Protein 4FNV (pdb70)

Nearest PDB structures (foldseek):
  4fnv-assembly1_A  TM=1.002E+00  e=0.000E+00  Bacteroides thetaiotaomicron VPI-5482
  5jmf-assembly1_A  TM=8.043E-01  e=1.258E-56  Bacteroides thetaiotaomicron VPI-5482
  5jmd-assembly1_A  TM=7.884E-01  e=2.061E-56  Bacteroides thetaiotaomicron VPI-5482
  4mmi-assembly1_A  TM=7.423E-01  e=4.469E-51  Pedobacter heparinus
  4mmh-assembly1_A  TM=6.995E-01  e=6.968E-51  Pedobacter heparinus

Radius of gyration: 27.76 Å; Cα contacts (8 Å, |Δi|>4): 1424; chains: 1; bounding box: 58×72×74 Å

B-factor: mean 28.87, std 11.54, range [12.51, 80.65]

InterPro domains:
  IPR008929 Chondroitin AC/alginate lyase [G3DSA:1.50.10.100] (44-420)
  IPR008929 Chondroitin AC/alginate lyase [SSF48230] (125-405)
  IPR012480 Heparinase II/III-like, C-terminal [PF07940] (419-672)
  IPR031680 Heparin-sulfate lyase, N-terminal [PF16889] (49-404)
  IPR054646 Heparin-sulfate lyase HepC [NF045572] (1-702)

Solvent-accessible surface area: 25927 Å² total; per-residue (Å²): 165,8,44,77,88,0,6,92,15,0,47,22,104,50,99,45,0,111,149,1,74,124,75,61,124,76,56,80,65,98,114,0,1,50,16,1,4,75,25,1,60,96,35,134,68,33,74,28,66,87,29,72,58,144,122,29,96,38,56,164,45,36,55,22,46,0,52,44,4,65,83,65,46,42,1,4,0,59,50,31,47,90,54,115,157,71,62,69,1,58,29,1,98,100,150,54,28,24,27,3,127,51,52,12,205,146,13,9,38,35,2,24,34,11,0,3,29,3,33,0,4,28,8,0,0,47,1,24,79,77,68,50,55,54,92,8,0,96,8,0,15,99,2,1,106,49,0,38,135,81,9,104,70,28,124,113,3,56,52,92,38,8,1,48,3,36,0,0,8,43,2,0,28,34,3,7,28,0,0,32,7,0,19,90,3,126,40,1,50,10,57,7,0,0,38,1,0,22,18,1,9,63,0,0,44,1,1,32,92,56,61,40,173,80,19,6,17,23,19,0,22,0,0,23,3,0,0,16,0,2,5,5,2,33,0,5,118,69,1,114,124,1,22,56,27,0,2,98,21,0,18,78,17,2,106,80,6,17,24,82,18,1,0,0,38,14,0,0,7,53,32,0,7,32,1,0,21,28,0,18,46,0,37,43,7,0,97,44,22,181,36,65,118,73,13,61,130,82,6,35,96,27,0,100,111,0,0,49,0,1,6,17,2,5,4,2,8,0,18,83,146,47,123,80,33,0,3,1,1,5,0,0,1,46,28,32,78,13,98,59,0,34,64,55,6,0,105,14,3,27,83,22,7,104,144,25,68,48,3,67,50,1,30,13,5,0,50,45,31,123,52,99,44,154,35,27,97,56,76,32,63,48,2,72,58,0,3,1,3,0,0,1,58,8,12,76,46,67,8,2,1,0,0,0,0,1,0,66,40,33,111,24,10,122,22,32,52,5,139,10,42,0,1,2,0,6,1,1,0,1,0,2,31,68,36,50,34,0,0,11,5,0,0,2,0,22,25,76,23,75,94,36,108,18,107,59,5,123,54,0,4,10,1,8,33,2,3,0,3,0,17,41,90,104,57,12,176,119,5,42,7,119,52,44,50,42,79,142,42,78,40,7,8,0,0,3,19,5,70,2,21,140,62,1,46,18,5,0,0,0,8,0,2,80,43,108,2,0,0,0,2,0,0,0,21,33,103,3,130,20,54,0,5,0,0,0,2,0,7,50,40,86,99,86,49,6,53,34,21,61,121,119,35,0,0,30,1,50,17,113,93,71,9,4,0,5,0,31,2,52,34,64,44,98,36,85,13,34,66,41,92,0,50,1,1,72,70,18,48,34,57,88,75,67,8,54,0,0,0,0,23,4,119,3,51,50,138,64,23,0,4,0,1,0,0,0,4,20,22,147,12,74,8,123,126,23,69,26,60,18,115,36,78,44,130,28,64,47,127,90,32,2,21,1,47,0,26,4,87,84,99,76,21,94,10,61,7,86,76

Structure (mmCIF, N/CA/C/O backbone):
data_4FNV
#
_entry.id   4FNV
#
_cell.length_a   168.709
_cell.length_b   209.982
_cell.length_c   84.929
_cell.angle_alpha   90.00
_cell.angle_beta   90.00
_cell.angle_gamma   90.00
#
_symmetry.space_group_name_H-M   'C 2 2 21'
#
loop_
_entity.id
_entity.type
_entity.pdbx_description
1 polymer 'Heparinase III protein, heparitin sulfate lyase'
2 water water
#
loop_
_atom_site.group_PDB
_atom_site.id
_atom_site.type_symbol
_atom_site.label_atom_id
_atom_site.label_alt_id
_atom_site.label_comp_id
_atom_site.label_asym_id
_atom_site.label_entity_id
_atom_site.label_seq_id
_atom_site.pdbx_PDB_ins_code
_atom_site.Cartn_x
_atom_site.Cartn_y
_atom_site.Cartn_z
_atom_site.occupancy
_atom_site.B_iso_or_equiv
_atom_site.auth_seq_id
_atom_site.auth_comp_id
_atom_site.auth_asym_id
_atom_site.auth_atom_id
_atom_site.pdbx_PDB_model_num
ATOM 1 N N . VAL A 1 44 ? 47.517 43.171 -19.057 1.00 37.40 44 VAL A N 1
ATOM 2 C CA . VAL A 1 44 ? 46.074 42.934 -19.353 1.00 35.89 44 VAL A CA 1
ATOM 3 C C . VAL A 1 44 ? 45.274 44.134 -18.847 1.00 33.40 44 VAL A C 1
ATOM 4 O O . VAL A 1 44 ? 45.762 44.898 -18.016 1.00 33.52 44 VAL A O 1
ATOM 8 N N . VAL A 1 45 ? 44.069 44.313 -19.376 1.00 28.91 45 VAL A N 1
ATOM 9 C CA . VAL A 1 45 ? 43.158 45.338 -18.890 1.00 27.78 45 VAL A CA 1
ATOM 10 C C . VAL A 1 45 ? 42.618 44.894 -17.536 1.00 28.42 45 VAL A C 1
ATOM 11 O O . VAL A 1 45 ? 42.063 43.793 -17.411 1.00 28.23 45 VAL A O 1
ATOM 15 N N . ASP A 1 46 ? 42.793 45.744 -16.527 1.00 26.07 46 ASP A N 1
ATOM 16 C CA . ASP A 1 46 ? 42.268 45.483 -15.198 1.00 26.79 46 ASP A CA 1
ATOM 17 C C . ASP A 1 46 ? 40.761 45.691 -15.240 1.00 26.11 46 ASP A C 1
ATOM 18 O O . ASP A 1 46 ? 40.304 46.813 -15.429 1.00 25.20 46 ASP A O 1
ATOM 23 N N . PRO A 1 47 ? 39.973 44.607 -15.060 1.00 27.06 47 PRO A N 1
ATOM 24 C CA . PRO A 1 47 ? 38.523 44.732 -15.163 1.00 26.91 47 PRO A CA 1
ATOM 25 C C . PRO A 1 47 ? 37.904 45.688 -14.153 1.00 25.93 47 PRO A C 1
ATOM 26 O O . PRO A 1 47 ? 36.771 46.138 -14.354 1.00 25.40 47 PRO A O 1
ATOM 30 N N . GLN A 1 48 ? 38.626 46.009 -13.082 1.00 26.24 48 GLN A N 1
ATOM 31 C CA . GLN A 1 48 ? 38.109 46.940 -12.083 1.00 26.16 48 GLN A CA 1
ATOM 32 C C . GLN A 1 48 ? 37.873 48.333 -12.683 1.00 25.11 48 GLN A C 1
ATOM 33 O O . GLN A 1 48 ? 37.082 49.107 -12.157 1.00 24.67 48 GLN A O 1
ATOM 39 N N . VAL A 1 49 ? 38.516 48.643 -13.808 1.00 24.23 49 VAL A N 1
ATOM 40 C CA . VAL A 1 49 ? 38.297 49.958 -14.435 1.00 23.18 49 VAL A CA 1
ATOM 41 C C . VAL A 1 49 ? 36.827 50.131 -14.816 1.00 24.18 49 VAL A C 1
ATOM 42 O O . VAL A 1 49 ? 36.257 51.222 -14.715 1.00 23.27 49 VAL A O 1
ATOM 46 N N . PHE A 1 50 ? 36.206 49.027 -15.234 1.00 23.75 50 PHE A N 1
ATOM 47 C CA . PHE A 1 50 ? 34.808 49.076 -15.650 1.00 24.82 50 PHE A CA 1
ATOM 48 C C . PHE A 1 50 ? 33.831 49.177 -14.487 1.00 25.62 50 PHE A C 1
ATOM 49 O O . PHE A 1 50 ? 32.690 49.608 -14.678 1.00 26.96 50 PHE A O 1
ATOM 57 N N . GLU A 1 51 ? 34.287 48.802 -13.297 1.00 26.32 51 GLU A N 1
ATOM 58 C CA . GLU A 1 51 ? 33.516 48.994 -12.070 1.00 27.19 51 GLU A CA 1
ATOM 59 C C . GLU A 1 51 ? 33.684 50.419 -11.541 1.00 26.40 51 GLU A C 1
ATOM 60 O O . GLU A 1 51 ? 32.741 51.001 -11.025 1.00 27.76 51 GLU A O 1
ATOM 66 N N . ALA A 1 52 ? 34.893 50.965 -11.669 1.00 24.14 52 ALA A N 1
ATOM 67 C CA . ALA A 1 52 ? 35.194 52.302 -11.147 1.00 23.52 52 ALA A CA 1
ATOM 68 C C . ALA A 1 52 ? 34.580 53.426 -11.969 1.00 22.75 52 ALA A C 1
ATOM 69 O O . ALA A 1 52 ? 34.171 54.456 -11.426 1.00 24.22 52 ALA A O 1
ATOM 71 N N . ILE A 1 53 ? 34.548 53.237 -13.280 1.00 22.93 53 ILE A N 1
ATOM 72 C CA . ILE A 1 53 ? 34.051 54.242 -14.207 1.00 23.11 53 ILE A CA 1
ATOM 73 C C . ILE A 1 53 ? 32.557 54.069 -14.448 1.00 24.76 53 ILE A C 1
ATOM 74 O O . ILE A 1 53 ? 32.070 52.942 -14.586 1.00 25.57 53 ILE A O 1
ATOM 79 N N . ASN A 1 54 ? 31.850 55.196 -14.496 1.00 23.20 54 ASN A N 1
ATOM 80 C CA . ASN A 1 54 ? 30.448 55.230 -14.898 1.00 24.39 54 ASN A CA 1
ATOM 81 C C . ASN A 1 54 ? 30.365 55.105 -16.412 1.00 23.79 54 ASN A C 1
ATOM 82 O O . ASN A 1 54 ? 30.573 56.074 -17.138 1.00 23.30 54 ASN A O 1
ATOM 87 N N . LEU A 1 55 ? 30.072 53.898 -16.896 1.00 24.56 55 LEU A N 1
ATOM 88 C CA . LEU A 1 55 ? 30.061 53.656 -18.346 1.00 25.48 55 LEU A CA 1
ATOM 89 C C . LEU A 1 55 ? 28.900 54.353 -19.064 1.00 25.78 55 LEU A C 1
ATOM 90 O O . LEU A 1 55 ? 28.865 54.387 -20.296 1.00 25.93 55 LEU A O 1
ATOM 95 N N . ASN A 1 56 ? 27.964 54.905 -18.290 1.00 27.14 56 ASN A N 1
ATOM 96 C CA . ASN A 1 56 ? 26.861 55.698 -18.842 1.00 27.60 56 ASN A CA 1
ATOM 97 C C . ASN A 1 56 ? 27.187 57.179 -19.021 1.00 27.88 56 ASN A C 1
ATOM 98 O O . ASN A 1 56 ? 26.365 57.944 -19.533 1.00 28.14 56 ASN A O 1
ATOM 103 N N . TYR A 1 57 ? 28.382 57.588 -18.599 1.00 27.12 57 TYR A N 1
ATOM 104 C CA . TYR A 1 57 ? 28.788 58.985 -18.708 1.00 27.53 57 TYR A CA 1
ATOM 105 C C . TYR A 1 57 ? 28.763 59.428 -20.166 1.00 27.49 57 TYR A C 1
ATOM 106 O O . TYR A 1 57 ? 29.214 58.676 -21.043 1.00 27.05 57 TYR A O 1
ATOM 115 N N . PRO A 1 58 ? 28.223 60.633 -20.450 1.00 27.65 58 PRO A N 1
ATOM 116 C CA . PRO A 1 58 ? 28.186 61.073 -21.846 1.00 27.97 58 PRO A CA 1
ATOM 117 C C . PRO A 1 58 ? 29.579 61.069 -22.478 1.00 27.85 58 PRO A C 1
ATOM 118 O O . PRO A 1 58 ? 30.539 61.577 -21.883 1.00 28.01 58 PRO A O 1
ATOM 122 N N . GLY A 1 59 ? 29.691 60.473 -23.665 1.00 26.78 59 GLY A N 1
ATOM 123 C CA . GLY A 1 59 ? 30.980 60.354 -24.340 1.00 25.80 59 GLY A CA 1
ATOM 124 C C . GLY A 1 59 ? 31.589 58.965 -24.232 1.00 24.74 59 GLY A C 1
ATOM 125 O O . GLY A 1 59 ? 32.543 58.648 -24.948 1.00 24.02 59 GLY A O 1
ATOM 126 N N . LEU A 1 60 ? 31.063 58.140 -23.320 1.00 24.53 60 LEU A N 1
ATOM 127 C CA . LEU A 1 60 ? 31.637 56.801 -23.110 1.00 23.51 60 LEU A CA 1
ATOM 128 C C . LEU A 1 60 ? 30.790 55.722 -23.795 1.00 23.57 60 LEU A C 1
ATOM 129 O O . LEU A 1 60 ? 30.862 54.550 -23.430 1.00 23.35 60 LEU A O 1
ATOM 134 N N . GLU A 1 61 ? 30.005 56.126 -24.787 1.00 24.42 61 GLU A N 1
ATOM 135 C CA . GLU A 1 61 ? 29.081 55.196 -25.458 1.00 25.69 61 GLU A CA 1
ATOM 136 C C . GLU A 1 61 ? 29.793 54.021 -26.123 1.00 25.29 61 GLU A C 1
ATOM 137 O O . GLU A 1 61 ? 29.309 52.882 -26.055 1.00 26.48 61 GLU A O 1
ATOM 143 N N . LYS A 1 62 ? 30.947 54.280 -26.738 1.00 24.74 62 LYS A N 1
ATOM 144 C CA . LYS A 1 62 ? 31.723 53.200 -27.372 1.00 24.65 62 LYS A CA 1
ATOM 145 C C . LYS A 1 62 ? 32.381 52.289 -26.338 1.00 24.05 62 LYS A C 1
ATOM 146 O O . LYS A 1 62 ? 32.482 51.071 -26.542 1.00 22.57 62 LYS A O 1
ATOM 152 N N . VAL A 1 63 ? 32.824 52.871 -25.220 1.00 23.27 63 VAL A N 1
ATOM 153 C CA . VAL A 1 63 ? 33.355 52.080 -24.120 1.00 22.98 63 VAL A CA 1
ATOM 154 C C . VAL A 1 63 ? 32.283 51.095 -23.629 1.00 23.59 63 VAL A C 1
ATOM 155 O O . VAL A 1 63 ? 32.549 49.900 -23.489 1.00 22.87 63 VAL A O 1
ATOM 159 N N . LYS A 1 64 ? 31.086 51.615 -23.390 1.00 23.36 64 LYS A N 1
ATOM 160 C CA . LYS A 1 64 ? 29.975 50.818 -22.848 1.00 24.30 64 LYS A CA 1
ATOM 161 C C . LYS A 1 64 ? 29.602 49.693 -23.819 1.00 24.82 64 LYS A C 1
ATOM 162 O O . LYS A 1 64 ? 29.448 48.539 -23.403 1.00 24.68 64 LYS A O 1
ATOM 168 N N . GLU A 1 65 ? 29.474 50.043 -25.099 1.00 24.08 65 GLU A N 1
ATOM 169 C CA . GLU A 1 65 ? 29.134 49.066 -26.146 1.00 23.53 65 GLU A CA 1
ATOM 170 C C . GLU A 1 65 ? 30.154 47.928 -26.223 1.00 24.43 65 GLU A C 1
ATOM 171 O O . GLU A 1 65 ? 29.775 46.742 -26.239 1.00 24.79 65 GLU A O 1
ATOM 177 N N . PHE A 1 66 ? 31.443 48.269 -26.272 1.00 23.15 66 PHE A N 1
ATOM 178 C CA . PHE A 1 66 ? 32.477 47.231 -26.302 1.00 23.33 66 PHE A CA 1
ATOM 179 C C . PHE A 1 66 ? 32.481 46.386 -25.026 1.00 23.87 66 PHE A C 1
ATOM 180 O O . PHE A 1 66 ? 32.625 45.157 -25.077 1.00 24.67 66 PHE A O 1
ATOM 188 N N . TYR A 1 67 ? 32.363 47.045 -23.876 1.00 22.61 67 TYR A N 1
ATOM 189 C CA . TYR A 1 67 ? 32.419 46.350 -22.602 1.00 23.80 67 TYR A CA 1
ATOM 190 C C . TYR A 1 67 ? 31.306 45.298 -22.488 1.00 24.77 67 TYR A C 1
ATOM 191 O O . TYR A 1 67 ? 31.564 44.148 -22.092 1.00 25.77 67 TYR A O 1
ATOM 200 N N . GLU A 1 68 ? 30.096 45.703 -22.840 1.00 24.74 68 GLU A N 1
ATOM 201 C CA . GLU A 1 68 ? 28.919 44.839 -22.697 1.00 26.41 68 GLU A CA 1
ATOM 202 C C . GLU A 1 68 ? 28.945 43.667 -23.677 1.00 28.06 68 GLU A C 1
ATOM 203 O O . GLU A 1 68 ? 28.282 42.653 -23.452 1.00 28.20 68 GLU A O 1
ATOM 209 N N . ALA A 1 69 ? 29.744 43.800 -24.729 1.00 28.44 69 ALA A N 1
ATOM 210 C CA . ALA A 1 69 ? 29.987 42.717 -25.688 1.00 29.06 69 ALA A CA 1
ATOM 211 C C . ALA A 1 69 ? 31.213 41.874 -25.301 1.00 29.78 69 ALA A C 1
ATOM 212 O O . ALA A 1 69 ? 31.641 40.998 -26.054 1.00 32.65 69 ALA A O 1
ATOM 214 N N . GLY A 1 70 ? 31.766 42.133 -24.119 1.00 29.63 70 GLY A N 1
ATOM 215 C CA . GLY A 1 70 ? 32.901 41.381 -23.595 1.00 30.00 70 GLY A CA 1
ATOM 216 C C . GLY A 1 70 ? 34.248 41.733 -24.203 1.00 30.36 70 GLY A C 1
ATOM 217 O O . GLY A 1 70 ? 35.235 41.010 -23.999 1.00 32.31 70 GLY A O 1
ATOM 218 N N . GLU A 1 71 ? 34.289 42.839 -24.946 1.00 27.84 71 GLU A N 1
ATOM 219 C CA . GLU A 1 71 ? 35.523 43.303 -25.590 1.00 25.97 71 GLU A CA 1
ATOM 220 C C . GLU A 1 71 ? 36.268 44.282 -24.672 1.00 25.98 71 GLU A C 1
ATOM 221 O O . GLU A 1 71 ? 36.233 45.502 -24.889 1.00 24.58 71 GLU A O 1
ATOM 227 N N . HIS A 1 72 ? 36.937 43.745 -23.656 1.00 26.16 72 HIS A N 1
ATOM 228 C CA . HIS A 1 72 ? 37.567 44.581 -22.630 1.00 27.09 72 HIS A CA 1
ATOM 229 C C . HIS A 1 72 ? 38.668 45.437 -23.201 1.00 25.40 72 HIS A C 1
ATOM 230 O O . HIS A 1 72 ? 38.780 46.615 -22.847 1.00 24.15 72 HIS A O 1
ATOM 237 N N . TYR A 1 73 ? 39.487 44.864 -24.084 1.00 24.93 73 TYR A N 1
ATOM 238 C CA . TYR A 1 73 ? 40.569 45.642 -24.681 1.00 24.49 73 TYR A CA 1
ATOM 239 C C . TYR A 1 73 ? 40.036 46.806 -25.505 1.00 23.72 73 TYR A C 1
ATOM 240 O O . TYR A 1 73 ? 40.492 47.952 -25.338 1.00 23.23 73 TYR A O 1
ATOM 249 N N . TYR A 1 74 ? 39.090 46.530 -26.405 1.00 22.58 74 TYR A N 1
ATOM 250 C CA . TYR A 1 74 ? 38.553 47.614 -27.224 1.00 21.86 74 TYR A CA 1
ATOM 251 C C . TYR A 1 74 ? 37.785 48.633 -26.394 1.00 22.04 74 TYR A C 1
ATOM 252 O O . TYR A 1 74 ? 37.798 49.819 -26.735 1.00 22.08 74 TYR A O 1
ATOM 261 N N . ALA A 1 75 ? 37.153 48.193 -25.300 1.00 21.07 75 ALA A N 1
ATOM 262 C CA . ALA A 1 75 ? 36.494 49.140 -24.384 1.00 21.79 75 ALA A CA 1
ATOM 263 C C . ALA A 1 75 ? 37.533 50.074 -23.748 1.00 22.20 75 ALA A C 1
ATOM 264 O O . ALA A 1 75 ? 37.332 51.295 -23.706 1.00 22.41 75 ALA A O 1
ATOM 266 N N . ALA A 1 76 ? 38.627 49.488 -23.262 1.00 22.03 76 ALA A N 1
ATOM 267 C CA . ALA A 1 76 ? 39.696 50.276 -22.625 1.00 22.28 76 ALA A CA 1
ATOM 268 C C . ALA A 1 76 ? 40.341 51.196 -23.656 1.00 23.17 76 ALA A C 1
ATOM 269 O O . ALA A 1 76 ? 40.692 52.348 -23.347 1.00 23.14 76 ALA A O 1
ATOM 271 N N . ASN A 1 77 ? 40.473 50.705 -24.883 1.00 21.54 77 ASN A N 1
ATOM 272 C CA . ASN A 1 77 ? 40.999 51.541 -25.959 1.00 23.06 77 ASN A CA 1
ATOM 273 C C . ASN A 1 77 ? 40.097 52.724 -26.296 1.00 22.64 77 ASN A C 1
ATOM 274 O O . ASN A 1 77 ? 40.592 53.835 -26.537 1.00 23.09 77 ASN A O 1
ATOM 279 N N . ALA A 1 78 ? 38.784 52.486 -26.322 1.00 21.63 78 ALA A N 1
ATOM 280 C CA . ALA A 1 78 ? 37.806 53.561 -26.480 1.00 21.86 78 ALA A CA 1
ATOM 281 C C . ALA A 1 78 ? 37.875 54.554 -25.312 1.00 21.66 78 ALA A C 1
ATOM 282 O O . ALA A 1 78 ? 37.701 55.757 -25.512 1.00 22.79 78 ALA A O 1
ATOM 284 N N . LEU A 1 79 ? 38.128 54.048 -24.107 1.00 21.29 79 LEU A N 1
ATOM 285 C CA . LEU A 1 79 ? 38.247 54.924 -22.935 1.00 20.71 79 LEU A CA 1
ATOM 286 C C . LEU A 1 79 ? 39.498 55.803 -23.048 1.00 21.35 79 LEU A C 1
ATOM 287 O O . LEU A 1 79 ? 39.472 56.981 -22.670 1.00 22.06 79 LEU A O 1
ATOM 292 N N . LEU A 1 80 ? 40.571 55.227 -23.578 1.00 22.31 80 LEU A N 1
ATOM 293 C CA . LEU A 1 80 ? 41.813 55.980 -23.829 1.00 22.95 80 LEU A CA 1
ATOM 294 C C . LEU A 1 80 ? 41.569 57.085 -24.849 1.00 23.96 80 LEU A C 1
ATOM 295 O O . LEU A 1 80 ? 41.969 58.234 -24.644 1.00 23.63 80 LEU A O 1
ATOM 300 N N . GLU A 1 81 ? 40.897 56.739 -25.947 1.00 23.93 81 GLU A N 1
ATOM 301 C CA . GLU A 1 81 ? 40.542 57.735 -26.946 1.00 24.20 81 GLU A CA 1
ATOM 302 C C . GLU A 1 81 ? 39.645 58.820 -26.378 1.00 24.02 81 GLU A C 1
ATOM 303 O O . GLU A 1 81 ? 39.790 59.991 -26.735 1.00 23.93 81 GLU A O 1
ATOM 309 N N . TYR A 1 82 ? 38.728 58.433 -25.493 1.00 22.64 82 TYR A N 1
ATOM 310 C CA . TYR A 1 82 ? 37.905 59.411 -24.804 1.00 23.43 82 TYR A CA 1
ATOM 311 C C . TYR A 1 82 ? 38.788 60.412 -24.027 1.00 23.79 82 TYR A C 1
ATOM 312 O O . TYR A 1 82 ? 38.627 61.626 -24.175 1.00 24.42 82 TYR A O 1
ATOM 321 N N . TYR A 1 83 ? 39.705 59.906 -23.208 1.00 22.54 83 TYR A N 1
ATOM 322 C CA . TYR A 1 83 ? 40.575 60.809 -22.426 1.00 23.49 83 TYR A CA 1
ATOM 323 C C . TYR A 1 83 ? 41.488 61.634 -23.324 1.00 24.74 83 TYR A C 1
ATOM 324 O O . TYR A 1 83 ? 41.762 62.802 -23.022 1.00 26.13 83 TYR A O 1
ATOM 333 N N . ARG A 1 84 ? 41.910 61.057 -24.449 1.00 23.93 84 ARG A N 1
ATOM 334 C CA . ARG A 1 84 ? 42.738 61.795 -25.411 1.00 24.98 84 ARG A CA 1
ATOM 335 C C . ARG A 1 84 ? 42.022 62.973 -26.059 1.00 25.37 84 ARG A C 1
ATOM 336 O O . ARG A 1 84 ? 42.668 63.948 -26.433 1.00 27.79 84 ARG A O 1
ATOM 344 N N . THR A 1 85 ? 40.698 62.897 -26.180 1.00 24.11 85 THR A N 1
ATOM 345 C CA . THR A 1 85 ? 39.945 63.889 -26.943 1.00 24.47 85 THR A CA 1
ATOM 346 C C . THR A 1 85 ? 38.918 64.696 -26.146 1.00 23.89 85 THR A C 1
ATOM 347 O O . THR A 1 85 ? 38.300 65.616 -26.689 1.00 24.75 85 THR A O 1
ATOM 351 N N . ARG A 1 86 ? 38.724 64.372 -24.868 1.00 23.45 86 ARG A N 1
ATOM 352 C CA . ARG A 1 86 ? 37.669 65.036 -24.091 1.00 24.33 86 ARG A CA 1
ATOM 353 C C . ARG A 1 86 ? 37.966 66.532 -23.917 1.00 24.72 86 ARG A C 1
ATOM 354 O O . ARG A 1 86 ? 39.128 66.942 -23.907 1.00 25.34 86 ARG A O 1
ATOM 362 N N . THR A 1 87 ? 36.902 67.321 -23.795 1.00 26.51 87 THR A N 1
ATOM 363 C CA . THR A 1 87 ? 37.000 68.770 -23.618 1.00 27.22 87 THR A CA 1
ATOM 364 C C . THR A 1 87 ? 36.058 69.240 -22.505 1.00 27.94 87 THR A C 1
ATOM 365 O O . THR A 1 87 ? 35.681 70.420 -22.442 1.00 29.27 87 THR A O 1
ATOM 369 N N . ASN A 1 88 ? 35.672 68.318 -21.626 1.00 27.46 88 ASN A N 1
ATOM 370 C CA . ASN A 1 88 ? 34.658 68.602 -20.614 1.00 26.43 88 ASN A CA 1
ATOM 371 C C . ASN A 1 88 ? 35.188 69.271 -19.338 1.00 26.94 88 ASN A C 1
ATOM 372 O O . ASN A 1 88 ? 34.405 69.805 -18.565 1.00 29.42 88 ASN A O 1
ATOM 377 N N . VAL A 1 89 ? 36.493 69.210 -19.107 1.00 26.49 89 VAL A N 1
ATOM 378 C CA . VAL A 1 89 ? 37.070 69.773 -17.872 1.00 26.05 89 VAL A CA 1
ATOM 379 C C . VAL A 1 89 ? 38.246 70.711 -18.134 1.00 25.44 89 VAL A C 1
ATOM 380 O O . VAL A 1 89 ? 38.925 70.602 -19.147 1.00 25.96 89 VAL A O 1
ATOM 384 N N . THR A 1 90 ? 38.471 71.623 -17.191 1.00 24.95 90 THR A N 1
ATOM 385 C CA . THR A 1 90 ? 39.582 72.571 -17.258 1.00 25.56 90 THR A CA 1
ATOM 386 C C . THR A 1 90 ? 40.307 72.571 -15.921 1.00 24.20 90 THR A C 1
ATOM 387 O O . THR A 1 90 ? 39.679 72.732 -14.874 1.00 23.82 90 THR A O 1
ATOM 391 N N . ASN A 1 91 ? 41.627 72.391 -15.967 1.00 23.70 91 ASN A N 1
ATOM 392 C CA . ASN A 1 91 ? 42.473 72.491 -14.775 1.00 24.14 91 ASN A CA 1
ATOM 393 C C . ASN A 1 91 ? 43.282 73.801 -14.831 1.00 24.51 91 ASN A C 1
ATOM 394 O O . ASN A 1 91 ? 44.270 73.874 -15.564 1.00 24.32 91 ASN A O 1
ATOM 399 N N . PRO A 1 92 ? 42.877 74.822 -14.047 1.00 25.27 92 PRO A N 1
ATOM 400 C CA . PRO A 1 92 ? 43.596 76.112 -14.069 1.00 26.40 92 PRO A CA 1
ATOM 401 C C . PRO A 1 92 ? 45.066 75.991 -13.712 1.00 28.00 92 PRO A C 1
ATOM 402 O O . PRO A 1 92 ? 45.853 76.872 -14.063 1.00 30.06 92 PRO A O 1
ATOM 406 N N . ASN A 1 93 ? 45.436 74.931 -13.007 1.00 29.07 93 ASN A N 1
ATOM 407 C CA . ASN A 1 93 ? 46.841 74.722 -12.653 1.00 30.93 93 ASN A CA 1
ATOM 408 C C . ASN A 1 93 ? 47.721 74.118 -13.734 1.00 32.92 93 ASN A C 1
ATOM 409 O O . ASN A 1 93 ? 48.935 74.013 -13.562 1.00 34.20 93 ASN A O 1
ATOM 414 N N . LEU A 1 94 ? 47.128 73.725 -14.850 1.00 30.71 94 LEU A N 1
ATOM 415 C CA . LEU A 1 94 ? 47.911 73.117 -15.910 1.00 32.48 94 LEU A CA 1
ATOM 416 C C . LEU A 1 94 ? 47.661 73.759 -17.259 1.00 34.72 94 LEU A C 1
ATOM 417 O O . LEU A 1 94 ? 46.526 73.819 -17.721 1.00 35.80 94 LEU A O 1
ATOM 422 N N . SER A 1 95 ? 48.738 74.206 -17.894 1.00 38.09 95 SER A N 1
ATOM 423 C CA . SER A 1 95 ? 48.696 74.615 -19.291 1.00 40.83 95 SER A CA 1
ATOM 424 C C . SER A 1 95 ? 49.635 73.727 -20.103 1.00 39.26 95 SER A C 1
ATOM 425 O O . SER A 1 95 ? 50.776 73.501 -19.705 1.00 40.83 95 SER A O 1
ATOM 428 N N . LEU A 1 96 ? 49.133 73.205 -21.216 1.00 42.31 96 LEU A N 1
ATOM 429 C CA . LEU A 1 96 ? 49.915 72.344 -22.098 1.00 43.33 96 LEU A CA 1
ATOM 430 C C . LEU A 1 96 ? 50.318 73.072 -23.383 1.00 46.15 96 LEU A C 1
ATOM 431 O O . LEU A 1 96 ? 50.830 72.462 -24.324 1.00 46.27 96 LEU A O 1
ATOM 436 N N . ILE A 1 97 ? 50.067 74.374 -23.415 1.00 48.62 97 ILE A N 1
ATOM 437 C CA . ILE A 1 97 ? 50.540 75.216 -24.507 1.00 51.94 97 ILE A CA 1
ATOM 438 C C . ILE A 1 97 ? 51.915 75.774 -24.116 1.00 51.38 97 ILE A C 1
ATOM 439 O O . ILE A 1 97 ? 52.074 76.384 -23.057 1.00 53.39 97 ILE A O 1
ATOM 444 N N . ASN A 1 98 ? 52.905 75.516 -24.969 1.00 51.87 98 ASN A N 1
ATOM 445 C CA . ASN A 1 98 ? 54.304 75.918 -24.747 1.00 50.26 98 ASN A CA 1
ATOM 446 C C . ASN A 1 98 ? 54.923 75.487 -23.405 1.00 48.69 98 ASN A C 1
ATOM 447 O O . ASN A 1 98 ? 55.425 76.316 -22.636 1.00 47.07 98 ASN A O 1
ATOM 452 N N . VAL A 1 99 ? 54.893 74.184 -23.141 1.00 46.82 99 VAL A N 1
ATOM 453 C CA . VAL A 1 99 ? 55.510 73.629 -21.938 1.00 44.46 99 VAL A CA 1
ATOM 454 C C . VAL A 1 99 ? 57.027 73.792 -21.991 1.00 42.53 99 VAL A C 1
ATOM 455 O O . VAL A 1 99 ? 57.658 73.501 -23.007 1.00 41.00 99 VAL A O 1
ATOM 459 N N . THR A 1 100 ? 57.593 74.279 -20.894 1.00 41.80 100 THR A N 1
ATOM 460 C CA . THR A 1 100 ? 59.038 74.404 -20.742 1.00 41.10 100 THR A CA 1
ATOM 461 C C . THR A 1 100 ? 59.496 73.645 -19.504 1.00 39.97 100 THR A C 1
ATOM 462 O O . THR A 1 100 ? 58.691 73.332 -18.620 1.00 40.59 100 THR A O 1
ATOM 466 N N . ILE A 1 101 ? 60.786 73.339 -19.454 1.00 36.97 101 ILE A N 1
ATOM 467 C CA . ILE A 1 101 ? 61.369 72.639 -18.320 1.00 35.85 101 ILE A CA 1
ATOM 468 C C . ILE A 1 101 ? 62.611 73.387 -17.842 1.00 37.65 101 ILE A C 1
ATOM 469 O O . ILE A 1 101 ? 63.424 73.839 -18.657 1.00 37.15 101 ILE A O 1
ATOM 474 N N . SER A 1 102 ? 62.733 73.540 -16.525 1.00 36.20 102 SER A N 1
ATOM 475 C CA . SER A 1 102 ? 63.894 74.187 -15.920 1.00 36.64 102 SER A CA 1
ATOM 476 C C . SER A 1 102 ? 65.058 73.211 -15.835 1.00 37.10 102 SER A C 1
ATOM 477 O O . SER A 1 102 ? 64.879 72.005 -15.999 1.00 36.51 102 SER A O 1
ATOM 480 N N . GLU A 1 103 ? 66.252 73.735 -15.574 1.00 37.80 103 GLU A N 1
ATOM 481 C CA . GLU A 1 103 ? 67.428 72.898 -15.359 1.00 38.17 103 GLU A CA 1
ATOM 482 C C . GLU A 1 103 ? 67.257 71.965 -14.161 1.00 36.47 103 GLU A C 1
ATOM 483 O O . GLU A 1 103 ? 67.649 70.797 -14.221 1.00 35.31 103 GLU A O 1
ATOM 489 N N . ALA A 1 104 ? 66.670 72.481 -13.084 1.00 34.18 104 ALA A N 1
ATOM 490 C CA . ALA A 1 104 ? 66.444 71.682 -11.882 1.00 33.63 104 ALA A CA 1
ATOM 491 C C . ALA A 1 104 ? 65.450 70.544 -12.163 1.00 31.12 104 ALA A C 1
ATOM 492 O O . ALA A 1 104 ? 65.661 69.414 -11.727 1.00 30.87 104 ALA A O 1
ATOM 494 N N . GLU A 1 105 ? 64.384 70.850 -12.898 1.00 30.96 105 GLU A N 1
ATOM 495 C CA . GLU A 1 105 ? 63.389 69.834 -13.264 1.00 30.91 105 GLU A CA 1
ATOM 496 C C . GLU A 1 105 ? 63.980 68.788 -14.200 1.00 30.78 105 GLU A C 1
ATOM 497 O O . GLU A 1 105 ? 63.679 67.605 -14.074 1.00 28.81 105 GLU A O 1
ATOM 503 N N . GLN A 1 106 ? 64.819 69.229 -15.142 1.00 30.24 106 GLN A N 1
ATOM 504 C CA . GLN A 1 106 ? 65.495 68.305 -16.060 1.00 30.04 106 GLN A CA 1
ATOM 505 C C . GLN A 1 106 ? 66.393 67.335 -15.298 1.00 29.63 106 GLN A C 1
ATOM 506 O O . GLN A 1 106 ? 66.427 66.144 -15.610 1.00 29.37 106 GLN A O 1
ATOM 512 N N . ALA A 1 107 ? 67.104 67.839 -14.285 1.00 29.20 107 ALA A N 1
ATOM 513 C CA . ALA A 1 107 ? 67.928 66.996 -13.428 1.00 29.69 107 ALA A CA 1
ATOM 514 C C . ALA A 1 107 ? 67.083 65.930 -12.731 1.00 29.63 107 ALA A C 1
ATOM 515 O O . ALA A 1 107 ? 67.469 64.768 -12.673 1.00 30.43 107 ALA A O 1
ATOM 517 N N . LYS A 1 108 ? 65.933 66.331 -12.199 1.00 29.14 108 LYS A N 1
ATOM 518 C CA . LYS A 1 108 ? 65.046 65.373 -11.529 1.00 28.64 108 LYS A CA 1
ATOM 519 C C . LYS A 1 108 ? 64.598 64.284 -12.508 1.00 27.92 108 LYS A C 1
ATOM 520 O O . LYS A 1 108 ? 64.608 63.103 -12.174 1.00 29.69 108 LYS A O 1
ATOM 526 N N . ALA A 1 109 ? 64.221 64.692 -13.714 1.00 28.06 109 ALA A N 1
ATOM 527 C CA . ALA A 1 109 ? 63.756 63.749 -14.732 1.00 27.64 109 ALA A CA 1
ATOM 528 C C . ALA A 1 109 ? 64.830 62.733 -15.122 1.00 28.71 109 ALA A C 1
ATOM 529 O O . ALA A 1 109 ? 64.554 61.537 -15.255 1.00 28.38 109 ALA A O 1
ATOM 531 N N . ASP A 1 110 ? 66.065 63.215 -15.252 1.00 29.18 110 ASP A N 1
ATOM 532 C CA . ASP A 1 110 ? 67.189 62.387 -15.690 1.00 30.10 110 ASP A CA 1
ATOM 533 C C . ASP A 1 110 ? 67.825 61.543 -14.585 1.00 29.29 110 ASP A C 1
ATOM 534 O O . ASP A 1 110 ? 68.186 60.389 -14.819 1.00 29.34 110 ASP A O 1
ATOM 539 N N . TYR A 1 111 ? 67.955 62.096 -13.377 1.00 28.46 111 TYR A N 1
ATOM 540 C CA . TYR A 1 111 ? 68.505 61.326 -12.263 1.00 29.11 111 TYR A CA 1
ATOM 541 C C . TYR A 1 111 ? 67.668 60.082 -11.977 1.00 29.02 111 TYR A C 1
ATOM 542 O O . TYR A 1 111 ? 68.202 59.043 -11.623 1.00 29.13 111 TYR A O 1
ATOM 551 N N . ALA A 1 112 ? 66.352 60.190 -12.147 1.00 28.97 112 ALA A N 1
ATOM 552 C CA . ALA A 1 112 ? 65.458 59.054 -11.883 1.00 29.44 112 ALA A CA 1
ATOM 553 C C . ALA A 1 112 ? 65.708 57.856 -12.809 1.00 30.28 112 ALA A C 1
ATOM 554 O O . ALA A 1 112 ? 65.315 56.726 -12.495 1.00 29.87 112 ALA A O 1
ATOM 556 N N . LEU A 1 113 ? 66.373 58.109 -13.933 1.00 31.36 113 LEU A N 1
ATOM 557 C CA . LEU A 1 113 ? 66.657 57.073 -14.933 1.00 33.88 113 LEU A CA 1
ATOM 558 C C . LEU A 1 113 ? 67.877 56.211 -14.619 1.00 38.52 113 LEU A C 1
ATOM 559 O O . LEU A 1 113 ? 68.077 55.165 -15.242 1.00 40.73 113 LEU A O 1
ATOM 564 N N . VAL A 1 114 ? 68.702 56.635 -13.669 1.00 38.35 114 VAL A N 1
ATOM 565 C CA . VAL A 1 114 ? 69.883 55.835 -13.330 1.00 40.33 114 VAL A CA 1
ATOM 566 C C . VAL A 1 114 ? 70.017 55.567 -11.829 1.00 38.89 114 VAL A C 1
ATOM 567 O O . VAL A 1 114 ? 70.025 56.492 -11.016 1.00 38.21 114 VAL A O 1
ATOM 571 N N . ASP A 1 115 ? 70.087 54.279 -11.490 1.00 37.70 115 ASP A N 1
ATOM 572 C CA . ASP A 1 115 ? 70.208 53.797 -10.112 1.00 37.46 115 ASP A CA 1
ATOM 573 C C . ASP A 1 115 ? 69.088 54.290 -9.180 1.00 36.10 115 ASP A C 1
ATOM 574 O O . ASP A 1 115 ? 69.316 54.505 -7.989 1.00 35.19 115 ASP A O 1
ATOM 579 N N . TYR A 1 116 ? 67.882 54.441 -9.732 1.00 35.00 116 TYR A N 1
ATOM 580 C CA . TYR A 1 116 ? 66.711 54.918 -8.983 1.00 33.15 116 TYR A CA 1
ATOM 581 C C . TYR A 1 116 ? 67.040 56.101 -8.066 1.00 30.90 116 TYR A C 1
ATOM 582 O O . TYR A 1 116 ? 66.719 56.080 -6.870 1.00 29.91 116 TYR A O 1
ATOM 591 N N . ARG A 1 117 ? 67.702 57.114 -8.623 1.00 30.91 117 ARG A N 1
ATOM 592 C CA . ARG A 1 117 ? 67.999 58.325 -7.867 1.00 30.37 117 ARG A CA 1
ATOM 593 C C . ARG A 1 117 ? 66.796 59.254 -7.974 1.00 28.06 117 ARG A C 1
ATOM 594 O O . ARG A 1 117 ? 66.739 60.141 -8.826 1.00 28.75 117 ARG A O 1
ATOM 602 N N . PHE A 1 118 ? 65.828 59.001 -7.095 1.00 28.02 118 PHE A N 1
ATOM 603 C CA . PHE A 1 118 ? 64.525 59.652 -7.126 1.00 26.86 118 PHE A CA 1
ATOM 604 C C . PHE A 1 118 ? 64.540 60.925 -6.287 1.00 25.17 118 PHE A C 1
ATOM 605 O O . PHE A 1 118 ? 64.793 60.866 -5.086 1.00 26.31 118 PHE A O 1
ATOM 613 N N . HIS A 1 119 ? 64.242 62.058 -6.914 1.00 24.87 119 HIS A N 1
ATOM 614 C CA . HIS A 1 119 ? 64.326 63.343 -6.219 1.00 25.17 119 HIS A CA 1
ATOM 615 C C . HIS A 1 119 ? 63.399 63.437 -5.036 1.00 25.12 119 HIS A C 1
ATOM 616 O O . HIS A 1 119 ? 62.210 63.125 -5.142 1.00 25.31 119 HIS A O 1
ATOM 623 N N . VAL A 1 120 ? 63.952 63.901 -3.915 1.00 23.48 120 VAL A N 1
ATOM 624 C CA . VAL A 1 120 ? 63.206 64.175 -2.688 1.00 24.10 120 VAL A CA 1
ATOM 625 C C . VAL A 1 120 ? 63.624 65.569 -2.200 1.00 24.72 120 VAL A C 1
ATOM 626 O O . VAL A 1 120 ? 64.811 65.795 -1.924 1.00 25.69 120 VAL A O 1
ATOM 630 N N . ASN A 1 121 ? 62.672 66.500 -2.122 1.00 23.60 121 ASN A N 1
ATOM 631 C CA . ASN A 1 121 ? 62.978 67.873 -1.698 1.00 24.39 121 ASN A CA 1
ATOM 632 C C . ASN A 1 121 ? 63.815 67.889 -0.413 1.00 24.53 121 ASN A C 1
ATOM 633 O O . ASN A 1 121 ? 63.512 67.191 0.557 1.00 23.28 121 ASN A O 1
ATOM 638 N N . ASN A 1 122 ? 64.892 68.672 -0.437 1.00 25.46 122 ASN A N 1
ATOM 639 C CA . ASN A 1 122 ? 65.758 68.876 0.737 1.00 26.40 122 ASN A CA 1
ATOM 640 C C . ASN A 1 122 ? 66.722 67.752 1.089 1.00 26.78 122 ASN A C 1
ATOM 641 O O . ASN A 1 122 ? 67.442 67.858 2.090 1.00 27.21 122 ASN A O 1
ATOM 646 N N . PHE A 1 123 ? 66.746 66.684 0.291 1.00 25.50 123 PHE A N 1
ATOM 647 C CA . PHE A 1 123 ? 67.626 65.550 0.558 1.00 26.65 123 PHE A CA 1
ATOM 648 C C . PHE A 1 123 ? 68.433 65.224 -0.681 1.00 28.07 123 PHE A C 1
ATOM 649 O O . PHE A 1 123 ? 67.870 64.906 -1.723 1.00 28.46 123 PHE A O 1
ATOM 657 N N . TYR A 1 124 ? 69.757 65.338 -0.571 1.00 28.75 124 TYR A N 1
ATOM 658 C CA . TYR A 1 124 ? 70.641 65.057 -1.703 1.00 30.17 124 TYR A CA 1
ATOM 659 C C . TYR A 1 124 ? 71.852 64.258 -1.270 1.00 31.92 124 TYR A C 1
ATOM 660 O O . TYR A 1 124 ? 72.385 64.461 -0.176 1.00 32.13 124 TYR A O 1
ATOM 669 N N . GLU A 1 125 ? 72.260 63.337 -2.139 1.00 34.17 125 GLU A N 1
ATOM 670 C CA . GLU A 1 125 ? 73.545 62.660 -2.049 1.00 38.32 125 GLU A CA 1
ATOM 671 C C . GLU A 1 125 ? 74.651 63.701 -2.231 1.00 38.47 125 GLU A C 1
ATOM 672 O O . GLU A 1 125 ? 75.637 63.715 -1.493 1.00 41.13 125 GLU A O 1
ATOM 678 N N . ASP A 1 126 ? 74.470 64.559 -3.229 1.00 39.34 126 ASP A N 1
ATOM 679 C CA . ASP A 1 126 ? 75.384 65.659 -3.501 1.00 40.90 126 ASP A CA 1
ATOM 680 C C . ASP A 1 126 ? 74.586 66.891 -3.905 1.00 40.14 126 ASP A C 1
ATOM 681 O O . ASP A 1 126 ? 74.123 67.001 -5.048 1.00 39.53 126 ASP A O 1
ATOM 686 N N . LYS A 1 127 ? 74.420 67.811 -2.955 1.00 39.84 127 LYS A N 1
ATOM 687 C CA . LYS A 1 127 ? 73.628 69.022 -3.163 1.00 41.60 127 LYS A CA 1
ATOM 688 C C . LYS A 1 127 ? 74.151 69.850 -4.338 1.00 41.99 127 LYS A C 1
ATOM 689 O O . LYS A 1 127 ? 73.369 70.393 -5.124 1.00 40.39 127 LYS A O 1
ATOM 695 N N . GLU A 1 128 ? 75.477 69.927 -4.453 1.00 42.58 128 GLU A N 1
ATOM 696 C CA . GLU A 1 128 ? 76.140 70.708 -5.500 1.00 44.39 128 GLU A CA 1
ATOM 697 C C . GLU A 1 128 ? 75.619 70.372 -6.899 1.00 42.05 128 GLU A C 1
ATOM 698 O O . GLU A 1 128 ? 75.402 71.268 -7.714 1.00 43.13 128 GLU A O 1
ATOM 704 N N . THR A 1 129 ? 75.405 69.084 -7.158 1.00 39.75 129 THR A N 1
ATOM 705 C CA . THR A 1 129 ? 74.963 68.620 -8.473 1.00 37.82 129 THR A CA 1
ATOM 706 C C . THR A 1 129 ? 73.501 68.163 -8.450 1.00 37.35 129 THR A C 1
ATOM 707 O O . THR A 1 129 ? 73.025 67.545 -9.405 1.00 37.31 129 THR A O 1
ATOM 711 N N . LEU A 1 130 ? 72.808 68.484 -7.354 1.00 36.20 130 LEU A N 1
ATOM 712 C CA . LEU A 1 130 ? 71.382 68.150 -7.152 1.00 35.55 130 LEU A CA 1
ATOM 713 C C . LEU A 1 130 ? 71.108 66.655 -7.270 1.00 34.16 130 LEU A C 1
ATOM 714 O O . LEU A 1 130 ? 70.017 66.244 -7.681 1.00 32.38 130 LEU A O 1
ATOM 719 N N . LYS A 1 131 ? 72.098 65.848 -6.904 1.00 32.93 131 LYS A N 1
ATOM 720 C CA . LYS A 1 131 ? 72.021 64.405 -7.055 1.00 33.67 131 LYS A CA 1
ATOM 721 C C . LYS A 1 131 ? 71.245 63.785 -5.902 1.00 31.64 131 LYS A C 1
ATOM 722 O O . LYS A 1 131 ? 71.681 63.863 -4.754 1.00 31.13 131 LYS A O 1
ATOM 728 N N . PRO A 1 132 ? 70.088 63.164 -6.199 1.00 30.10 132 PRO A N 1
ATOM 729 C CA . PRO A 1 132 ? 69.350 62.476 -5.143 1.00 29.51 132 PRO A CA 1
ATOM 730 C C . PRO A 1 132 ? 70.044 61.207 -4.679 1.00 30.05 132 PRO A C 1
ATOM 731 O O . PRO A 1 132 ? 70.839 60.618 -5.433 1.00 30.87 132 PRO A O 1
ATOM 735 N N . TYR A 1 133 ? 69.740 60.791 -3.449 1.00 29.61 133 TYR A N 1
ATOM 736 C CA . TYR A 1 133 ? 70.117 59.465 -2.972 1.00 31.37 133 TYR A CA 1
ATOM 737 C C . TYR A 1 133 ? 69.496 58.390 -3.859 1.00 31.70 133 TYR A C 1
ATOM 738 O O . TYR A 1 133 ? 68.372 58.551 -4.357 1.00 30.69 133 TYR A O 1
ATOM 747 N N . SER A 1 134 ? 70.243 57.307 -4.065 1.00 31.78 134 SER A N 1
ATOM 748 C CA . SER A 1 134 ? 69.725 56.128 -4.752 1.00 32.18 134 SER A CA 1
ATOM 749 C C . SER A 1 134 ? 68.907 55.275 -3.783 1.00 31.91 134 SER A C 1
ATOM 750 O O . SER A 1 134 ? 69.363 54.978 -2.679 1.00 32.34 134 SER A O 1
ATOM 753 N N . VAL A 1 135 ? 67.702 54.885 -4.197 1.00 32.27 135 VAL A N 1
ATOM 754 C CA . VAL A 1 135 ? 66.869 53.985 -3.392 1.00 33.55 135 VAL A CA 1
ATOM 755 C C . VAL A 1 135 ? 67.032 52.524 -3.836 1.00 35.43 135 VAL A C 1
ATOM 756 O O . VAL A 1 135 ? 66.291 51.638 -3.400 1.00 34.88 135 VAL A O 1
ATOM 760 N N . LYS A 1 136 ? 68.008 52.291 -4.707 1.00 37.28 136 LYS A N 1
ATOM 761 C CA . LYS A 1 136 ? 68.284 50.956 -5.240 1.00 41.36 136 LYS A CA 1
ATOM 762 C C . LYS A 1 136 ? 68.884 50.042 -4.176 1.00 42.46 136 LYS A C 1
ATOM 763 O O . LYS A 1 136 ? 69.832 50.419 -3.488 1.00 40.36 136 LYS A O 1
ATOM 769 N N . GLN A 1 137 ? 68.316 48.847 -4.033 1.00 45.23 137 GLN A N 1
ATOM 770 C CA . GLN A 1 137 ? 68.931 47.796 -3.222 1.00 48.27 137 GLN A CA 1
ATOM 771 C C . GLN A 1 137 ? 68.669 46.425 -3.837 1.00 49.37 137 GLN A C 1
ATOM 772 O O . GLN A 1 137 ? 67.525 46.087 -4.163 1.00 46.25 137 GLN A O 1
ATOM 778 N N . ASP A 1 138 ? 69.743 45.654 -4.003 1.00 51.17 138 ASP A N 1
ATOM 779 C CA . ASP A 1 138 ? 69.685 44.333 -4.641 1.00 52.01 138 ASP A CA 1
ATOM 780 C C . ASP A 1 138 ? 69.006 44.410 -6.014 1.00 49.90 138 ASP A C 1
ATOM 781 O O . ASP A 1 138 ? 68.115 43.616 -6.330 1.00 51.79 138 ASP A O 1
ATOM 786 N N . GLY A 1 139 ? 69.421 45.392 -6.813 1.00 47.90 139 GLY A N 1
ATOM 787 C CA . GLY A 1 139 ? 68.895 45.577 -8.164 1.00 46.57 139 GLY A CA 1
ATOM 788 C C . GLY A 1 139 ? 67.491 46.154 -8.283 1.00 45.29 139 GLY A C 1
ATOM 789 O O . GLY A 1 139 ? 67.053 46.488 -9.388 1.00 46.31 139 GLY A O 1
ATOM 790 N N . GLY A 1 140 ? 66.787 46.284 -7.157 1.00 42.89 140 GLY A N 1
ATOM 791 C CA . GLY A 1 140 ? 65.395 46.753 -7.167 1.00 39.84 140 GLY A CA 1
ATOM 792 C C . GLY A 1 140 ? 65.177 48.048 -6.401 1.00 38.47 140 GLY A C 1
ATOM 793 O O . GLY A 1 140 ? 66.130 48.653 -5.903 1.00 37.22 140 GLY A O 1
ATOM 794 N N . ILE A 1 141 ? 63.918 48.465 -6.301 1.00 36.31 141 ILE A N 1
ATOM 795 C CA . ILE A 1 141 ? 63.569 49.699 -5.586 1.00 34.93 141 ILE A CA 1
ATOM 796 C C . ILE A 1 141 ? 63.210 49.413 -4.131 1.00 34.14 141 ILE A C 1
ATOM 797 O O . ILE A 1 141 ? 62.300 48.630 -3.845 1.00 34.84 141 ILE A O 1
ATOM 802 N N . ASN A 1 142 ? 63.917 50.064 -3.209 1.00 32.85 142 ASN A N 1
ATOM 803 C CA . ASN A 1 142 ? 63.571 49.987 -1.796 1.00 32.80 142 ASN A CA 1
ATOM 804 C C . ASN A 1 142 ? 62.710 51.191 -1.411 1.00 32.20 142 ASN A C 1
ATOM 805 O O . ASN A 1 142 ? 63.229 52.285 -1.169 1.00 31.05 142 ASN A O 1
ATOM 810 N N . TRP A 1 143 ? 61.395 50.981 -1.366 1.00 30.69 143 TRP A N 1
ATOM 811 C CA . TRP A 1 143 ? 60.465 52.049 -1.005 1.00 30.01 143 TRP A CA 1
ATOM 812 C C . TRP A 1 143 ? 60.521 52.423 0.450 1.00 30.12 143 TRP A C 1
ATOM 813 O O . TRP A 1 143 ? 59.874 53.384 0.860 1.00 29.45 143 TRP A O 1
ATOM 824 N N . GLU A 1 144 ? 61.280 51.664 1.241 1.00 30.65 144 GLU A N 1
ATOM 825 C CA . GLU A 1 144 ? 61.458 51.965 2.662 1.00 31.73 144 GLU A CA 1
ATOM 826 C C . GLU A 1 144 ? 62.803 52.644 2.948 1.00 31.14 144 GLU A C 1
ATOM 827 O O . GLU A 1 144 ? 63.132 52.909 4.105 1.00 30.74 144 GLU A O 1
ATOM 833 N N . TYR A 1 145 ? 63.561 52.932 1.893 1.00 30.55 145 TYR A N 1
ATOM 834 C CA . TYR A 1 145 ? 64.873 53.566 2.040 1.00 32.06 145 TYR A CA 1
ATOM 835 C C . TYR A 1 145 ? 64.793 54.932 2.736 1.00 32.62 145 TYR A C 1
ATOM 836 O O . TYR A 1 145 ? 63.884 55.722 2.478 1.00 31.41 145 TYR A O 1
ATOM 845 N N . SER A 1 146 ? 65.768 55.198 3.601 1.00 33.56 146 SER A N 1
ATOM 846 C CA . SER A 1 146 ? 65.933 56.506 4.218 1.00 33.30 146 SER A CA 1
ATOM 847 C C . SER A 1 146 ? 67.422 56.691 4.500 1.00 34.96 146 SER A C 1
ATOM 848 O O . SER A 1 146 ? 68.055 55.783 5.045 1.00 34.97 146 SER A O 1
ATOM 851 N N . PRO A 1 147 ? 67.992 57.855 4.121 1.00 34.75 147 PRO A N 1
ATOM 852 C CA . PRO A 1 147 ? 69.413 58.095 4.408 1.00 37.15 147 PRO A CA 1
ATOM 853 C C . PRO A 1 147 ? 69.676 58.171 5.914 1.00 39.30 147 PRO A C 1
ATOM 854 O O . PRO A 1 147 ? 68.761 58.468 6.687 1.00 39.52 147 PRO A O 1
ATOM 858 N N . LYS A 1 148 ? 70.916 57.900 6.321 1.00 44.07 148 LYS A N 1
ATOM 859 C CA . LYS A 1 148 ? 71.300 57.839 7.744 1.00 47.39 148 LYS A CA 1
ATOM 860 C C . LYS A 1 148 ? 70.717 58.945 8.651 1.00 47.64 148 LYS A C 1
ATOM 861 O O . LYS A 1 148 ? 69.998 58.649 9.614 1.00 48.82 148 LYS A O 1
ATOM 867 N N . ASP A 1 149 ? 71.026 60.204 8.341 1.00 46.24 149 ASP A N 1
ATOM 868 C CA . ASP A 1 149 ? 70.664 61.337 9.213 1.00 47.20 149 ASP A CA 1
ATOM 869 C C . ASP A 1 149 ? 69.276 61.932 8.921 1.00 43.83 149 ASP A C 1
ATOM 870 O O . ASP A 1 149 ? 68.987 63.053 9.354 1.00 43.45 149 ASP A O 1
ATOM 875 N N . ALA A 1 150 ? 68.420 61.202 8.203 1.00 39.24 150 ALA A N 1
ATOM 876 C CA . ALA A 1 150 ? 67.172 61.795 7.693 1.00 33.86 150 ALA A CA 1
ATOM 877 C C . ALA A 1 150 ? 65.986 61.835 8.669 1.00 31.18 150 ALA A C 1
ATOM 878 O O . ALA A 1 150 ? 65.703 60.865 9.375 1.00 32.62 150 ALA A O 1
ATOM 880 N N . SER A 1 151 ? 65.279 62.966 8.669 1.00 28.03 151 SER A N 1
ATOM 881 C CA . SER A 1 151 ? 64.027 63.115 9.397 1.00 25.88 151 SER A CA 1
ATOM 882 C C . SER A 1 151 ? 62.937 62.316 8.691 1.00 25.67 151 SER A C 1
ATOM 883 O O . SER A 1 151 ? 63.182 61.741 7.627 1.00 26.05 151 SER A O 1
ATOM 886 N N . ASP A 1 152 ? 61.736 62.313 9.268 1.00 25.57 152 ASP A N 1
ATOM 887 C CA . ASP A 1 152 ? 60.593 61.614 8.658 1.00 26.61 152 ASP A CA 1
ATOM 888 C C . ASP A 1 152 ? 60.226 62.199 7.289 1.00 26.46 152 ASP A C 1
ATOM 889 O O . ASP A 1 152 ? 59.506 61.574 6.502 1.00 25.16 152 ASP A O 1
ATOM 894 N N . GLU A 1 153 ? 60.717 63.405 6.998 1.00 24.97 153 GLU A N 1
ATOM 895 C CA . GLU A 1 153 ? 60.384 64.068 5.737 1.00 23.65 153 GLU A CA 1
ATOM 896 C C . GLU A 1 153 ? 60.966 63.382 4.502 1.00 23.05 153 GLU A C 1
ATOM 897 O O . GLU A 1 153 ? 60.434 63.569 3.408 1.00 22.41 153 GLU A O 1
ATOM 903 N N . TYR A 1 154 ? 62.059 62.621 4.645 1.00 22.07 154 TYR A N 1
ATOM 904 C CA . TYR A 1 154 ? 62.584 61.916 3.480 1.00 22.79 154 TYR A CA 1
ATOM 905 C C . TYR A 1 154 ? 61.550 60.891 2.995 1.00 23.14 154 TYR A C 1
ATOM 906 O O . TYR A 1 154 ? 61.116 60.936 1.840 1.00 22.37 154 TYR A O 1
ATOM 915 N N . GLN A 1 155 ? 61.168 59.981 3.886 1.00 23.90 155 GLN A N 1
ATOM 916 C CA . GLN A 1 155 ? 60.161 58.966 3.557 1.00 24.08 155 GLN A CA 1
ATOM 917 C C . GLN A 1 155 ? 58.841 59.582 3.103 1.00 23.59 155 GLN A C 1
ATOM 918 O O . GLN A 1 155 ? 58.288 59.169 2.074 1.00 25.13 155 GLN A O 1
ATOM 924 N N . LYS A 1 156 ? 58.347 60.587 3.824 1.00 22.07 156 LYS A N 1
ATOM 925 C CA . LYS A 1 156 ? 57.069 61.196 3.435 1.00 22.55 156 LYS A CA 1
ATOM 926 C C . LYS A 1 156 ? 57.119 61.704 1.995 1.00 22.30 156 LYS A C 1
ATOM 927 O O . LYS A 1 156 ? 56.220 61.454 1.201 1.00 23.21 156 LYS A O 1
ATOM 933 N N . GLN A 1 157 ? 58.188 62.413 1.652 1.00 22.22 157 GLN A N 1
ATOM 934 C CA . GLN A 1 157 ? 58.250 63.039 0.345 1.00 22.06 157 GLN A CA 1
ATOM 935 C C . GLN A 1 157 ? 58.619 62.089 -0.797 1.00 20.99 157 GLN A C 1
ATOM 936 O O . GLN A 1 157 ? 58.228 62.320 -1.944 1.00 20.77 157 GLN A O 1
ATOM 942 N N . LEU A 1 158 ? 59.382 61.037 -0.497 1.00 21.39 158 LEU A N 1
ATOM 943 C CA . LEU A 1 158 ? 59.648 60.004 -1.496 1.00 21.96 158 LEU A CA 1
ATOM 944 C C . LEU A 1 158 ? 58.323 59.453 -2.048 1.00 21.87 158 LEU A C 1
ATOM 945 O O . LEU A 1 158 ? 58.178 59.256 -3.261 1.00 22.48 158 LEU A O 1
ATOM 950 N N . HIS A 1 159 ? 57.362 59.251 -1.150 1.00 21.82 159 HIS A N 1
ATOM 951 C CA . HIS A 1 159 ? 56.030 58.766 -1.543 1.00 22.16 159 HIS A CA 1
ATOM 952 C C . HIS A 1 159 ? 55.133 59.793 -2.176 1.00 23.50 159 HIS A C 1
ATOM 953 O O . HIS A 1 159 ? 53.989 59.486 -2.513 1.00 22.96 159 HIS A O 1
ATOM 960 N N . ARG A 1 160 ? 55.647 61.011 -2.383 1.00 21.63 160 ARG A N 1
ATOM 961 C CA . ARG A 1 160 ? 54.947 62.004 -3.207 1.00 21.68 160 ARG A CA 1
ATOM 962 C C . ARG A 1 160 ? 55.391 61.955 -4.675 1.00 20.89 160 ARG A C 1
ATOM 963 O O . ARG A 1 160 ? 54.813 62.640 -5.521 1.00 21.87 160 ARG A O 1
ATOM 971 N N . HIS A 1 161 ? 56.424 61.162 -4.965 1.00 20.97 161 HIS A N 1
ATOM 972 C CA . HIS A 1 161 ? 56.888 60.958 -6.347 1.00 21.06 161 HIS A CA 1
ATOM 973 C C . HIS A 1 161 ? 57.219 62.273 -7.011 1.00 21.44 161 HIS A C 1
ATOM 974 O O . HIS A 1 161 ? 56.690 62.594 -8.074 1.00 21.54 161 HIS A O 1
ATOM 981 N N . GLN A 1 162 ? 58.114 63.045 -6.392 1.00 22.40 162 GLN A N 1
ATOM 982 C CA . GLN A 1 162 ? 58.342 64.433 -6.808 1.00 22.26 162 GLN A CA 1
ATOM 983 C C . GLN A 1 162 ? 59.068 64.608 -8.150 1.00 22.55 162 GLN A C 1
ATOM 984 O O . GLN A 1 162 ? 59.155 65.724 -8.678 1.00 23.34 162 GLN A O 1
ATOM 990 N N . TRP A 1 163 ? 59.561 63.507 -8.704 1.00 23.05 163 TRP A N 1
ATOM 991 C CA . TRP A 1 163 ? 60.210 63.519 -10.007 1.00 23.10 163 TRP A CA 1
ATOM 992 C C . TRP A 1 163 ? 59.285 63.165 -11.152 1.00 23.11 163 TRP A C 1
ATOM 993 O O . TRP A 1 163 ? 59.675 63.299 -12.307 1.00 23.09 163 TRP A O 1
ATOM 1004 N N . PHE A 1 164 ? 58.050 62.730 -10.866 1.00 23.62 164 PHE A N 1
ATOM 1005 C CA . PHE A 1 164 ? 57.116 62.373 -11.950 1.00 23.36 164 PHE A CA 1
ATOM 1006 C C . PHE A 1 164 ? 56.702 63.558 -12.838 1.00 22.92 164 PHE A C 1
ATOM 1007 O O . PHE A 1 164 ? 56.710 63.454 -14.068 1.00 22.77 164 PHE A O 1
ATOM 1015 N N . ILE A 1 165 ? 56.306 64.673 -12.225 1.00 22.99 165 ILE A N 1
ATOM 1016 C CA . ILE A 1 165 ? 55.928 65.849 -13.002 1.00 23.96 165 ILE A CA 1
ATOM 1017 C C . ILE A 1 165 ? 57.117 66.362 -13.837 1.00 24.09 165 ILE A C 1
ATOM 1018 O O . ILE A 1 165 ? 56.935 66.679 -15.014 1.00 23.86 165 ILE A O 1
ATOM 1023 N N . PRO A 1 166 ? 58.331 66.400 -13.248 1.00 24.67 166 PRO A N 1
ATOM 1024 C CA . PRO A 1 166 ? 59.498 66.724 -14.079 1.00 25.41 166 PRO A CA 1
ATOM 1025 C C . PRO A 1 166 ? 59.671 65.792 -15.280 1.00 26.29 166 PRO A C 1
ATOM 1026 O O . PRO A 1 166 ? 59.966 66.276 -16.370 1.00 26.77 166 PRO A O 1
ATOM 1030 N N . GLN A 1 167 ? 59.464 64.483 -15.098 1.00 25.97 167 GLN A N 1
ATOM 1031 C CA . GLN A 1 167 ? 59.559 63.535 -16.224 1.00 26.09 167 GLN A CA 1
ATOM 1032 C C . GLN A 1 167 ? 58.485 63.809 -17.275 1.00 26.70 167 GLN A C 1
ATOM 1033 O O . GLN A 1 167 ? 58.741 63.686 -18.475 1.00 27.70 167 GLN A O 1
ATOM 1039 N N . ALA A 1 168 ? 57.295 64.204 -16.826 1.00 25.33 168 ALA A N 1
ATOM 1040 C CA . ALA A 1 168 ? 56.209 64.573 -17.728 1.00 25.88 168 ALA A CA 1
ATOM 1041 C C . ALA A 1 168 ? 56.570 65.792 -18.581 1.00 26.66 168 ALA A C 1
ATOM 1042 O O . ALA A 1 168 ? 56.371 65.794 -19.799 1.00 26.62 168 ALA A O 1
ATOM 1044 N N . LYS A 1 169 ? 57.111 66.823 -17.941 1.00 26.21 169 LYS A N 1
ATOM 1045 C CA . LYS A 1 169 ? 57.577 68.006 -18.665 1.00 26.88 169 LYS A CA 1
ATOM 1046 C C . LYS A 1 169 ? 58.715 67.644 -19.625 1.00 27.32 169 LYS A C 1
ATOM 1047 O O . LYS A 1 169 ? 58.716 68.088 -20.782 1.00 29.84 169 LYS A O 1
ATOM 1053 N N . ALA A 1 170 ? 59.655 66.827 -19.151 1.00 28.06 170 ALA A N 1
ATOM 1054 C CA . ALA A 1 170 ? 60.787 66.370 -19.972 1.00 28.55 170 ALA A CA 1
ATOM 1055 C C . ALA A 1 170 ? 60.308 65.608 -21.198 1.00 30.26 170 ALA A C 1
ATOM 1056 O O . ALA A 1 170 ? 60.857 65.770 -22.289 1.00 29.88 170 ALA A O 1
ATOM 1058 N N . TYR A 1 171 ? 59.272 64.788 -21.013 1.00 28.69 171 TYR A N 1
ATOM 1059 C CA . TYR A 1 171 ? 58.634 64.099 -22.125 1.00 29.33 171 TYR A CA 1
ATOM 1060 C C . TYR A 1 171 ? 58.034 65.071 -23.149 1.00 29.70 171 TYR A C 1
ATOM 1061 O O . TYR A 1 171 ? 58.235 64.903 -24.357 1.00 30.79 171 TYR A O 1
ATOM 1070 N N . ARG A 1 172 ? 57.304 66.082 -22.673 1.00 29.99 172 ARG A N 1
ATOM 1071 C CA . ARG A 1 172 ? 56.628 67.030 -23.555 1.00 32.97 172 ARG A CA 1
ATOM 1072 C C . ARG A 1 172 ? 57.648 67.843 -24.360 1.00 34.12 172 ARG A C 1
ATOM 1073 O O . ARG A 1 172 ? 57.446 68.100 -25.549 1.00 33.80 172 ARG A O 1
ATOM 1081 N N . VAL A 1 173 ? 58.743 68.216 -23.701 1.00 32.92 173 VAL A N 1
ATOM 1082 C CA . VAL A 1 173 ? 59.793 69.035 -24.321 1.00 35.07 173 VAL A CA 1
ATOM 1083 C C . VAL A 1 173 ? 60.639 68.231 -25.317 1.00 35.07 173 VAL A C 1
ATOM 1084 O O . VAL A 1 173 ? 60.882 68.689 -26.440 1.00 37.60 173 VAL A O 1
ATOM 1088 N N . SER A 1 174 ? 61.077 67.042 -24.915 1.00 35.20 174 SER A N 1
ATOM 1089 C CA . SER A 1 174 ? 62.009 66.240 -25.722 1.00 35.99 174 SER A CA 1
ATOM 1090 C C . SER A 1 174 ? 61.327 65.297 -26.716 1.00 36.68 174 SER A C 1
ATOM 1091 O O . SER A 1 174 ? 61.891 64.988 -27.768 1.00 36.79 174 SER A O 1
ATOM 1094 N N . GLY A 1 175 ? 60.134 64.820 -26.366 1.00 34.67 175 GLY A N 1
ATOM 1095 C CA . GLY A 1 175 ? 59.471 63.771 -27.129 1.00 33.88 175 GLY A CA 1
ATOM 1096 C C . GLY A 1 175 ? 60.113 62.415 -26.912 1.00 33.86 175 GLY A C 1
ATOM 1097 O O . GLY A 1 175 ? 59.799 61.459 -27.617 1.00 34.77 175 GLY A O 1
ATOM 1098 N N . ASP A 1 176 ? 61.019 62.327 -25.939 1.00 32.20 176 ASP A N 1
ATOM 1099 C CA . ASP A 1 176 ? 61.758 61.099 -25.686 1.00 33.21 176 ASP A CA 1
ATOM 1100 C C . ASP A 1 176 ? 60.928 60.163 -24.816 1.00 33.11 176 ASP A C 1
ATOM 1101 O O . ASP A 1 176 ? 60.631 60.487 -23.667 1.00 31.76 176 ASP A O 1
ATOM 1106 N N . GLU A 1 177 ? 60.591 58.994 -25.365 1.00 31.11 177 GLU A N 1
ATOM 1107 C CA . GLU A 1 177 ? 59.716 58.028 -24.692 1.00 30.49 177 GLU A CA 1
ATOM 1108 C C . GLU A 1 177 ? 60.305 57.449 -23.402 1.00 29.88 177 GLU A C 1
ATOM 1109 O O . GLU A 1 177 ? 59.580 56.875 -22.593 1.00 29.77 177 GLU A O 1
ATOM 1115 N N . LYS A 1 178 ? 61.615 57.593 -23.197 1.00 29.37 178 LYS A N 1
ATOM 1116 C CA . LYS A 1 178 ? 62.240 57.045 -21.985 1.00 28.90 178 LYS A CA 1
ATOM 1117 C C . LYS A 1 178 ? 61.608 57.621 -20.709 1.00 26.83 178 LYS A C 1
ATOM 1118 O O . LYS A 1 178 ? 61.566 56.948 -19.686 1.00 28.00 178 LYS A O 1
ATOM 1124 N N . TYR A 1 179 ? 61.109 58.852 -20.796 1.00 27.58 179 TYR A N 1
ATOM 1125 C CA . TYR A 1 179 ? 60.505 59.528 -19.639 1.00 27.30 179 TYR A CA 1
ATOM 1126 C C . TYR A 1 179 ? 59.164 58.910 -19.232 1.00 27.44 179 TYR A C 1
ATOM 1127 O O . TYR A 1 179 ? 58.929 58.673 -18.045 1.00 25.66 179 TYR A O 1
ATOM 1136 N N . ILE A 1 180 ? 58.299 58.637 -20.205 1.00 27.74 180 ILE A N 1
ATOM 1137 C CA . ILE A 1 180 ? 57.039 57.944 -19.877 1.00 26.88 180 ILE A CA 1
ATOM 1138 C C . ILE A 1 180 ? 57.291 56.495 -19.473 1.00 27.84 180 ILE A C 1
ATOM 1139 O O . ILE A 1 180 ? 56.652 55.979 -18.551 1.00 25.79 180 ILE A O 1
ATOM 1144 N N . GLN A 1 181 ? 58.228 55.833 -20.152 1.00 27.27 181 GLN A N 1
ATOM 1145 C CA . GLN A 1 181 ? 58.565 54.459 -19.803 1.00 27.96 181 GLN A CA 1
ATOM 1146 C C . GLN A 1 181 ? 59.045 54.343 -18.355 1.00 27.78 181 GLN A C 1
ATOM 1147 O O . GLN A 1 181 ? 58.677 53.403 -17.652 1.00 26.61 181 GLN A O 1
ATOM 1153 N N . SER A 1 182 ? 59.854 55.314 -17.917 1.00 26.14 182 SER A N 1
ATOM 1154 C CA . SER A 1 182 ? 60.310 55.372 -16.535 1.00 26.19 182 SER A CA 1
ATOM 1155 C C . SER A 1 182 ? 59.145 55.577 -15.566 1.00 25.10 182 SER A C 1
ATOM 1156 O O . SER A 1 182 ? 59.045 54.869 -14.570 1.00 26.31 182 SER A O 1
ATOM 1159 N N . TRP A 1 183 ? 58.269 56.530 -15.867 1.00 23.80 183 TRP A N 1
ATOM 1160 C CA . TRP A 1 183 ? 57.116 56.792 -15.004 1.00 24.23 183 TRP A CA 1
ATOM 1161 C C . TRP A 1 183 ? 56.277 55.550 -14.847 1.00 24.28 183 TRP A C 1
ATOM 1162 O O . TRP A 1 183 ? 55.952 55.142 -13.723 1.00 23.21 183 TRP A O 1
ATOM 1173 N N . ILE A 1 184 ? 55.961 54.907 -15.969 1.00 24.00 184 ILE A N 1
ATOM 1174 C CA . ILE A 1 184 ? 55.122 53.703 -15.919 1.00 25.02 184 ILE A CA 1
ATOM 1175 C C . ILE A 1 184 ? 55.782 52.590 -15.106 1.00 24.98 184 ILE A C 1
ATOM 1176 O O . ILE A 1 184 ? 55.146 52.002 -14.233 1.00 25.21 184 ILE A O 1
ATOM 1181 N N . GLU A 1 185 ? 57.061 52.325 -15.370 1.00 26.49 185 GLU A N 1
ATOM 1182 C CA . GLU A 1 185 ? 57.792 51.274 -14.675 1.00 28.07 185 GLU A CA 1
ATOM 1183 C C . GLU A 1 185 ? 57.847 51.530 -13.168 1.00 26.37 185 GLU A C 1
ATOM 1184 O O . GLU A 1 185 ? 57.553 50.648 -12.359 1.00 25.83 185 GLU A O 1
ATOM 1190 N N . VAL A 1 186 ? 58.216 52.752 -12.796 1.00 26.21 186 VAL A N 1
ATOM 1191 C CA . VAL A 1 186 ? 58.398 53.092 -11.387 1.00 24.99 186 VAL A CA 1
ATOM 1192 C C . VAL A 1 186 ? 57.061 53.178 -10.632 1.00 24.12 186 VAL A C 1
ATOM 1193 O O . VAL A 1 186 ? 56.941 52.668 -9.513 1.00 24.78 186 VAL A O 1
ATOM 1197 N N . TYR A 1 187 ? 56.060 53.802 -11.242 1.00 24.98 187 TYR A N 1
ATOM 1198 C CA . TYR A 1 187 ? 54.749 53.894 -10.606 1.00 24.90 187 TYR A CA 1
ATOM 1199 C C . TYR A 1 187 ? 54.095 52.506 -10.456 1.00 25.78 187 TYR A C 1
ATOM 1200 O O . TYR A 1 187 ? 53.531 52.206 -9.405 1.00 25.05 187 TYR A O 1
ATOM 1209 N N . LYS A 1 188 ? 54.208 51.658 -11.481 1.00 26.63 188 LYS A N 1
ATOM 1210 C CA . LYS A 1 188 ? 53.763 50.251 -11.349 1.00 28.09 188 LYS A CA 1
ATOM 1211 C C . LYS A 1 188 ? 54.441 49.579 -10.152 1.00 27.21 188 LYS A C 1
ATOM 1212 O O . LYS A 1 188 ? 53.801 48.923 -9.345 1.00 27.82 188 LYS A O 1
ATOM 1218 N N . ASN A 1 189 ? 55.756 49.742 -10.050 1.00 26.86 189 ASN A N 1
ATOM 1219 C CA . ASN A 1 189 ? 56.512 49.165 -8.947 1.00 27.06 189 ASN A CA 1
ATOM 1220 C C . ASN A 1 189 ? 56.010 49.697 -7.602 1.00 26.98 189 ASN A C 1
ATOM 1221 O O . ASN A 1 189 ? 55.820 48.932 -6.659 1.00 26.84 189 ASN A O 1
ATOM 1226 N N . TRP A 1 190 ? 55.765 51.005 -7.536 1.00 26.18 190 TRP A N 1
ATOM 1227 C CA . TRP A 1 190 ? 55.218 51.603 -6.324 1.00 25.10 190 TRP A CA 1
ATOM 1228 C C . TRP A 1 190 ? 53.872 50.989 -5.976 1.00 24.73 190 TRP A C 1
ATOM 1229 O O . TRP A 1 190 ? 53.637 50.595 -4.830 1.00 25.33 190 TRP A O 1
ATOM 1240 N N . ILE A 1 191 ? 52.973 50.907 -6.956 1.00 25.36 191 ILE A N 1
ATOM 1241 C CA . ILE A 1 191 ? 51.629 50.364 -6.722 1.00 25.77 191 ILE A CA 1
ATOM 1242 C C . ILE A 1 191 ? 51.714 48.949 -6.139 1.00 26.90 191 ILE A C 1
ATOM 1243 O O . ILE A 1 191 ? 51.057 48.629 -5.138 1.00 27.15 191 ILE A O 1
ATOM 1248 N N . GLU A 1 192 ? 52.538 48.118 -6.770 1.00 28.08 192 GLU A N 1
ATOM 1249 C CA . GLU A 1 192 ? 52.693 46.714 -6.394 1.00 32.07 192 GLU A CA 1
ATOM 1250 C C . GLU A 1 192 ? 53.251 46.528 -4.983 1.00 31.64 192 GLU A C 1
ATOM 1251 O O . GLU A 1 192 ? 52.899 45.569 -4.291 1.00 32.54 192 GLU A O 1
ATOM 1257 N N . ASN A 1 193 ? 54.105 47.454 -4.554 1.00 29.77 193 ASN A N 1
ATOM 1258 C CA . ASN A 1 193 ? 54.828 47.306 -3.298 1.00 29.50 193 ASN A CA 1
ATOM 1259 C C . ASN A 1 193 ? 54.376 48.202 -2.140 1.00 28.23 193 ASN A C 1
ATOM 1260 O O . ASN A 1 193 ? 54.950 48.160 -1.049 1.00 28.36 193 ASN A O 1
ATOM 1265 N N . ASN A 1 194 ? 53.332 48.993 -2.368 1.00 27.76 194 ASN A N 1
ATOM 1266 C CA . ASN A 1 194 ? 52.803 49.885 -1.333 1.00 27.86 194 ASN A CA 1
ATOM 1267 C C . ASN A 1 194 ? 51.288 49.814 -1.220 1.00 28.48 194 ASN A C 1
ATOM 1268 O O . ASN A 1 194 ? 50.586 50.782 -1.518 1.00 27.03 194 ASN A O 1
ATOM 1273 N N . PRO A 1 195 ? 50.765 48.655 -0.771 1.00 29.52 195 PRO A N 1
ATOM 1274 C CA . PRO A 1 195 ? 49.316 48.488 -0.650 1.00 30.02 195 PRO A CA 1
ATOM 1275 C C . PRO A 1 195 ? 48.714 49.467 0.361 1.00 30.55 195 PRO A C 1
ATOM 1276 O O . PRO A 1 195 ? 49.344 49.785 1.373 1.00 30.93 195 PRO A O 1
ATOM 1280 N N . LYS A 1 196 ? 47.519 49.953 0.054 1.00 30.79 196 LYS A N 1
ATOM 1281 C CA . LYS A 1 196 ? 46.731 50.791 0.952 1.00 33.09 196 LYS A CA 1
ATOM 1282 C C . LYS A 1 196 ? 46.427 50.013 2.245 1.00 33.35 196 LYS A C 1
ATOM 1283 O O . LYS A 1 196 ? 45.993 48.856 2.173 1.00 33.52 196 LYS A O 1
ATOM 1289 N N . PRO A 1 197 ? 46.661 50.628 3.427 1.00 32.78 197 PRO A N 1
ATOM 1290 C CA . PRO A 1 197 ? 46.193 49.991 4.672 1.00 33.68 197 PRO A CA 1
ATOM 1291 C C . PRO A 1 197 ? 44.667 49.923 4.709 1.00 33.89 197 PRO A C 1
ATOM 1292 O O . PRO A 1 197 ? 44.003 50.782 4.129 1.00 35.93 197 PRO A O 1
ATOM 1296 N N . THR A 1 198 ? 44.111 48.919 5.385 1.00 35.59 198 THR A N 1
ATOM 1297 C CA . THR A 1 198 ? 42.648 48.758 5.425 1.00 36.39 198 THR A CA 1
ATOM 1298 C C . THR A 1 198 ? 42.008 49.504 6.594 1.00 37.51 198 THR A C 1
ATOM 1299 O O . THR A 1 198 ? 40.783 49.507 6.747 1.00 38.59 198 THR A O 1
ATOM 1303 N N . THR A 1 199 ? 42.842 50.158 7.396 1.00 35.19 199 THR A N 1
ATOM 1304 C CA . THR A 1 199 ? 42.416 50.717 8.675 1.00 37.80 199 THR A CA 1
ATOM 1305 C C . THR A 1 199 ? 42.500 52.254 8.768 1.00 35.20 199 THR A C 1
ATOM 1306 O O . THR A 1 199 ? 42.000 52.855 9.718 1.00 35.87 199 THR A O 1
ATOM 1310 N N . GLY A 1 200 ? 43.116 52.881 7.777 1.00 32.70 200 GLY A N 1
ATOM 1311 C CA . GLY A 1 200 ? 43.359 54.318 7.837 1.00 29.96 200 GLY A CA 1
ATOM 1312 C C . GLY A 1 200 ? 44.753 54.614 7.356 1.00 28.02 200 GLY A C 1
ATOM 1313 O O . GLY A 1 200 ? 45.367 53.770 6.717 1.00 26.06 200 GLY A O 1
ATOM 1314 N N . PRO A 1 201 ? 45.268 55.816 7.667 1.00 26.34 201 PRO A N 1
ATOM 1315 C CA . PRO A 1 201 ? 46.580 56.165 7.140 1.00 25.47 201 PRO A CA 1
ATOM 1316 C C . PRO A 1 201 ? 47.714 55.407 7.802 1.00 25.46 201 PRO A C 1
ATOM 1317 O O . PRO A 1 201 ? 47.555 54.875 8.908 1.00 25.58 201 PRO A O 1
ATOM 1321 N N . ASN A 1 202 ? 48.841 55.329 7.101 1.00 22.82 202 ASN A N 1
ATOM 1322 C CA . ASN A 1 202 ? 50.122 55.072 7.730 1.00 23.41 202 ASN A CA 1
ATOM 1323 C C . ASN A 1 202 ? 50.893 56.390 7.695 1.00 23.34 202 ASN A C 1
ATOM 1324 O O . ASN A 1 202 ? 50.318 57.421 7.338 1.00 23.00 202 ASN A O 1
ATOM 1329 N N . THR A 1 203 ? 52.172 56.368 8.041 1.00 22.79 203 THR A N 1
ATOM 1330 C CA . THR A 1 203 ? 52.909 57.630 8.183 1.00 24.48 203 THR A CA 1
ATOM 1331 C C . THR A 1 203 ? 53.741 57.973 6.956 1.00 25.08 203 THR A C 1
ATOM 1332 O O . THR A 1 203 ? 54.447 58.992 6.953 1.00 26.03 203 THR A O 1
ATOM 1336 N N . THR A 1 204 ? 53.662 57.133 5.926 1.00 24.24 204 THR A N 1
ATOM 1337 C CA . THR A 1 204 ? 54.495 57.312 4.733 1.00 25.42 204 THR A CA 1
ATOM 1338 C C . THR A 1 204 ? 53.680 57.232 3.445 1.00 24.10 204 THR A C 1
ATOM 1339 O O . THR A 1 204 ? 53.135 58.242 2.988 1.00 24.09 204 THR A O 1
ATOM 1343 N N . SER A 1 205 ? 53.567 56.027 2.884 1.00 23.95 205 SER A N 1
ATOM 1344 C CA . SER A 1 205 ? 52.962 55.804 1.573 1.00 23.87 205 SER A CA 1
ATOM 1345 C C . SER A 1 205 ? 51.494 56.226 1.520 1.00 23.29 205 SER A C 1
ATOM 1346 O O . SER A 1 205 ? 51.010 56.656 0.473 1.00 23.52 205 SER A O 1
ATOM 1349 N N . TRP A 1 206 ? 50.810 56.106 2.657 1.00 22.72 206 TRP A N 1
ATOM 1350 C CA . TRP A 1 206 ? 49.378 56.359 2.741 1.00 22.20 206 TRP A CA 1
ATOM 1351 C C . TRP A 1 206 ? 49.015 57.331 3.840 1.00 22.31 206 TRP A C 1
ATOM 1352 O O . TRP A 1 206 ? 47.947 57.255 4.424 1.00 23.24 206 TRP A O 1
ATOM 1363 N N . TRP A 1 207 ? 49.917 58.264 4.129 1.00 21.30 207 TRP A N 1
ATOM 1364 C CA . TRP A 1 207 ? 49.601 59.440 4.935 1.00 20.67 207 TRP A CA 1
ATOM 1365 C C . TRP A 1 207 ? 48.809 60.388 4.072 1.00 20.40 207 TRP A C 1
ATOM 1366 O O . TRP A 1 207 ? 49.119 60.519 2.882 1.00 20.35 207 TRP A O 1
ATOM 1377 N N . GLN A 1 208 ? 47.782 61.055 4.615 1.00 20.44 208 GLN A N 1
ATOM 1378 C CA . GLN A 1 208 ? 46.856 61.833 3.758 1.00 20.18 208 GLN A CA 1
ATOM 1379 C C . GLN A 1 208 ? 47.557 62.849 2.860 1.00 20.35 208 GLN A C 1
ATOM 1380 O O . GLN A 1 208 ? 47.161 63.027 1.714 1.00 20.37 208 GLN A O 1
ATOM 1386 N N . LEU A 1 209 ? 48.585 63.514 3.381 1.00 20.02 209 LEU A N 1
ATOM 1387 C CA . LEU A 1 209 ? 49.299 64.520 2.571 1.00 19.83 209 LEU A CA 1
ATOM 1388 C C . LEU A 1 209 ? 50.036 63.891 1.376 1.00 19.62 209 LEU A C 1
ATOM 1389 O O . LEU A 1 209 ? 50.125 64.504 0.316 1.00 19.62 209 LEU A O 1
ATOM 1394 N N . GLN A 1 210 ? 50.532 62.663 1.531 1.00 20.28 210 GLN A N 1
ATOM 1395 C CA . GLN A 1 210 ? 51.129 61.966 0.392 1.00 19.84 210 GLN A CA 1
ATOM 1396 C C . GLN A 1 210 ? 50.078 61.660 -0.656 1.00 20.04 210 GLN A C 1
ATOM 1397 O O . GLN A 1 210 ? 50.287 61.896 -1.838 1.00 19.83 210 GLN A O 1
ATOM 1403 N N . VAL A 1 211 ? 48.942 61.127 -0.209 1.00 19.54 211 VAL A N 1
ATOM 1404 C CA . VAL A 1 211 ? 47.845 60.784 -1.120 1.00 19.59 211 VAL A CA 1
ATOM 1405 C C . VAL A 1 211 ? 47.306 62.025 -1.841 1.00 19.85 211 VAL A C 1
ATOM 1406 O O . VAL A 1 211 ? 47.110 62.014 -3.067 1.00 19.65 211 VAL A O 1
ATOM 1410 N N . SER A 1 212 ? 47.097 63.106 -1.093 1.00 19.85 212 SER A N 1
ATOM 1411 C CA . SER A 1 212 ? 46.562 64.320 -1.689 1.00 20.87 212 SER A CA 1
ATOM 1412 C C . SER A 1 212 ? 47.543 64.920 -2.720 1.00 20.62 212 SER A C 1
ATOM 1413 O O . SER A 1 212 ? 47.122 65.363 -3.791 1.00 20.18 212 SER A O 1
ATOM 1416 N N . THR A 1 213 ? 48.840 64.865 -2.416 1.00 20.50 213 THR A N 1
ATOM 1417 C CA . THR A 1 213 ? 49.870 65.336 -3.354 1.00 21.01 213 THR A CA 1
ATOM 1418 C C . THR A 1 213 ? 49.859 64.515 -4.658 1.00 20.33 213 THR A C 1
ATOM 1419 O O . THR A 1 213 ? 49.875 65.077 -5.760 1.00 20.61 213 THR A O 1
ATOM 1423 N N . ARG A 1 214 ? 49.805 63.192 -4.523 1.00 19.74 214 ARG A N 1
ATOM 1424 C CA . ARG A 1 214 ? 49.752 62.321 -5.695 1.00 19.30 214 ARG A CA 1
ATOM 1425 C C . ARG A 1 214 ? 48.526 62.605 -6.563 1.00 19.85 214 ARG A C 1
ATOM 1426 O O . ARG A 1 214 ? 48.632 62.613 -7.784 1.00 20.04 214 ARG A O 1
ATOM 1434 N N . ILE A 1 215 ? 47.377 62.862 -5.943 1.00 20.38 215 ILE A N 1
ATOM 1435 C CA . ILE A 1 215 ? 46.167 63.153 -6.719 1.00 20.07 215 ILE A CA 1
ATOM 1436 C C . ILE A 1 215 ? 46.298 64.418 -7.566 1.00 20.53 215 ILE A C 1
ATOM 1437 O O . ILE A 1 215 ? 45.971 64.418 -8.757 1.00 20.22 215 ILE A O 1
ATOM 1442 N N . GLY A 1 216 ? 46.793 65.489 -6.950 1.00 20.05 216 GLY A N 1
ATOM 1443 C CA . GLY A 1 216 ? 47.072 66.722 -7.676 1.00 21.87 216 GLY A CA 1
ATOM 1444 C C . GLY A 1 216 ? 48.053 66.559 -8.828 1.00 21.04 216 GLY A C 1
ATOM 1445 O O . GLY A 1 216 ? 47.884 67.187 -9.867 1.00 22.10 216 GLY A O 1
ATOM 1446 N N . ASP A 1 217 ? 49.075 65.722 -8.652 1.00 20.51 217 ASP A N 1
ATOM 1447 C CA . ASP A 1 217 ? 49.991 65.423 -9.742 1.00 20.78 217 ASP A CA 1
ATOM 1448 C C . ASP A 1 217 ? 49.349 64.550 -10.822 1.00 20.83 217 ASP A C 1
ATOM 1449 O O . ASP A 1 217 ? 49.527 64.786 -12.019 1.00 20.72 217 ASP A O 1
ATOM 1454 N N . GLN A 1 218 ? 48.605 63.532 -10.396 1.00 20.44 218 GLN A N 1
ATOM 1455 C CA . GLN A 1 218 ? 48.117 62.525 -11.340 1.00 20.50 218 GLN A CA 1
ATOM 1456 C C . GLN A 1 218 ? 47.098 63.046 -12.341 1.00 20.02 218 GLN A C 1
ATOM 1457 O O . GLN A 1 218 ? 47.108 62.611 -13.500 1.00 21.28 218 GLN A O 1
ATOM 1463 N N . VAL A 1 219 ? 46.232 63.971 -11.924 1.00 19.73 219 VAL A N 1
ATOM 1464 C CA . VAL A 1 219 ? 45.344 64.623 -12.880 1.00 20.42 219 VAL A CA 1
ATOM 1465 C C . VAL A 1 219 ? 46.124 65.327 -13.999 1.00 21.13 219 VAL A C 1
ATOM 1466 O O . VAL A 1 219 ? 45.643 65.413 -15.127 1.00 22.25 219 VAL A O 1
ATOM 1470 N N . GLN A 1 220 ? 47.334 65.806 -13.681 1.00 21.68 220 GLN A N 1
ATOM 1471 C CA . GLN A 1 220 ? 48.203 66.440 -14.681 1.00 22.22 220 GLN A CA 1
ATOM 1472 C C . GLN A 1 220 ? 48.988 65.412 -15.485 1.00 21.48 220 GLN A C 1
ATOM 1473 O O . GLN A 1 220 ? 49.101 65.534 -16.717 1.00 21.71 220 GLN A O 1
ATOM 1479 N N . LEU A 1 221 ? 49.513 64.397 -14.802 1.00 21.48 221 LEU A N 1
ATOM 1480 C CA . LEU A 1 221 ? 50.295 63.339 -15.467 1.00 20.94 221 LEU A CA 1
ATOM 1481 C C . LEU A 1 221 ? 49.505 62.671 -16.589 1.00 22.02 221 LEU A C 1
ATOM 1482 O O . LEU A 1 221 ? 50.059 62.359 -17.647 1.00 21.59 221 LEU A O 1
ATOM 1487 N N . LEU A 1 222 ? 48.204 62.471 -16.360 1.00 20.92 222 LEU A N 1
ATOM 1488 C CA . LEU A 1 222 ? 47.324 61.929 -17.401 1.00 22.17 222 LEU A CA 1
ATOM 1489 C C . LEU A 1 222 ? 47.346 62.813 -18.645 1.00 22.69 222 LEU A C 1
ATOM 1490 O O . LEU A 1 222 ? 47.513 62.316 -19.770 1.00 22.29 222 LEU A O 1
ATOM 1495 N N . GLU A 1 223 ? 47.193 64.124 -18.444 1.00 22.30 223 GLU A N 1
ATOM 1496 C CA . GLU A 1 223 ? 47.180 65.067 -19.565 1.00 24.23 223 GLU A CA 1
ATOM 1497 C C . GLU A 1 223 ? 48.534 65.149 -20.284 1.00 24.82 223 GLU A C 1
ATOM 1498 O O . GLU A 1 223 ? 48.578 65.182 -21.522 1.00 25.17 223 GLU A O 1
ATOM 1504 N N . TYR A 1 224 ? 49.633 65.161 -19.526 1.00 24.49 224 TYR A N 1
ATOM 1505 C CA . TYR A 1 224 ? 50.969 65.195 -20.132 1.00 24.86 224 TYR A CA 1
ATOM 1506 C C . TYR A 1 224 ? 51.278 63.954 -20.972 1.00 25.49 224 TYR A C 1
ATOM 1507 O O . TYR A 1 224 ? 51.895 64.052 -22.034 1.00 25.03 224 TYR A O 1
ATOM 1516 N N . PHE A 1 225 ? 50.870 62.787 -20.476 1.00 23.71 225 PHE A N 1
ATOM 1517 C CA . PHE A 1 225 ? 51.362 61.514 -21.008 1.00 23.52 225 PHE A CA 1
ATOM 1518 C C . PHE A 1 225 ? 50.399 60.759 -21.941 1.00 23.48 225 PHE A C 1
ATOM 1519 O O . PHE A 1 225 ? 50.816 59.803 -22.598 1.00 24.02 225 PHE A O 1
ATOM 1527 N N . LYS A 1 226 ? 49.128 61.154 -21.967 1.00 23.79 226 LYS A N 1
ATOM 1528 C CA . LYS A 1 226 ? 48.071 60.328 -22.590 1.00 24.05 226 LYS A CA 1
ATOM 1529 C C . LYS A 1 226 ? 48.269 60.018 -24.078 1.00 25.64 226 LYS A C 1
ATOM 1530 O O . LYS A 1 226 ? 47.798 58.992 -24.557 1.00 25.40 226 LYS A O 1
ATOM 1536 N N . ASN A 1 227 ? 48.942 60.906 -24.809 1.00 26.17 227 ASN A N 1
ATOM 1537 C CA . ASN A 1 227 ? 49.101 60.697 -26.255 1.00 27.42 227 ASN A CA 1
ATOM 1538 C C . ASN A 1 227 ? 50.265 59.802 -26.655 1.00 27.30 227 ASN A C 1
ATOM 1539 O O . ASN A 1 227 ? 50.432 59.492 -27.842 1.00 28.85 227 ASN A O 1
ATOM 1544 N N . SER A 1 228 ? 51.078 59.397 -25.685 1.00 26.88 228 SER A N 1
ATOM 1545 C CA . SER A 1 228 ? 52.162 58.465 -25.949 1.00 27.01 228 SER A CA 1
ATOM 1546 C C . SER A 1 228 ? 51.645 57.101 -26.405 1.00 28.18 228 SER A C 1
ATOM 1547 O O . SER A 1 228 ? 50.628 56.602 -25.889 1.00 28.55 228 SER A O 1
ATOM 1550 N N . VAL A 1 229 ? 52.351 56.495 -27.365 1.00 28.99 229 VAL A N 1
ATOM 1551 C CA . VAL A 1 229 ? 52.060 55.102 -27.749 1.00 29.64 229 VAL A CA 1
ATOM 1552 C C . VAL A 1 229 ? 52.269 54.141 -26.572 1.00 29.60 229 VAL A C 1
ATOM 1553 O O . VAL A 1 229 ? 51.715 53.041 -26.554 1.00 29.25 229 VAL A O 1
ATOM 1557 N N . ASN A 1 230 ? 53.065 54.567 -25.588 1.00 27.36 230 ASN A N 1
ATOM 1558 C CA . ASN A 1 230 ? 53.302 53.776 -24.383 1.00 27.10 230 ASN A CA 1
ATOM 1559 C C . ASN A 1 230 ? 52.222 53.921 -23.311 1.00 25.27 230 ASN A C 1
ATOM 1560 O O . ASN A 1 230 ? 52.211 53.159 -22.349 1.00 25.43 230 ASN A O 1
ATOM 1565 N N . PHE A 1 231 ? 51.324 54.891 -23.484 1.00 25.26 231 PHE A N 1
ATOM 1566 C CA . PHE A 1 231 ? 50.152 55.001 -22.621 1.00 24.25 231 PHE A CA 1
ATOM 1567 C C . PHE A 1 231 ? 49.068 54.085 -23.215 1.00 23.90 231 PHE A C 1
ATOM 1568 O O . PHE A 1 231 ? 48.200 54.524 -23.971 1.00 24.37 231 PHE A O 1
ATOM 1576 N N . THR A 1 232 ? 49.163 52.806 -22.868 1.00 24.13 232 THR A N 1
ATOM 1577 C CA . THR A 1 232 ? 48.353 51.759 -23.494 1.00 23.86 232 THR A CA 1
ATOM 1578 C C . THR A 1 232 ? 46.990 51.725 -22.816 1.00 23.29 232 THR A C 1
ATOM 1579 O O . THR A 1 232 ? 46.844 52.236 -21.702 1.00 23.34 232 THR A O 1
ATOM 1583 N N . PRO A 1 233 ? 45.988 51.106 -23.471 1.00 22.69 233 PRO A N 1
ATOM 1584 C CA . PRO A 1 233 ? 44.698 50.883 -22.803 1.00 23.05 233 PRO A CA 1
ATOM 1585 C C . PRO A 1 233 ? 44.856 50.081 -21.509 1.00 22.03 233 PRO A C 1
ATOM 1586 O O . PRO A 1 233 ? 44.179 50.360 -20.524 1.00 22.60 233 PRO A O 1
ATOM 1590 N N . GLU A 1 234 ? 45.756 49.099 -21.506 1.00 23.00 234 GLU A N 1
ATOM 1591 C CA . GLU A 1 234 ? 46.018 48.314 -20.305 1.00 23.89 234 GLU A CA 1
ATOM 1592 C C . GLU A 1 234 ? 46.537 49.218 -19.174 1.00 24.10 234 GLU A C 1
ATOM 1593 O O . GLU A 1 234 ? 46.059 49.148 -18.036 1.00 23.73 234 GLU A O 1
ATOM 1599 N N . TRP A 1 235 ? 47.512 50.062 -19.502 1.00 23.22 235 TRP A N 1
ATOM 1600 C CA . TRP A 1 235 ? 48.051 51.021 -18.522 1.00 22.60 235 TRP A CA 1
ATOM 1601 C C . TRP A 1 235 ? 47.002 51.974 -18.023 1.00 22.09 235 TRP A C 1
ATOM 1602 O O . TRP A 1 235 ? 46.906 52.213 -16.817 1.00 23.14 235 TRP A O 1
ATOM 1613 N N . LEU A 1 236 ? 46.187 52.506 -18.931 1.00 22.09 236 LEU A N 1
ATOM 1614 C CA . LEU A 1 236 ? 45.088 53.384 -18.537 1.00 22.06 236 LEU A CA 1
ATOM 1615 C C . LEU A 1 236 ? 44.205 52.725 -17.480 1.00 22.75 236 LEU A C 1
ATOM 1616 O O . LEU A 1 236 ? 43.825 53.371 -16.504 1.00 21.48 236 LEU A O 1
ATOM 1621 N N . SER A 1 237 ? 43.890 51.439 -17.669 1.00 22.73 237 SER A N 1
ATOM 1622 C CA . SER A 1 237 ? 43.023 50.740 -16.715 1.00 22.78 237 SER A CA 1
ATOM 1623 C C . SER A 1 237 ? 43.642 50.726 -15.318 1.00 22.98 237 SER A C 1
ATOM 1624 O O . SER A 1 237 ? 42.957 51.014 -14.345 1.00 22.67 237 SER A O 1
ATOM 1627 N N . THR A 1 238 ? 44.945 50.435 -15.231 1.00 22.01 238 THR A N 1
ATOM 1628 C CA . THR A 1 238 ? 45.652 50.434 -13.947 1.00 22.74 238 THR A CA 1
ATOM 1629 C C . THR A 1 238 ? 45.724 51.839 -13.340 1.00 22.23 238 THR A C 1
ATOM 1630 O O . THR A 1 238 ? 45.463 52.026 -12.147 1.00 21.16 238 THR A O 1
ATOM 1634 N N . PHE A 1 239 ? 46.080 52.809 -14.176 1.00 21.95 239 PHE A N 1
ATOM 1635 C CA . PHE A 1 239 ? 46.172 54.213 -13.746 1.00 21.60 239 PHE A CA 1
ATOM 1636 C C . PHE A 1 239 ? 44.849 54.703 -13.144 1.00 21.92 239 PHE A C 1
ATOM 1637 O O . PHE A 1 239 ? 44.832 55.308 -12.064 1.00 20.66 239 PHE A O 1
ATOM 1645 N N . LEU A 1 240 ? 43.747 54.432 -13.833 1.00 20.67 240 LEU A N 1
ATOM 1646 C CA . LEU A 1 240 ? 42.447 54.886 -13.364 1.00 20.84 240 LEU A CA 1
ATOM 1647 C C . LEU A 1 240 ? 41.990 54.157 -12.103 1.00 20.31 240 LEU A C 1
ATOM 1648 O O . LEU A 1 240 ? 41.424 54.781 -11.199 1.00 19.96 240 LEU A O 1
ATOM 1653 N N . VAL A 1 241 ? 42.222 52.843 -12.048 1.00 20.66 241 VAL A N 1
ATOM 1654 C CA . VAL A 1 241 ? 41.849 52.081 -10.852 1.00 21.12 241 VAL A CA 1
ATOM 1655 C C . VAL A 1 241 ? 42.603 52.617 -9.628 1.00 21.85 241 VAL A C 1
ATOM 1656 O O . VAL A 1 241 ? 41.999 52.857 -8.585 1.00 21.85 241 VAL A O 1
ATOM 1660 N N . GLU A 1 242 ? 43.910 52.836 -9.777 1.00 22.61 242 GLU A N 1
ATOM 1661 C CA . GLU A 1 242 ? 44.714 53.322 -8.644 1.00 24.16 242 GLU A CA 1
ATOM 1662 C C . GLU A 1 242 ? 44.430 54.782 -8.305 1.00 23.75 242 GLU A C 1
ATOM 1663 O O . GLU A 1 242 ? 44.577 55.192 -7.147 1.00 24.24 242 GLU A O 1
ATOM 1669 N N . PHE A 1 243 ? 43.977 55.553 -9.292 1.00 22.97 243 PHE A N 1
ATOM 1670 C CA . PHE A 1 243 ? 43.551 56.922 -9.023 1.00 22.27 243 PHE A CA 1
ATOM 1671 C C . PHE A 1 243 ? 42.316 56.917 -8.124 1.00 23.35 243 PHE A C 1
ATOM 1672 O O . PHE A 1 243 ? 42.267 57.628 -7.121 1.00 22.89 243 PHE A O 1
ATOM 1680 N N . ALA A 1 244 ? 41.328 56.091 -8.471 1.00 22.57 244 ALA A N 1
ATOM 1681 C CA . ALA A 1 244 ? 40.129 55.972 -7.655 1.00 23.39 244 ALA A CA 1
ATOM 1682 C C . ALA A 1 244 ? 40.475 55.457 -6.251 1.00 24.27 244 ALA A C 1
ATOM 1683 O O . ALA A 1 244 ? 39.853 55.880 -5.273 1.00 24.55 244 ALA A O 1
ATOM 1685 N N . GLU A 1 245 ? 41.477 54.579 -6.153 1.00 24.55 245 GLU A N 1
ATOM 1686 C CA . GLU A 1 245 ? 41.942 54.077 -4.855 1.00 27.60 245 GLU A CA 1
ATOM 1687 C C . GLU A 1 245 ? 42.419 55.225 -3.959 1.00 27.06 245 GLU A C 1
ATOM 1688 O O . GLU A 1 245 ? 42.086 55.263 -2.767 1.00 26.77 245 GLU A O 1
ATOM 1694 N N . GLN A 1 246 ? 43.214 56.130 -4.535 1.00 25.45 246 GLN A N 1
ATOM 1695 C CA . GLN A 1 246 ? 43.712 57.314 -3.809 1.00 25.45 246 GLN A CA 1
ATOM 1696 C C . GLN A 1 246 ? 42.545 58.171 -3.318 1.00 22.65 246 GLN A C 1
ATOM 1697 O O . GLN A 1 246 ? 42.504 58.549 -2.147 1.00 21.22 246 GLN A O 1
ATOM 1703 N N . ALA A 1 247 ? 41.603 58.482 -4.212 1.00 22.51 247 ALA A N 1
ATOM 1704 C CA . ALA A 1 247 ? 40.519 59.403 -3.883 1.00 22.13 247 ALA A CA 1
ATOM 1705 C C . ALA A 1 247 ? 39.499 58.800 -2.901 1.00 22.65 247 ALA A C 1
ATOM 1706 O O . ALA A 1 247 ? 39.074 59.466 -1.961 1.00 21.75 247 ALA A O 1
ATOM 1708 N N . ASP A 1 248 ? 39.137 57.533 -3.111 1.00 23.17 248 ASP A N 1
ATOM 1709 C CA . ASP A 1 248 ? 38.274 56.825 -2.159 1.00 23.95 248 ASP A CA 1
ATOM 1710 C C . ASP A 1 248 ? 38.888 56.785 -0.761 1.00 23.67 248 ASP A C 1
ATOM 1711 O O . ASP A 1 248 ? 38.184 56.955 0.233 1.00 24.58 248 ASP A O 1
ATOM 1716 N N . PHE A 1 249 ? 40.201 56.593 -0.696 1.00 23.12 249 PHE A N 1
ATOM 1717 C CA . PHE A 1 249 ? 40.922 56.589 0.574 1.00 24.34 249 PHE A CA 1
ATOM 1718 C C . PHE A 1 249 ? 40.740 57.922 1.296 1.00 23.66 249 PHE A C 1
ATOM 1719 O O . PHE A 1 249 ? 40.505 57.952 2.504 1.00 23.16 249 PHE A O 1
ATOM 1727 N N . LEU A 1 250 ? 40.843 59.027 0.556 1.00 23.00 250 LEU A N 1
ATOM 1728 C CA . LEU A 1 250 ? 40.704 60.350 1.163 1.00 23.46 250 LEU A CA 1
ATOM 1729 C C . LEU A 1 250 ? 39.290 60.626 1.647 1.00 23.51 250 LEU A C 1
ATOM 1730 O O . LEU A 1 250 ? 39.107 61.341 2.629 1.00 23.52 250 LEU A O 1
ATOM 1735 N N . VAL A 1 251 ? 38.294 60.047 0.972 1.00 23.67 251 VAL A N 1
ATOM 1736 C CA . VAL A 1 251 ? 36.910 60.135 1.456 1.00 24.64 251 VAL A CA 1
ATOM 1737 C C . VAL A 1 251 ? 36.751 59.344 2.755 1.00 24.45 251 VAL A C 1
ATOM 1738 O O . VAL A 1 251 ? 36.109 59.814 3.714 1.00 24.99 251 VAL A O 1
ATOM 1742 N N . ASP A 1 252 ? 37.340 58.153 2.775 1.00 24.45 252 ASP A N 1
ATOM 1743 C CA . ASP A 1 252 ? 37.214 57.218 3.899 1.00 25.68 252 ASP A CA 1
ATOM 1744 C C . ASP A 1 252 ? 37.870 57.758 5.169 1.00 26.11 252 ASP A C 1
ATOM 1745 O O . ASP A 1 252 ? 37.411 57.467 6.282 1.00 25.86 252 ASP A O 1
ATOM 1750 N N . TYR A 1 253 ? 38.944 58.539 5.006 1.00 24.61 253 TYR A N 1
ATOM 1751 C CA . TYR A 1 253 ? 39.752 58.961 6.153 1.00 24.53 253 TYR A CA 1
ATOM 1752 C C . TYR A 1 253 ? 40.082 60.451 6.183 1.00 25.02 253 TYR A C 1
ATOM 1753 O O . TYR A 1 253 ? 41.232 60.825 5.947 1.00 23.90 253 TYR A O 1
ATOM 1762 N N . PRO A 1 254 ? 39.088 61.303 6.506 1.00 25.17 254 PRO A N 1
ATOM 1763 C CA . PRO A 1 254 ? 39.383 62.723 6.739 1.00 25.43 254 PRO A CA 1
ATOM 1764 C C . PRO A 1 254 ? 40.413 62.841 7.849 1.00 24.47 254 PRO A C 1
ATOM 1765 O O . PRO A 1 254 ? 40.252 62.247 8.917 1.00 23.90 254 PRO A O 1
ATOM 1769 N N . TYR A 1 255 ? 41.485 63.578 7.587 1.00 23.41 255 TYR A N 1
ATOM 1770 C CA . TYR A 1 255 ? 42.561 63.672 8.548 1.00 22.99 255 TYR A CA 1
ATOM 1771 C C . TYR A 1 255 ? 42.044 64.177 9.892 1.00 23.67 255 TYR A C 1
ATOM 1772 O O . TYR A 1 255 ? 41.402 65.226 9.963 1.00 23.98 255 TYR A O 1
ATOM 1781 N N . GLU A 1 256 ? 42.337 63.423 10.950 1.00 24.13 256 GLU A N 1
ATOM 1782 C CA . GLU A 1 256 ? 41.666 63.598 12.241 1.00 26.47 256 GLU A CA 1
ATOM 1783 C C . GLU A 1 256 ? 42.137 64.795 13.056 1.00 27.59 256 GLU A C 1
ATOM 1784 O O . GLU A 1 256 ? 41.440 65.217 13.973 1.00 29.49 256 GLU A O 1
ATOM 1790 N N . SER A 1 257 ? 43.315 65.334 12.735 1.00 26.74 257 SER A N 1
ATOM 1791 C CA . SER A 1 257 ? 43.833 66.481 13.496 1.00 27.81 257 SER A CA 1
ATOM 1792 C C . SER A 1 257 ? 43.650 67.842 12.791 1.00 27.40 257 SER A C 1
ATOM 1793 O O . SER A 1 257 ? 44.225 68.836 13.229 1.00 28.18 257 SER A O 1
ATOM 1796 N N . GLY A 1 258 ? 42.822 67.882 11.740 1.00 25.02 258 GLY A N 1
ATOM 1797 C CA . GLY A 1 258 ? 42.502 69.116 11.015 1.00 24.03 258 GLY A CA 1
ATOM 1798 C C . GLY A 1 258 ? 43.753 69.779 10.447 1.00 22.29 258 GLY A C 1
ATOM 1799 O O . GLY A 1 258 ? 44.622 69.104 9.899 1.00 23.10 258 GLY A O 1
ATOM 1800 N N . GLY A 1 259 ? 43.831 71.101 10.568 1.00 21.22 259 GLY A N 1
ATOM 1801 C CA . GLY A 1 259 ? 45.038 71.823 10.126 1.00 20.31 259 GLY A CA 1
ATOM 1802 C C . GLY A 1 259 ? 45.243 71.786 8.619 1.00 20.34 259 GLY A C 1
ATOM 1803 O O . GLY A 1 259 ? 44.326 71.471 7.840 1.00 20.08 259 GLY A O 1
ATOM 1804 N N . ASN A 1 260 ? 46.467 72.105 8.202 1.00 19.31 260 ASN A N 1
ATOM 1805 C CA . ASN A 1 260 ? 46.804 72.179 6.785 1.00 19.50 260 ASN A CA 1
ATOM 1806 C C . ASN A 1 260 ? 46.560 70.876 6.004 1.00 19.23 260 ASN A C 1
ATOM 1807 O O . ASN A 1 260 ? 46.222 70.929 4.832 1.00 19.08 260 ASN A O 1
ATOM 1812 N N . ILE A 1 261 ? 46.759 69.725 6.656 1.00 19.52 261 ILE A N 1
ATOM 1813 C CA . ILE A 1 261 ? 46.664 68.429 5.978 1.00 19.07 261 ILE A CA 1
ATOM 1814 C C . ILE A 1 261 ? 45.218 68.214 5.566 1.00 18.83 261 ILE A C 1
ATOM 1815 O O . ILE A 1 261 ? 44.961 67.770 4.452 1.00 18.70 261 ILE A O 1
ATOM 1820 N N . LEU A 1 262 ? 44.298 68.568 6.456 1.00 19.35 262 LEU A N 1
ATOM 1821 C CA . LEU A 1 262 ? 42.872 68.438 6.121 1.00 19.94 262 LEU A CA 1
ATOM 1822 C C . LEU A 1 262 ? 42.482 69.324 4.936 1.00 20.10 262 LEU A C 1
ATOM 1823 O O . LEU A 1 262 ? 41.711 68.909 4.056 1.00 19.59 262 LEU A O 1
ATOM 1828 N N . ILE A 1 263 ? 43.011 70.548 4.903 1.00 18.13 263 ILE A N 1
ATOM 1829 C CA . ILE A 1 263 ? 42.742 71.454 3.790 1.00 18.50 263 ILE A CA 1
ATOM 1830 C C . ILE A 1 263 ? 43.325 70.922 2.475 1.00 19.01 263 ILE A C 1
ATOM 1831 O O . ILE A 1 263 ? 42.661 70.953 1.437 1.00 19.01 263 ILE A O 1
ATOM 1836 N N . SER A 1 264 ? 44.562 70.418 2.518 1.00 19.17 264 SER A N 1
ATOM 1837 C CA . SER A 1 264 ? 45.177 69.808 1.331 1.00 20.35 264 SER A CA 1
ATOM 1838 C C . SER A 1 264 ? 44.369 68.627 0.808 1.00 19.43 264 SER A C 1
ATOM 1839 O O . SER A 1 264 ? 44.214 68.453 -0.400 1.00 19.02 264 SER A O 1
ATOM 1842 N N . GLN A 1 265 ? 43.883 67.818 1.748 1.00 19.57 265 GLN A N 1
ATOM 1843 C CA . GLN A 1 265 ? 43.062 66.644 1.434 1.00 19.28 265 GLN A CA 1
ATOM 1844 C C . GLN A 1 265 ? 41.762 67.033 0.748 1.00 19.11 265 GLN A C 1
ATOM 1845 O O . GLN A 1 265 ? 41.404 66.452 -0.284 1.00 19.06 265 GLN A O 1
ATOM 1851 N N . ALA A 1 266 ? 41.082 68.028 1.314 1.00 19.04 266 ALA A N 1
ATOM 1852 C CA . ALA A 1 266 ? 39.832 68.543 0.752 1.00 18.79 266 ALA A CA 1
ATOM 1853 C C . ALA A 1 266 ? 40.038 69.109 -0.651 1.00 19.46 266 ALA A C 1
ATOM 1854 O O . ALA A 1 266 ? 39.231 68.894 -1.561 1.00 19.15 266 ALA A O 1
ATOM 1856 N N . ASN A 1 267 ? 41.134 69.843 -0.838 1.00 18.63 267 ASN A N 1
ATOM 1857 C CA . ASN A 1 267 ? 41.459 70.358 -2.151 1.00 19.58 267 ASN A CA 1
ATOM 1858 C C . ASN A 1 267 ? 41.706 69.222 -3.157 1.00 18.62 267 ASN A C 1
ATOM 1859 O O . ASN A 1 267 ? 41.228 69.285 -4.289 1.00 19.01 267 ASN A O 1
ATOM 1864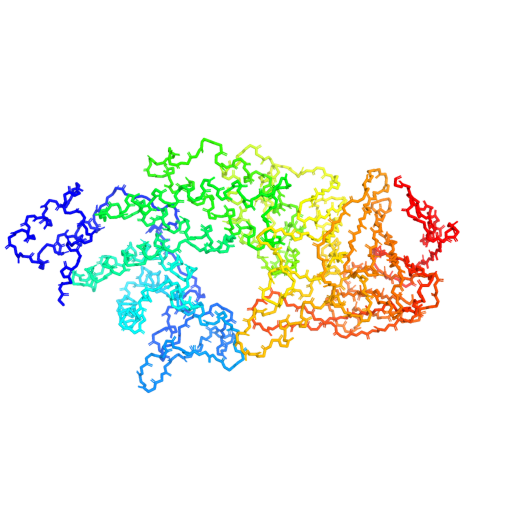 N N . ALA A 1 268 ? 42.412 68.176 -2.733 1.00 18.34 268 ALA A N 1
ATOM 1865 C CA . ALA A 1 268 ? 42.687 67.046 -3.613 1.00 19.57 268 ALA A CA 1
ATOM 1866 C C . ALA A 1 268 ? 41.396 66.337 -4.003 1.00 19.12 268 ALA A C 1
ATOM 1867 O O . ALA A 1 268 ? 41.233 65.938 -5.157 1.00 20.07 268 ALA A O 1
ATOM 1869 N N . LEU A 1 269 ? 40.477 66.210 -3.049 1.00 20.07 269 LEU A N 1
ATOM 1870 C CA . LEU A 1 269 ? 39.160 65.597 -3.344 1.00 20.02 269 LEU A CA 1
ATOM 1871 C C . LEU A 1 269 ? 38.335 66.419 -4.325 1.00 20.83 269 LEU A C 1
ATOM 1872 O O . LEU A 1 269 ? 37.768 65.868 -5.289 1.00 20.19 269 LEU A O 1
ATOM 1877 N N . ALA A 1 270 ? 38.275 67.737 -4.114 1.00 20.54 270 ALA A N 1
ATOM 1878 C CA . ALA A 1 270 ? 37.637 68.630 -5.086 1.00 20.85 270 ALA A CA 1
ATOM 1879 C C . ALA A 1 270 ? 38.274 68.483 -6.478 1.00 20.75 270 ALA A C 1
ATOM 1880 O O . ALA A 1 270 ? 37.581 68.404 -7.489 1.00 21.06 270 ALA A O 1
ATOM 1882 N N . THR A 1 271 ? 39.605 68.414 -6.517 1.00 20.56 271 THR A N 1
ATOM 1883 C CA . THR A 1 271 ? 40.336 68.258 -7.770 1.00 20.34 271 THR A CA 1
ATOM 1884 C C . THR A 1 271 ? 39.998 66.939 -8.478 1.00 21.14 271 THR A C 1
ATOM 1885 O O . THR A 1 271 ? 39.660 66.940 -9.668 1.00 21.31 271 THR A O 1
ATOM 1889 N N . ALA A 1 272 ? 40.031 65.839 -7.734 1.00 20.93 272 ALA A N 1
ATOM 1890 C CA . ALA A 1 272 ? 39.762 64.513 -8.301 1.00 21.34 272 ALA A CA 1
ATOM 1891 C C . ALA A 1 272 ? 38.342 64.453 -8.848 1.00 21.32 272 ALA A C 1
ATOM 1892 O O . ALA A 1 272 ? 38.123 64.011 -9.978 1.00 22.10 272 ALA A O 1
ATOM 1894 N N . GLY A 1 273 ? 37.390 64.920 -8.052 1.00 22.37 273 GLY A N 1
ATOM 1895 C CA . GLY A 1 273 ? 35.977 64.834 -8.428 1.00 22.59 273 GLY A CA 1
ATOM 1896 C C . GLY A 1 273 ? 35.590 65.761 -9.571 1.00 23.20 273 GLY A C 1
ATOM 1897 O O . GLY A 1 273 ? 34.720 65.440 -10.392 1.00 23.55 273 GLY A O 1
ATOM 1898 N N . THR A 1 274 ? 36.222 66.932 -9.627 1.00 21.22 274 THR A N 1
ATOM 1899 C CA . THR A 1 274 ? 35.911 67.893 -10.672 1.00 20.93 274 THR A CA 1
ATOM 1900 C C . THR A 1 274 ? 36.558 67.500 -12.000 1.00 21.38 274 THR A C 1
ATOM 1901 O O . THR A 1 274 ? 35.928 67.612 -13.048 1.00 22.90 274 THR A O 1
ATOM 1905 N N . LEU A 1 275 ? 37.817 67.064 -11.959 1.00 20.95 275 LEU A N 1
ATOM 1906 C CA . LEU A 1 275 ? 38.571 66.801 -13.183 1.00 21.24 275 LEU A CA 1
ATOM 1907 C C . LEU A 1 275 ? 38.431 65.386 -13.735 1.00 20.70 275 LEU A C 1
ATOM 1908 O O . LEU A 1 275 ? 38.773 65.148 -14.893 1.00 21.33 275 LEU A O 1
ATOM 1913 N N . MET A 1 276 ? 37.925 64.462 -12.918 1.00 20.93 276 MET A N 1
ATOM 1914 C CA . MET A 1 276 ? 37.690 63.091 -13.384 1.00 21.38 276 MET A CA 1
ATOM 1915 C C . MET A 1 276 ? 36.239 62.672 -13.105 1.00 21.68 276 MET A C 1
ATOM 1916 O O . MET A 1 276 ? 36.011 61.682 -12.396 1.00 22.61 276 MET A O 1
ATOM 1921 N N . PRO A 1 277 ? 35.264 63.421 -13.668 1.00 22.27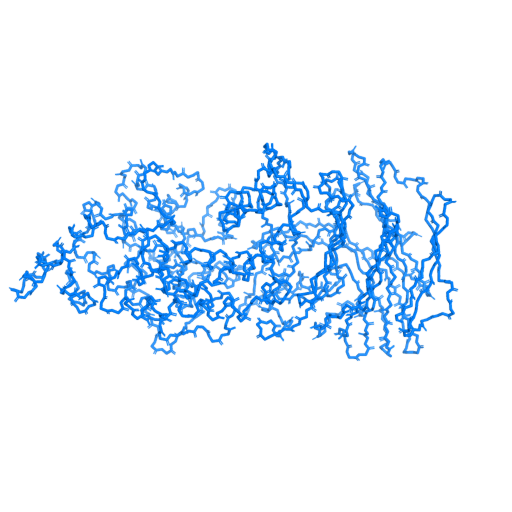 277 PRO A N 1
ATOM 1922 C CA . PRO A 1 277 ? 33.862 63.231 -13.302 1.00 22.68 277 PRO A CA 1
ATOM 1923 C C . PRO A 1 277 ? 33.291 61.920 -13.846 1.00 22.92 277 PRO A C 1
ATOM 1924 O O . PRO A 1 277 ? 32.162 61.541 -13.493 1.00 23.88 277 PRO A O 1
ATOM 1928 N N . GLU A 1 278 ? 34.076 61.232 -14.668 1.00 22.43 278 GLU A N 1
ATOM 1929 C CA . GLU A 1 278 ? 33.641 59.971 -15.302 1.00 23.34 278 GLU A CA 1
ATOM 1930 C C . GLU A 1 278 ? 33.584 58.808 -14.301 1.00 24.07 278 GLU A C 1
ATOM 1931 O O . GLU A 1 278 ? 32.934 57.788 -14.562 1.00 24.11 278 GLU A O 1
ATOM 1937 N N . PHE A 1 279 ? 34.268 58.947 -13.166 1.00 22.68 279 PHE A N 1
ATOM 1938 C CA . PHE A 1 279 ? 34.196 57.937 -12.104 1.00 23.34 279 PHE A CA 1
ATOM 1939 C C . PHE A 1 279 ? 32.845 57.936 -11.404 1.00 23.44 279 PHE A C 1
ATOM 1940 O O . PHE A 1 279 ? 32.249 59.000 -11.174 1.00 23.91 279 PHE A O 1
ATOM 1948 N N . LYS A 1 280 ? 32.381 56.741 -11.030 1.00 23.63 280 LYS A N 1
ATOM 1949 C CA . LYS A 1 280 ? 31.128 56.620 -10.286 1.00 23.88 280 LYS A CA 1
ATOM 1950 C C . LYS A 1 280 ? 31.165 57.428 -8.986 1.00 24.17 280 LYS A C 1
ATOM 1951 O O . LYS A 1 280 ? 30.173 58.045 -8.610 1.00 24.47 280 LYS A O 1
ATOM 1957 N N . ASN A 1 281 ? 32.321 57.430 -8.323 1.00 24.57 281 ASN A N 1
ATOM 1958 C CA . ASN A 1 281 ? 32.473 58.100 -7.026 1.00 24.72 281 ASN A CA 1
ATOM 1959 C C . ASN A 1 281 ? 32.934 59.560 -7.112 1.00 23.70 281 ASN A C 1
ATOM 1960 O O . ASN A 1 281 ? 33.091 60.214 -6.080 1.00 23.13 281 ASN A O 1
ATOM 1965 N N . ALA A 1 282 ? 33.120 60.073 -8.325 1.00 23.29 282 ALA A N 1
ATOM 1966 C CA . ALA A 1 282 ? 33.606 61.455 -8.497 1.00 23.19 282 ALA A CA 1
ATOM 1967 C C . ALA A 1 282 ? 32.706 62.514 -7.852 1.00 24.50 282 ALA A C 1
ATOM 1968 O O . ALA A 1 282 ? 33.202 63.469 -7.259 1.00 23.00 282 ALA A O 1
ATOM 1970 N N . GLU A 1 283 ? 31.387 62.359 -7.951 1.00 23.68 283 GLU A N 1
ATOM 1971 C CA . GLU A 1 283 ? 30.508 63.348 -7.350 1.00 25.24 283 GLU A CA 1
ATOM 1972 C C . GLU A 1 283 ? 30.707 63.387 -5.828 1.00 24.43 283 GLU A C 1
ATOM 1973 O O . GLU A 1 283 ? 30.729 64.470 -5.229 1.00 24.85 283 GLU A O 1
ATOM 1979 N N . LYS A 1 284 ? 30.851 62.209 -5.221 1.00 24.34 284 LYS A N 1
ATOM 1980 C CA . LYS A 1 284 ? 31.158 62.086 -3.794 1.00 25.36 284 LYS A CA 1
ATOM 1981 C C . LYS A 1 284 ? 32.514 62.739 -3.479 1.00 23.84 284 LYS A C 1
ATOM 1982 O O . LYS A 1 284 ? 32.631 63.476 -2.497 1.00 23.83 284 LYS A O 1
ATOM 1988 N N . TRP A 1 285 ? 33.522 62.478 -4.303 1.00 22.94 285 TRP A N 1
ATOM 1989 C CA . TRP A 1 285 ? 34.831 63.116 -4.058 1.00 22.26 285 TRP A CA 1
ATOM 1990 C C . TRP A 1 285 ? 34.709 64.613 -4.040 1.00 23.03 285 TRP A C 1
ATOM 1991 O O . TRP A 1 285 ? 35.139 65.270 -3.083 1.00 22.28 285 TRP A O 1
ATOM 2002 N N . MET A 1 286 ? 34.128 65.164 -5.106 1.00 23.20 286 MET A N 1
ATOM 2003 C CA . MET A 1 286 ? 34.007 66.613 -5.286 1.00 25.36 286 MET A CA 1
ATOM 2004 C C . MET A 1 286 ? 33.146 67.246 -4.183 1.00 25.65 286 MET A C 1
ATOM 2005 O O . MET A 1 286 ? 33.508 68.261 -3.584 1.00 23.35 286 MET A O 1
ATOM 2010 N N . ASN A 1 287 ? 32.009 66.631 -3.884 1.00 24.02 287 ASN A N 1
ATOM 2011 C CA . ASN A 1 287 ? 31.140 67.203 -2.867 1.00 24.90 287 ASN A CA 1
ATOM 2012 C C . ASN A 1 287 ? 31.744 67.204 -1.482 1.00 23.65 287 ASN A C 1
ATOM 2013 O O . ASN A 1 287 ? 31.576 68.175 -0.744 1.00 24.01 287 ASN A O 1
ATOM 2018 N N . THR A 1 288 ? 32.463 66.134 -1.146 1.00 22.98 288 THR A N 1
ATOM 2019 C CA . THR A 1 288 ? 33.169 66.019 0.120 1.00 22.57 288 THR A CA 1
ATOM 2020 C C . THR A 1 288 ? 34.274 67.093 0.177 1.00 22.30 288 THR A C 1
ATOM 2021 O O . THR A 1 288 ? 34.399 67.804 1.176 1.00 22.08 288 THR A O 1
ATOM 2025 N N . GLY A 1 289 ? 35.046 67.206 -0.900 1.00 22.18 289 GLY A N 1
ATOM 2026 C CA . GLY A 1 289 ? 36.126 68.217 -0.957 1.00 22.40 289 GLY A CA 1
ATOM 2027 C C . GLY A 1 289 ? 35.624 69.645 -0.797 1.00 22.08 289 GLY A C 1
ATOM 2028 O O . GLY A 1 289 ? 36.086 70.384 0.077 1.00 21.23 289 GLY A O 1
ATOM 2029 N N . TYR A 1 290 ? 34.669 70.051 -1.628 1.00 22.47 290 TYR A N 1
ATOM 2030 C CA . TYR A 1 290 ? 34.152 71.424 -1.547 1.00 22.91 290 TYR A CA 1
ATOM 2031 C C . TYR A 1 290 ? 33.469 71.712 -0.211 1.00 23.03 290 TYR A C 1
ATOM 2032 O O . TYR A 1 290 ? 33.582 72.824 0.320 1.00 21.48 290 TYR A O 1
ATOM 2041 N N . GLN A 1 291 ? 32.766 70.714 0.335 1.00 23.73 291 GLN A N 1
ATOM 2042 C CA . GLN A 1 291 ? 32.148 70.857 1.662 1.00 24.84 291 GLN A CA 1
ATOM 2043 C C . GLN A 1 291 ? 33.176 71.099 2.773 1.00 23.78 291 GLN A C 1
ATOM 2044 O O . GLN A 1 291 ? 33.026 72.045 3.562 1.00 24.38 291 GLN A O 1
ATOM 2050 N N . ILE A 1 292 ? 34.207 70.262 2.830 1.00 22.41 292 ILE A N 1
ATOM 2051 C CA . ILE A 1 292 ? 35.259 70.418 3.837 1.00 21.87 292 ILE A CA 1
ATOM 2052 C C . ILE A 1 292 ? 35.939 71.787 3.658 1.00 21.20 292 ILE A C 1
ATOM 2053 O O . ILE A 1 292 ? 36.175 72.496 4.645 1.00 21.63 292 ILE A O 1
ATOM 2058 N N . LEU A 1 293 ? 36.224 72.174 2.418 1.00 20.60 293 LEU A N 1
ATOM 2059 C CA . LEU A 1 293 ? 36.852 73.502 2.194 1.00 21.17 293 LEU A CA 1
ATOM 2060 C C . LEU A 1 293 ? 35.962 74.642 2.683 1.00 21.88 293 LEU A C 1
ATOM 2061 O O . LEU A 1 293 ? 36.430 75.588 3.309 1.00 21.93 293 LEU A O 1
ATOM 2066 N N . SER A 1 294 ? 34.661 74.547 2.415 1.00 22.20 294 SER A N 1
ATOM 2067 C CA . SER A 1 294 ? 33.743 75.579 2.868 1.00 23.88 294 SER A CA 1
ATOM 2068 C C . SER A 1 294 ? 33.741 75.693 4.401 1.00 23.48 294 SER A C 1
ATOM 2069 O O . SER A 1 294 ? 33.614 76.793 4.944 1.00 25.49 294 SER A O 1
ATOM 2072 N N . GLU A 1 295 ? 33.914 74.566 5.089 1.00 22.32 295 GLU A N 1
ATOM 2073 C CA . GLU A 1 295 ? 33.950 74.544 6.548 1.00 23.33 295 GLU A CA 1
ATOM 2074 C C . GLU A 1 295 ? 35.276 75.087 7.077 1.00 23.48 295 GLU A C 1
ATOM 2075 O O . GLU A 1 295 ? 35.295 75.944 7.969 1.00 22.54 295 GLU A O 1
ATOM 2081 N N . GLU A 1 296 ? 36.371 74.589 6.509 1.00 21.47 296 GLU A N 1
ATOM 2082 C CA . GLU A 1 296 ? 37.700 74.904 7.022 1.00 22.04 296 GLU A CA 1
ATOM 2083 C C . GLU A 1 296 ? 38.170 76.326 6.753 1.00 21.97 296 GLU A C 1
ATOM 2084 O O . GLU A 1 296 ? 39.000 76.834 7.506 1.00 21.53 296 GLU A O 1
ATOM 2090 N N . VAL A 1 297 ? 37.627 76.985 5.734 1.00 21.53 297 VAL A N 1
ATOM 2091 C CA . VAL A 1 297 ? 37.997 78.386 5.473 1.00 22.31 297 VAL A CA 1
ATOM 2092 C C . VAL A 1 297 ? 37.479 79.258 6.635 1.00 23.59 297 VAL A C 1
ATOM 2093 O O . VAL A 1 297 ? 38.058 80.290 6.973 1.00 23.13 297 VAL A O 1
ATOM 2097 N N . GLN A 1 298 ? 36.400 78.803 7.262 1.00 23.57 298 GLN A N 1
ATOM 2098 C CA . GLN A 1 298 ? 35.885 79.443 8.473 1.00 25.37 298 GLN A CA 1
ATOM 2099 C C . GLN A 1 298 ? 36.607 78.954 9.728 1.00 24.87 298 GLN A C 1
ATOM 2100 O O . GLN A 1 298 ? 37.020 79.765 10.565 1.00 26.99 298 GLN A O 1
ATOM 2106 N N . ASN A 1 299 ? 36.781 77.640 9.851 1.00 24.02 299 ASN A N 1
ATOM 2107 C CA . ASN A 1 299 ? 37.336 77.048 11.065 1.00 23.96 299 ASN A CA 1
ATOM 2108 C C . ASN A 1 299 ? 38.797 77.444 11.317 1.00 23.86 299 ASN A C 1
ATOM 2109 O O . ASN A 1 299 ? 39.184 77.656 12.464 1.00 24.49 299 ASN A O 1
ATOM 2114 N N . GLN A 1 300 ? 39.596 77.532 10.256 1.00 21.67 300 GLN A N 1
ATOM 2115 C CA . GLN A 1 300 ? 41.044 77.583 10.442 1.00 21.39 300 GLN A CA 1
ATOM 2116 C C . GLN A 1 300 ? 41.669 78.955 10.243 1.00 21.14 300 GLN A C 1
ATOM 2117 O O . GLN A 1 300 ? 42.865 79.113 10.483 1.00 20.93 300 GLN A O 1
ATOM 2123 N N . ILE A 1 301 ? 40.876 79.935 9.825 1.00 20.23 301 ILE A N 1
ATOM 2124 C CA . ILE A 1 301 ? 41.383 81.307 9.669 1.00 20.26 301 ILE A CA 1
ATOM 2125 C C . ILE A 1 301 ? 40.783 82.144 10.788 1.00 21.12 301 ILE A C 1
ATOM 2126 O O . ILE A 1 301 ? 39.549 82.247 10.926 1.00 21.18 301 ILE A O 1
ATOM 2131 N N . MET A 1 302 ? 41.666 82.701 11.614 1.00 20.25 302 MET A N 1
ATOM 2132 C CA . MET A 1 302 ? 41.249 83.428 12.811 1.00 20.26 302 MET A CA 1
ATOM 2133 C C . MET A 1 302 ? 40.813 84.850 12.491 1.00 19.31 302 MET A C 1
ATOM 2134 O O . MET A 1 302 ? 40.923 85.316 11.350 1.00 19.26 302 MET A O 1
ATOM 2139 N N . SER A 1 303 ? 40.309 85.546 13.509 1.00 21.21 303 SER A N 1
ATOM 2140 C CA . SER A 1 303 ? 39.660 86.832 13.289 1.00 21.43 303 SER A CA 1
ATOM 2141 C C . SER A 1 303 ? 40.646 87.939 12.903 1.00 21.19 303 SER A C 1
ATOM 2142 O O . SER A 1 303 ? 40.247 89.010 12.461 1.00 22.52 303 SER A O 1
ATOM 2145 N N . ASP A 1 304 ? 41.941 87.671 13.070 1.00 20.60 304 ASP A N 1
ATOM 2146 C CA . ASP A 1 304 ? 42.947 88.627 12.620 1.00 20.44 304 ASP A CA 1
ATOM 2147 C C . ASP A 1 304 ? 43.478 88.296 11.221 1.00 19.86 304 ASP A C 1
ATOM 2148 O O . ASP A 1 304 ? 44.379 88.972 10.731 1.00 20.44 304 ASP A O 1
ATOM 2153 N N . GLY A 1 305 ? 42.926 87.259 10.595 1.00 17.92 305 GLY A N 1
ATOM 2154 C CA . GLY A 1 305 ? 43.312 86.861 9.246 1.00 17.82 305 GLY A CA 1
ATOM 2155 C C . GLY A 1 305 ? 44.370 85.759 9.228 1.00 17.17 305 GLY A C 1
ATOM 2156 O O . GLY A 1 305 ? 44.674 85.236 8.168 1.00 18.39 305 GLY A O 1
ATOM 2157 N N . TRP A 1 306 ? 44.886 85.391 10.390 1.00 17.13 306 TRP A N 1
ATOM 2158 C CA . TRP A 1 306 ? 45.935 84.341 10.458 1.00 17.99 306 TRP A CA 1
ATOM 2159 C C . TRP A 1 306 ? 45.405 82.937 10.441 1.00 18.60 306 TRP A C 1
ATOM 2160 O O . TRP A 1 306 ? 44.456 82.607 11.159 1.00 19.54 306 TRP A O 1
ATOM 2171 N N . HIS A 1 307 ? 46.065 82.071 9.675 1.00 18.61 307 HIS A N 1
ATOM 2172 C CA . HIS A 1 307 ? 45.862 80.635 9.857 1.00 18.15 307 HIS A CA 1
ATOM 2173 C C . HIS A 1 307 ? 46.217 80.197 11.265 1.00 18.73 307 HIS A C 1
ATOM 2174 O O . HIS A 1 307 ? 47.191 80.679 11.856 1.00 18.25 307 HIS A O 1
ATOM 2181 N N . LYS A 1 308 ? 45.416 79.293 11.836 1.00 17.82 308 LYS A N 1
ATOM 2182 C CA . LYS A 1 308 ? 45.612 78.855 13.230 1.00 18.26 308 LYS A CA 1
ATOM 2183 C C . LYS A 1 308 ? 46.982 78.274 13.566 1.00 17.58 308 LYS A C 1
ATOM 2184 O O . LYS A 1 308 ? 47.405 78.326 14.716 1.00 18.04 308 LYS A O 1
ATOM 2190 N N . GLU A 1 309 ? 47.660 77.689 12.585 1.00 18.49 309 GLU A N 1
ATOM 2191 C CA . GLU A 1 309 ? 48.926 77.032 12.899 1.00 17.71 309 GLU A CA 1
ATOM 2192 C C . GLU A 1 309 ? 50.079 78.036 13.086 1.00 17.93 309 GLU A C 1
ATOM 2193 O O . GLU A 1 309 ? 51.161 77.647 13.534 1.00 18.67 309 GLU A O 1
ATOM 2199 N N . MET A 1 310 ? 49.823 79.304 12.780 1.00 17.71 310 MET A N 1
ATOM 2200 C CA . MET A 1 310 ? 50.765 80.413 13.119 1.00 17.54 310 MET A CA 1
ATOM 2201 C C . MET A 1 310 ? 52.126 80.305 12.430 1.00 17.97 310 MET A C 1
ATOM 2202 O O . MET A 1 310 ? 53.113 80.895 12.901 1.00 18.86 310 MET A O 1
ATOM 2207 N N . SER A 1 311 ? 52.149 79.594 11.303 1.00 17.46 311 SER A N 1
ATOM 2208 C CA . SER A 1 311 ? 53.330 79.484 10.438 1.00 16.78 311 SER A CA 1
ATOM 2209 C C . SER A 1 311 ? 53.045 80.210 9.143 1.00 17.31 311 SER A C 1
ATOM 2210 O O . SER A 1 311 ? 52.052 79.901 8.451 1.00 17.12 311 SER A O 1
ATOM 2213 N N . LEU A 1 312 ? 53.873 81.196 8.793 1.00 16.17 312 LEU A N 1
ATOM 2214 C CA . LEU A 1 312 ? 53.679 81.902 7.529 1.00 16.53 312 LEU A CA 1
ATOM 2215 C C . LEU A 1 312 ? 53.639 80.925 6.344 1.00 16.55 312 LEU A C 1
ATOM 2216 O O . LEU A 1 312 ? 52.824 81.062 5.449 1.00 16.69 312 LEU A O 1
ATOM 2221 N N . HIS A 1 313 ? 54.554 79.956 6.337 1.00 16.65 313 HIS A N 1
ATOM 2222 C CA . HIS A 1 313 ? 54.596 78.983 5.267 1.00 16.99 313 HIS A CA 1
ATOM 2223 C C . HIS A 1 313 ? 53.265 78.258 5.109 1.00 16.60 313 HIS A C 1
ATOM 2224 O O . HIS A 1 313 ? 52.713 78.217 4.010 1.00 16.88 313 HIS A O 1
ATOM 2231 N N . TYR A 1 314 ? 52.770 77.683 6.194 1.0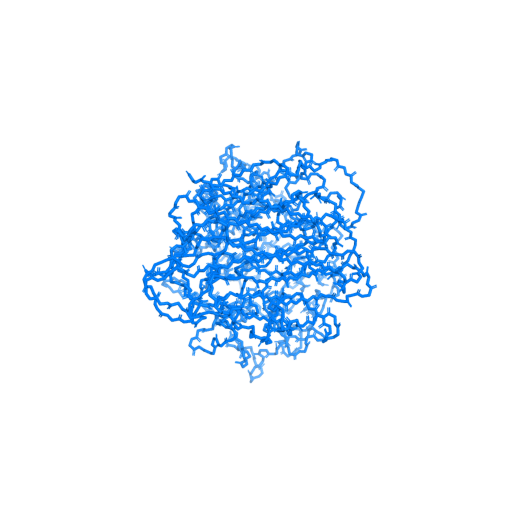0 17.47 314 TYR A N 1
ATOM 2232 C CA . TYR A 1 314 ? 51.514 76.927 6.118 1.00 17.43 314 TYR A CA 1
ATOM 2233 C C . TYR A 1 314 ? 50.322 77.824 5.889 1.00 18.23 314 TYR A C 1
ATOM 2234 O O . TYR A 1 314 ? 49.350 77.400 5.262 1.00 17.79 314 TYR A O 1
ATOM 2243 N N . HIS A 1 315 ? 50.408 79.058 6.367 1.00 17.09 315 HIS A N 1
ATOM 2244 C CA . HIS A 1 315 ? 49.370 80.065 6.103 1.00 16.98 315 HIS A CA 1
ATOM 2245 C C . HIS A 1 315 ? 49.238 80.324 4.615 1.00 17.44 315 HIS A C 1
ATOM 2246 O O . HIS A 1 315 ? 48.144 80.281 4.021 1.00 17.01 315 HIS A O 1
ATOM 2253 N N . ILE A 1 316 ? 50.363 80.602 3.962 1.00 16.56 316 ILE A N 1
ATOM 2254 C CA . ILE A 1 316 ? 50.366 80.792 2.521 1.00 16.79 316 ILE A CA 1
ATOM 2255 C C . ILE A 1 316 ? 49.808 79.545 1.804 1.00 16.67 316 ILE A C 1
ATOM 2256 O O . ILE A 1 316 ? 49.008 79.653 0.872 1.00 17.72 316 ILE A O 1
ATOM 2261 N N . GLY A 1 317 ? 50.191 78.374 2.294 1.00 17.19 317 GLY A N 1
ATOM 2262 C CA . GLY A 1 317 ? 49.776 77.112 1.692 1.00 17.39 317 GLY A CA 1
ATOM 2263 C C . GLY A 1 317 ? 48.283 76.878 1.761 1.00 17.64 317 GLY A C 1
ATOM 2264 O O . GLY A 1 317 ? 47.703 76.449 0.768 1.00 17.93 317 GLY A O 1
ATOM 2265 N N . ILE A 1 318 ? 47.681 77.129 2.919 1.00 17.64 318 ILE A N 1
ATOM 2266 C CA . ILE A 1 318 ? 46.210 76.938 3.030 1.00 18.01 318 ILE A CA 1
ATOM 2267 C C . ILE A 1 318 ? 45.435 77.956 2.194 1.00 18.56 318 ILE A C 1
ATOM 2268 O O . ILE A 1 318 ? 44.430 77.612 1.547 1.00 18.28 318 ILE A O 1
ATOM 2273 N N . VAL A 1 319 ? 45.898 79.201 2.170 1.00 17.95 319 VAL A N 1
ATOM 2274 C CA . VAL A 1 319 ? 45.263 80.217 1.311 1.00 18.36 319 VAL A CA 1
ATOM 2275 C C . VAL A 1 319 ? 45.347 79.799 -0.165 1.00 18.38 319 VAL A C 1
ATOM 2276 O O . VAL A 1 319 ? 44.413 79.998 -0.932 1.00 19.26 319 VAL A O 1
ATOM 2280 N N . ALA A 1 320 ? 46.477 79.205 -0.561 1.00 17.52 320 ALA A N 1
ATOM 2281 C CA . ALA A 1 320 ? 46.638 78.707 -1.923 1.00 18.49 320 ALA A CA 1
ATOM 2282 C C . ALA A 1 320 ? 45.649 77.573 -2.216 1.00 18.46 320 ALA A C 1
ATOM 2283 O O . ALA A 1 320 ? 45.050 77.550 -3.282 1.00 19.65 320 ALA A O 1
ATOM 2285 N N . ASP A 1 321 ? 45.496 76.653 -1.269 1.00 18.82 321 ASP A N 1
ATOM 2286 C CA . ASP A 1 321 ? 44.561 75.536 -1.458 1.00 19.77 321 ASP A CA 1
ATOM 2287 C C . ASP A 1 321 ? 43.131 76.043 -1.614 1.00 19.55 321 ASP A C 1
ATOM 2288 O O . ASP A 1 321 ? 42.382 75.547 -2.481 1.00 20.46 321 ASP A O 1
ATOM 2293 N N . PHE A 1 322 ? 42.749 77.027 -0.805 1.00 18.97 322 PHE A N 1
ATOM 2294 C CA . PHE A 1 322 ? 41.401 77.620 -0.936 1.00 18.99 322 PHE A CA 1
ATOM 2295 C C . PHE A 1 322 ? 41.237 78.353 -2.267 1.00 20.44 322 PHE A C 1
ATOM 2296 O O . PHE A 1 322 ? 40.242 78.182 -2.979 1.00 19.73 322 PHE A O 1
ATOM 2304 N N . TYR A 1 323 ? 42.211 79.198 -2.608 1.00 19.79 323 TYR A N 1
ATOM 2305 C CA . TYR A 1 323 ? 42.189 79.910 -3.877 1.00 21.23 323 TYR A CA 1
ATOM 2306 C C . TYR A 1 323 ? 42.057 78.962 -5.072 1.00 21.07 323 TYR A C 1
ATOM 2307 O O . TYR A 1 323 ? 41.216 79.152 -5.954 1.00 22.80 323 TYR A O 1
ATOM 2316 N N . GLU A 1 324 ? 42.883 77.926 -5.091 1.00 20.68 324 GLU A N 1
ATOM 2317 C CA . GLU A 1 324 ? 42.933 77.050 -6.240 1.00 21.45 324 GLU A CA 1
ATOM 2318 C C . GLU A 1 324 ? 41.636 76.248 -6.374 1.00 20.48 324 GLU A C 1
ATOM 2319 O O . GLU A 1 324 ? 41.177 76.041 -7.487 1.00 20.41 324 GLU A O 1
ATOM 2325 N N . ALA A 1 325 ? 41.020 75.878 -5.248 1.00 20.42 325 ALA A N 1
ATOM 2326 C CA . ALA A 1 325 ? 39.710 75.183 -5.307 1.00 21.02 325 ALA A CA 1
ATOM 2327 C C . ALA A 1 325 ? 38.635 76.111 -5.845 1.00 21.93 325 ALA A C 1
ATOM 2328 O O . ALA A 1 325 ? 37.765 75.689 -6.616 1.00 20.49 325 ALA A O 1
ATOM 2330 N N . MET A 1 326 ? 38.701 77.382 -5.464 1.00 21.42 326 MET A N 1
ATOM 2331 C CA . MET A 1 326 ? 37.755 78.373 -5.982 1.00 22.27 326 MET A CA 1
ATOM 2332 C C . MET A 1 326 ? 37.905 78.538 -7.499 1.00 22.49 326 MET A C 1
ATOM 2333 O O . MET A 1 326 ? 36.913 78.557 -8.226 1.00 22.24 326 MET A O 1
ATOM 2338 N N . LYS A 1 327 ? 39.144 78.634 -7.982 1.00 21.20 327 LYS A N 1
ATOM 2339 C CA . LYS A 1 327 ? 39.382 78.787 -9.420 1.00 22.09 327 LYS A CA 1
ATOM 2340 C C . LYS A 1 327 ? 38.982 77.529 -10.194 1.00 21.60 327 LYS A C 1
ATOM 2341 O O . LYS A 1 327 ? 38.450 77.611 -11.307 1.00 23.51 327 LYS A O 1
ATOM 2347 N N . LEU A 1 328 ? 39.217 76.377 -9.578 1.00 21.79 328 LEU A N 1
ATOM 2348 C CA . LEU A 1 328 ? 38.844 75.086 -10.156 1.00 22.14 328 LEU A CA 1
ATOM 2349 C C . LEU A 1 328 ? 37.330 75.023 -10.338 1.00 22.61 328 LEU A C 1
ATOM 2350 O O . LEU A 1 328 ? 36.845 74.693 -11.430 1.00 23.62 328 LEU A O 1
ATOM 2355 N N . ALA A 1 329 ? 36.599 75.364 -9.284 1.00 22.45 329 ALA A N 1
ATOM 2356 C CA . ALA A 1 329 ? 35.134 75.355 -9.344 1.00 23.42 329 ALA A CA 1
ATOM 2357 C C . ALA A 1 329 ? 34.651 76.339 -10.402 1.00 25.02 329 ALA A C 1
ATOM 2358 O O . ALA A 1 329 ? 33.772 76.014 -11.208 1.00 24.88 329 ALA A O 1
ATOM 2360 N N . GLU A 1 330 ? 35.231 77.538 -10.410 1.00 24.03 330 GLU A N 1
ATOM 2361 C CA . GLU A 1 330 ? 34.852 78.567 -11.380 1.00 25.52 330 GLU A CA 1
ATOM 2362 C C . GLU A 1 330 ? 35.055 78.113 -12.833 1.00 26.58 330 GLU A C 1
ATOM 2363 O O . GLU A 1 330 ? 34.208 78.376 -13.687 1.00 28.19 330 GLU A O 1
ATOM 2369 N N . ALA A 1 331 ? 36.159 77.417 -13.100 1.00 25.00 331 ALA A N 1
ATOM 2370 C CA . ALA A 1 331 ? 36.514 76.999 -14.459 1.00 26.12 331 ALA A CA 1
ATOM 2371 C C . ALA A 1 331 ? 35.650 75.844 -14.969 1.00 26.38 331 ALA A C 1
ATOM 2372 O O . ALA A 1 331 ? 35.685 75.516 -16.157 1.00 28.23 331 ALA A O 1
ATOM 2374 N N . ASN A 1 332 ? 34.863 75.256 -14.077 1.00 27.59 332 ASN A N 1
ATOM 2375 C CA . ASN A 1 332 ? 34.079 74.062 -14.399 1.00 27.99 332 ASN A CA 1
ATOM 2376 C C . ASN A 1 332 ? 32.588 74.171 -14.095 1.00 30.76 332 ASN A C 1
ATOM 2377 O O . ASN A 1 332 ? 31.919 73.154 -13.903 1.00 31.60 332 ASN A O 1
ATOM 2382 N N . GLN A 1 333 ? 32.081 75.405 -14.061 1.00 33.28 333 GLN A N 1
ATOM 2383 C CA . GLN A 1 333 ? 30.661 75.688 -13.785 1.00 35.04 333 GLN A CA 1
ATOM 2384 C C . GLN A 1 333 ? 30.191 75.136 -12.439 1.00 34.38 333 GLN A C 1
ATOM 2385 O O . GLN A 1 333 ? 29.023 74.735 -12.293 1.00 34.47 333 GLN A O 1
ATOM 2391 N N . LEU A 1 334 ? 31.092 75.111 -11.457 1.00 29.93 334 LEU A N 1
ATOM 2392 C CA . LEU A 1 334 ? 30.792 74.539 -10.149 1.00 29.10 334 LEU A CA 1
ATOM 2393 C C . LEU A 1 334 ? 30.940 75.541 -8.999 1.00 28.35 334 LEU A C 1
ATOM 2394 O O . LEU A 1 334 ? 31.085 75.147 -7.849 1.00 26.65 334 LEU A O 1
ATOM 2399 N N . SER A 1 335 ? 30.880 76.834 -9.313 1.00 31.10 335 SER A N 1
ATOM 2400 C CA . SER A 1 335 ? 31.000 77.868 -8.279 1.00 31.95 335 SER A CA 1
ATOM 2401 C C . SER A 1 335 ? 29.956 77.745 -7.166 1.00 32.49 335 SER A C 1
ATOM 2402 O O . SER A 1 335 ? 30.204 78.154 -6.035 1.00 31.64 335 SER A O 1
ATOM 2405 N N . SER A 1 336 ? 28.800 77.155 -7.486 1.00 32.16 336 SER A N 1
ATOM 2406 C CA . SER A 1 336 ? 27.743 76.913 -6.498 1.00 33.57 336 SER A CA 1
ATOM 2407 C C . SER A 1 336 ? 28.110 75.909 -5.406 1.00 31.81 336 SER A C 1
ATOM 2408 O O . SER A 1 336 ? 27.438 75.839 -4.373 1.00 32.31 336 SER A O 1
ATOM 2411 N N . LYS A 1 337 ? 29.177 75.138 -5.627 1.00 30.12 337 LYS A N 1
ATOM 2412 C CA . LYS A 1 337 ? 29.666 74.193 -4.629 1.00 29.23 337 LYS A CA 1
ATOM 2413 C C . LYS A 1 337 ? 30.328 74.897 -3.443 1.00 28.84 337 LYS A C 1
ATOM 2414 O O . LYS A 1 337 ? 30.541 74.289 -2.404 1.00 29.89 337 LYS A O 1
ATOM 2420 N N . LEU A 1 338 ? 30.660 76.173 -3.615 1.00 28.22 338 LEU A N 1
ATOM 2421 C CA . LEU A 1 338 ? 31.238 76.966 -2.534 1.00 27.75 338 LEU A CA 1
ATOM 2422 C C . LEU A 1 338 ? 30.316 78.138 -2.205 1.00 28.65 338 LEU A C 1
ATOM 2423 O O . LEU A 1 338 ? 29.593 78.605 -3.082 1.00 29.65 338 LEU A O 1
ATOM 2428 N N . PRO A 1 339 ? 30.336 78.616 -0.943 1.00 29.62 339 PRO A N 1
ATOM 2429 C CA . PRO A 1 339 ? 29.473 79.752 -0.585 1.00 30.80 339 PRO A CA 1
ATOM 2430 C C . PRO A 1 339 ? 29.837 81.020 -1.348 1.00 31.71 339 PRO A C 1
ATOM 2431 O O . PRO A 1 339 ? 30.996 81.189 -1.767 1.00 31.41 339 PRO A O 1
ATOM 2435 N N . SER A 1 340 ? 28.859 81.908 -1.533 1.00 31.84 340 SER A N 1
ATOM 2436 C CA . SER A 1 340 ? 29.082 83.161 -2.252 1.00 34.45 340 SER A CA 1
ATOM 2437 C C . SER A 1 340 ? 30.190 84.003 -1.598 1.00 33.99 340 SER A C 1
ATOM 2438 O O . SER A 1 340 ? 30.905 84.727 -2.288 1.00 37.32 340 SER A O 1
ATOM 2441 N N . ASP A 1 341 ? 30.330 83.881 -0.280 1.00 34.29 341 ASP A N 1
ATOM 2442 C CA . ASP A 1 341 ? 31.324 84.651 0.481 1.00 35.06 341 ASP A CA 1
ATOM 2443 C C . ASP A 1 341 ? 32.606 83.856 0.755 1.00 31.52 341 ASP A C 1
ATOM 2444 O O . ASP A 1 341 ? 33.350 84.180 1.689 1.00 31.31 341 ASP A O 1
ATOM 2449 N N . PHE A 1 342 ? 32.853 82.819 -0.049 1.00 27.99 342 PHE A N 1
ATOM 2450 C CA . PHE A 1 342 ? 33.936 81.864 0.228 1.00 26.08 342 PHE A CA 1
ATOM 2451 C C . PHE A 1 342 ? 35.286 82.549 0.450 1.00 25.04 342 PHE A C 1
ATOM 2452 O O . PHE A 1 342 ? 36.006 82.193 1.376 1.00 25.82 342 PHE A O 1
ATOM 2460 N N . THR A 1 343 ? 35.621 83.504 -0.409 1.00 26.07 343 THR A N 1
ATOM 2461 C CA . THR A 1 343 ? 36.966 84.122 -0.350 1.00 26.27 343 THR A CA 1
ATOM 2462 C C . THR A 1 343 ? 37.083 85.214 0.709 1.00 26.89 343 THR A C 1
ATOM 2463 O O . THR A 1 343 ? 38.170 85.751 0.923 1.00 25.46 343 THR A O 1
ATOM 2467 N N . GLU A 1 344 ? 35.981 85.560 1.377 1.00 27.13 344 GLU A N 1
ATOM 2468 C CA . GLU A 1 344 ? 36.036 86.665 2.342 1.00 28.37 344 GLU A CA 1
ATOM 2469 C C . GLU A 1 344 ? 37.111 86.516 3.443 1.00 26.22 344 GLU A C 1
ATOM 2470 O O . GLU A 1 344 ? 37.835 87.486 3.703 1.00 27.14 344 GLU A O 1
ATOM 2476 N N . PRO A 1 345 ? 37.242 85.321 4.066 1.00 24.58 345 PRO A N 1
ATOM 2477 C CA . PRO A 1 345 ? 38.328 85.152 5.050 1.00 23.27 345 PRO A CA 1
ATOM 2478 C C . PRO A 1 345 ? 39.710 85.289 4.446 1.00 22.26 345 PRO A C 1
ATOM 2479 O O . PRO A 1 345 ? 40.665 85.509 5.183 1.00 21.64 345 PRO A O 1
ATOM 2483 N N . LEU A 1 346 ? 39.821 85.151 3.131 1.00 21.04 346 LEU A N 1
ATOM 2484 C CA . LEU A 1 346 ? 41.151 85.199 2.498 1.00 20.67 346 LEU A CA 1
ATOM 2485 C C . LEU A 1 346 ? 41.653 86.631 2.350 1.00 20.79 346 LEU A C 1
ATOM 2486 O O . LEU A 1 346 ? 42.840 86.844 2.063 1.00 20.07 346 LEU A O 1
ATOM 2491 N N . ARG A 1 347 ? 40.758 87.605 2.527 1.00 21.38 347 ARG A N 1
ATOM 2492 C CA . ARG A 1 347 ? 41.132 89.015 2.364 1.00 22.12 347 ARG A CA 1
ATOM 2493 C C . ARG A 1 347 ? 42.166 89.429 3.414 1.00 21.27 347 ARG A C 1
ATOM 2494 O O . ARG A 1 347 ? 43.260 89.899 3.056 1.00 21.06 347 ARG A O 1
ATOM 2502 N N . LYS A 1 348 ? 41.836 89.242 4.691 1.00 20.55 348 LYS A N 1
ATOM 2503 C CA . LYS A 1 348 ? 42.789 89.558 5.767 1.00 20.39 348 LYS A CA 1
ATOM 2504 C C . LYS A 1 348 ? 43.955 88.573 5.720 1.00 19.56 348 LYS A C 1
ATOM 2505 O O . LYS A 1 348 ? 45.079 88.922 6.106 1.00 19.56 348 LYS A O 1
ATOM 2511 N N . ALA A 1 349 ? 43.705 87.361 5.225 1.00 19.06 349 ALA A N 1
ATOM 2512 C CA . ALA A 1 349 ? 44.797 86.379 5.087 1.00 18.90 349 ALA A CA 1
ATOM 2513 C C . ALA A 1 349 ? 45.845 86.852 4.077 1.00 18.71 349 ALA A C 1
ATOM 2514 O O . ALA A 1 349 ? 47.056 86.659 4.299 1.00 17.58 349 ALA A O 1
ATOM 2516 N N . ALA A 1 350 ? 45.406 87.465 2.980 1.00 18.29 350 ALA A N 1
ATOM 2517 C CA . ALA A 1 350 ? 46.363 88.023 1.993 1.00 18.01 350 ALA A CA 1
ATOM 2518 C C . ALA A 1 350 ? 47.096 89.214 2.618 1.00 18.41 350 ALA A C 1
ATOM 2519 O O . ALA A 1 350 ? 48.297 89.420 2.383 1.00 18.35 350 ALA A O 1
ATOM 2521 N N . GLU A 1 351 ? 46.384 89.985 3.432 1.00 18.66 351 GLU A N 1
ATOM 2522 C CA . GLU A 1 351 ? 46.986 91.137 4.112 1.00 20.01 351 GLU A CA 1
ATOM 2523 C C . GLU A 1 351 ? 48.080 90.696 5.073 1.00 18.75 351 GLU A C 1
ATOM 2524 O O . GLU A 1 351 ? 49.083 91.401 5.229 1.00 18.72 351 GLU A O 1
ATOM 2530 N N . VAL A 1 352 ? 47.890 89.545 5.717 1.00 17.78 352 VAL A N 1
ATOM 2531 C CA . VAL A 1 352 ? 48.957 88.957 6.552 1.00 17.28 352 VAL A CA 1
ATOM 2532 C C . VAL A 1 352 ? 50.257 88.840 5.750 1.00 17.86 352 VAL A C 1
ATOM 2533 O O . VAL A 1 352 ? 51.319 89.253 6.227 1.00 17.54 352 VAL A O 1
ATOM 2537 N N . VAL A 1 353 ? 50.161 88.269 4.550 1.00 17.17 353 VAL A N 1
ATOM 2538 C CA . VAL A 1 353 ? 51.349 88.026 3.732 1.00 17.36 353 VAL A CA 1
ATOM 2539 C C . VAL A 1 353 ? 52.026 89.346 3.379 1.00 17.27 353 VAL A C 1
ATOM 2540 O O . VAL A 1 353 ? 53.255 89.456 3.456 1.00 18.24 353 VAL A O 1
ATOM 2544 N N . MET A 1 354 ? 51.223 90.355 3.028 1.00 17.75 354 MET A N 1
ATOM 2545 C CA . MET A 1 354 ? 51.754 91.696 2.751 1.00 17.47 354 MET A CA 1
ATOM 2546 C C . MET A 1 354 ? 52.587 92.249 3.925 1.00 17.18 354 MET A C 1
ATOM 2547 O O . MET A 1 354 ? 53.716 92.768 3.721 1.00 17.85 354 MET A O 1
ATOM 2552 N N . TYR A 1 355 ? 52.073 92.113 5.142 1.00 16.94 355 TYR A N 1
ATOM 2553 C CA . TYR A 1 355 ? 52.768 92.610 6.349 1.00 17.66 355 TYR A CA 1
ATOM 2554 C C . TYR A 1 355 ? 53.970 91.754 6.736 1.00 18.20 355 TYR A C 1
ATOM 2555 O O . TYR A 1 355 ? 54.863 92.232 7.446 1.00 20.12 355 TYR A O 1
ATOM 2564 N N . PHE A 1 356 ? 54.004 90.523 6.225 1.00 16.84 356 PHE A N 1
ATOM 2565 C CA . PHE A 1 356 ? 55.095 89.575 6.520 1.00 17.14 356 PHE A CA 1
ATOM 2566 C C . PHE A 1 356 ? 56.092 89.466 5.388 1.00 17.33 356 PHE A C 1
ATOM 2567 O O . PHE A 1 356 ? 56.865 88.505 5.331 1.00 18.58 356 PHE A O 1
ATOM 2575 N N . THR A 1 357 ? 56.069 90.454 4.497 1.00 16.92 357 THR A N 1
ATOM 2576 C CA . THR A 1 357 ? 57.052 90.554 3.415 1.00 16.77 357 THR A CA 1
ATOM 2577 C C . THR A 1 357 ? 57.918 91.787 3.710 1.00 17.11 357 THR A C 1
ATOM 2578 O O . THR A 1 357 ? 57.429 92.892 3.837 1.00 17.24 357 THR A O 1
ATOM 2582 N N . TYR A 1 358 ? 59.222 91.582 3.841 1.00 16.28 358 TYR A N 1
ATOM 2583 C CA . TYR A 1 358 ? 60.100 92.722 4.112 1.00 16.85 358 TYR A CA 1
ATOM 2584 C C . TYR A 1 358 ? 60.385 93.570 2.873 1.00 16.91 358 TYR A C 1
ATOM 2585 O O . TYR A 1 358 ? 60.292 93.081 1.747 1.00 17.24 358 TYR A O 1
ATOM 2594 N N . PRO A 1 359 ? 60.773 94.844 3.080 1.00 17.73 359 PRO A N 1
ATOM 2595 C CA . PRO A 1 359 ? 60.937 95.750 1.948 1.00 18.31 359 PRO A CA 1
ATOM 2596 C C . PRO A 1 359 ? 62.050 95.381 0.971 1.00 17.66 359 PRO A C 1
ATOM 2597 O O . PRO A 1 359 ? 62.027 95.881 -0.149 1.00 18.12 359 PRO A O 1
ATOM 2601 N N . ASN A 1 360 ? 63.001 94.526 1.360 1.00 18.42 360 ASN A N 1
ATOM 2602 C CA . ASN A 1 360 ? 64.004 94.094 0.388 1.00 18.87 360 ASN A CA 1
ATOM 2603 C C . ASN A 1 360 ? 63.416 93.216 -0.713 1.00 18.40 360 ASN A C 1
ATOM 26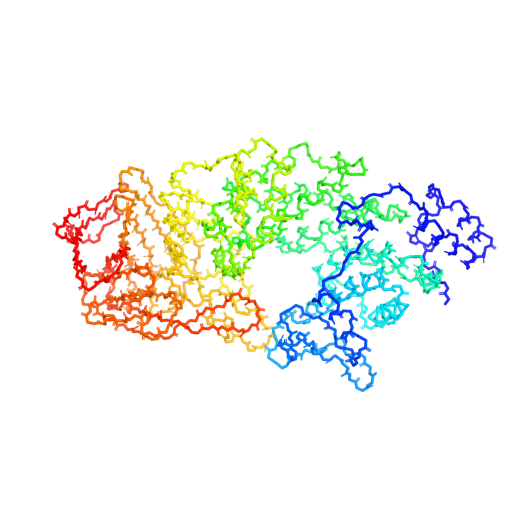04 O O . ASN A 1 360 ? 64.038 93.003 -1.749 1.00 18.60 360 ASN A O 1
ATOM 2609 N N . TYR A 1 361 ? 62.187 92.723 -0.499 1.00 17.62 361 TYR A N 1
ATOM 2610 C CA . TYR A 1 361 ? 61.439 92.094 -1.589 1.00 18.49 361 TYR A CA 1
ATOM 2611 C C . TYR A 1 361 ? 61.235 93.002 -2.822 1.00 18.00 361 TYR A C 1
ATOM 2612 O O . TYR A 1 361 ? 61.094 92.505 -3.937 1.00 17.69 361 TYR A O 1
ATOM 2621 N N . PHE A 1 362 ? 61.202 94.321 -2.607 1.00 18.75 362 PHE A N 1
ATOM 2622 C CA . PHE A 1 362 ? 60.970 95.291 -3.680 1.00 19.27 362 PHE A CA 1
ATOM 2623 C C . PHE A 1 362 ? 62.175 95.574 -4.565 1.00 20.68 362 PHE A C 1
ATOM 2624 O O . PHE A 1 362 ? 62.046 96.269 -5.568 1.00 19.89 362 PHE A O 1
ATOM 2632 N N . ILE A 1 363 ? 63.340 95.056 -4.176 1.00 20.32 363 ILE A N 1
ATOM 2633 C CA . ILE A 1 363 ? 64.539 95.138 -5.025 1.00 21.81 363 ILE A CA 1
ATOM 2634 C C . ILE A 1 363 ? 64.974 93.756 -5.489 1.00 22.16 363 ILE A C 1
ATOM 2635 O O . ILE A 1 363 ? 64.519 92.750 -4.957 1.00 20.52 363 ILE A O 1
ATOM 2640 N N . LYS A 1 364 ? 65.861 93.702 -6.484 1.00 22.79 364 LYS A N 1
ATOM 2641 C CA . LYS A 1 364 ? 66.398 92.422 -6.923 1.00 24.01 364 LYS A CA 1
ATOM 2642 C C . LYS A 1 364 ? 67.366 91.889 -5.885 1.00 23.05 364 LYS A C 1
ATOM 2643 O O . LYS A 1 364 ? 67.991 92.663 -5.149 1.00 23.61 364 LYS A O 1
ATOM 2649 N N . GLY A 1 365 ? 67.480 90.572 -5.812 1.00 23.51 365 GLY A N 1
ATOM 2650 C CA . GLY A 1 365 ? 68.387 89.949 -4.854 1.00 24.54 365 GLY A CA 1
ATOM 2651 C C . GLY A 1 365 ? 68.195 88.460 -4.732 1.00 25.12 365 GLY A C 1
ATOM 2652 O O . GLY A 1 365 ? 67.290 87.887 -5.335 1.00 24.59 365 GLY A O 1
ATOM 2653 N N . SER A 1 366 ? 69.072 87.839 -3.956 1.00 25.08 366 SER A N 1
ATOM 2654 C CA . SER A 1 366 ? 69.040 86.403 -3.737 1.00 27.08 366 SER A CA 1
ATOM 2655 C C . SER A 1 366 ? 68.888 86.064 -2.255 1.00 27.09 366 SER A C 1
ATOM 2656 O O . SER A 1 366 ? 68.858 84.881 -1.885 1.00 29.11 366 SER A O 1
ATOM 2659 N N . ASP A 1 367 ? 68.786 87.088 -1.406 1.00 23.95 367 ASP A N 1
ATOM 2660 C CA . ASP A 1 367 ? 68.662 86.853 0.031 1.00 22.76 367 ASP A CA 1
ATOM 2661 C C . ASP A 1 367 ? 67.204 86.582 0.395 1.00 21.13 367 ASP A C 1
ATOM 2662 O O . ASP A 1 367 ? 66.334 86.577 -0.485 1.00 21.51 367 ASP A O 1
ATOM 2667 N N . ASN A 1 368 ? 66.962 86.337 1.678 1.00 19.56 368 ASN A N 1
ATOM 2668 C CA . ASN A 1 368 ? 65.610 86.007 2.152 1.00 19.43 368 ASN A CA 1
ATOM 2669 C C . ASN A 1 368 ? 64.839 87.309 2.325 1.00 17.93 368 ASN A C 1
ATOM 2670 O O . ASN A 1 368 ? 65.431 88.364 2.571 1.00 18.53 368 ASN A O 1
ATOM 2675 N N . VAL A 1 369 ? 63.510 87.244 2.225 1.00 17.51 369 VAL A N 1
ATOM 2676 C CA . VAL A 1 369 ? 62.689 88.452 2.281 1.00 17.71 369 VAL A CA 1
ATOM 2677 C C . VAL A 1 369 ? 61.502 88.319 3.238 1.00 17.69 369 VAL A C 1
ATOM 2678 O O . VAL A 1 369 ? 60.614 89.183 3.245 1.00 17.79 369 VAL A O 1
ATOM 2682 N N . VAL A 1 370 ? 61.490 87.251 4.035 1.00 17.37 370 VAL A N 1
ATOM 2683 C CA . VAL A 1 370 ? 60.414 87.027 5.012 1.00 17.37 370 VAL A CA 1
ATOM 2684 C C . VAL A 1 370 ? 60.977 86.688 6.393 1.00 17.66 370 VAL A C 1
ATOM 2685 O O . VAL A 1 370 ? 62.138 86.246 6.514 1.00 18.71 370 VAL A O 1
ATOM 2689 N N . PRO A 1 371 ? 60.173 86.876 7.447 1.00 17.69 371 PRO A N 1
ATOM 2690 C CA . PRO A 1 371 ? 60.537 86.344 8.752 1.00 17.70 371 PRO A CA 1
ATOM 2691 C C . PRO A 1 371 ? 60.405 84.831 8.770 1.00 18.06 371 PRO A C 1
ATOM 2692 O O . PRO A 1 371 ? 59.648 84.262 7.964 1.00 17.67 371 PRO A O 1
ATOM 2696 N N . MET A 1 372 ? 61.145 84.189 9.671 1.00 17.12 372 MET A N 1
ATOM 2697 C CA . MET A 1 372 ? 61.105 82.736 9.804 1.00 16.74 372 MET A CA 1
ATOM 2698 C C . MET A 1 372 ? 60.675 82.322 11.203 1.00 17.46 372 MET A C 1
ATOM 2699 O O . MET A 1 372 ? 61.392 81.615 11.895 1.00 18.23 372 MET A O 1
ATOM 2704 N N . PHE A 1 373 ? 59.468 82.748 11.617 1.00 17.14 373 PHE A N 1
ATOM 2705 C CA . PHE A 1 373 ? 58.966 82.407 12.949 1.00 16.99 373 PHE A CA 1
ATOM 2706 C C . PHE A 1 373 ? 58.323 81.010 12.952 1.00 17.48 373 PHE A C 1
ATOM 2707 O O . PHE A 1 373 ? 57.652 80.634 11.977 1.00 17.83 373 PHE A O 1
ATOM 2715 N N . ASN A 1 374 ? 58.509 80.272 14.046 1.00 17.07 374 ASN A N 1
ATOM 2716 C CA . ASN A 1 374 ? 57.954 78.926 14.176 1.00 17.09 374 ASN A CA 1
ATOM 2717 C C . ASN A 1 374 ? 58.438 77.974 13.076 1.00 18.45 374 ASN A C 1
ATOM 2718 O O . ASN A 1 374 ? 59.579 78.095 12.607 1.00 18.37 374 ASN A O 1
ATOM 2723 N N . ASP A 1 375 ? 57.598 77.021 12.657 1.00 18.38 375 ASP A N 1
ATOM 2724 C CA . ASP A 1 375 ? 57.970 76.151 11.526 1.00 18.70 375 ASP A CA 1
ATOM 2725 C C . ASP A 1 375 ? 57.657 76.873 10.215 1.00 19.01 375 ASP A C 1
ATOM 2726 O O . ASP A 1 375 ? 56.605 76.665 9.588 1.00 18.95 375 ASP A O 1
ATOM 2731 N N . SER A 1 376 ? 58.565 77.759 9.818 1.00 17.32 376 SER A N 1
ATOM 2732 C CA . SER A 1 376 ? 58.413 78.548 8.616 1.00 17.55 376 SER A CA 1
ATOM 2733 C C . SER A 1 376 ? 59.835 78.938 8.229 1.00 18.19 376 SER A C 1
ATOM 2734 O O . SER A 1 376 ? 60.691 79.103 9.108 1.00 20.19 376 SER A O 1
ATOM 2737 N N . TRP A 1 377 ? 60.089 79.033 6.934 1.00 17.77 377 TRP A N 1
ATOM 2738 C CA . TRP A 1 377 ? 61.473 79.204 6.469 1.00 18.19 377 TRP A CA 1
ATOM 2739 C C . TRP A 1 377 ? 61.588 80.200 5.340 1.00 18.53 377 TRP A C 1
ATOM 2740 O O . TRP A 1 377 ? 60.721 81.073 5.178 1.00 18.53 377 TRP A O 1
ATOM 2751 N N . SER A 1 378 ? 62.684 80.149 4.584 1.00 17.62 378 SER A N 1
ATOM 2752 C CA . SER A 1 378 ? 62.902 81.171 3.559 1.00 18.52 378 SER A CA 1
ATOM 2753 C C . SER A 1 378 ? 61.902 81.100 2.404 1.00 18.50 378 SER A C 1
ATOM 2754 O O . SER A 1 378 ? 61.260 80.064 2.170 1.00 19.13 378 SER A O 1
ATOM 2757 N N . ARG A 1 379 ? 61.741 82.221 1.711 1.00 18.58 379 ARG A N 1
ATOM 2758 C CA . ARG A 1 379 ? 60.821 82.320 0.573 1.00 18.81 379 ARG A CA 1
ATOM 2759 C C . ARG A 1 379 ? 61.424 83.282 -0.435 1.00 19.32 379 ARG A C 1
ATOM 2760 O O . ARG A 1 379 ? 61.999 84.302 -0.042 1.00 20.27 379 ARG A O 1
ATOM 2768 N N . THR A 1 380 ? 61.317 82.951 -1.721 1.00 19.17 380 THR A N 1
ATOM 2769 C CA . THR A 1 380 ? 61.931 83.774 -2.766 1.00 19.28 380 THR A CA 1
ATOM 2770 C C . THR A 1 380 ? 61.026 84.896 -3.244 1.00 18.73 380 THR A C 1
ATOM 2771 O O . THR A 1 380 ? 59.786 84.834 -3.122 1.00 17.92 380 THR A O 1
ATOM 2775 N N . ARG A 1 381 ? 61.650 85.923 -3.811 1.00 17.94 381 ARG A N 1
ATOM 2776 C CA . ARG A 1 381 ? 60.928 86.990 -4.503 1.00 18.63 381 ARG A CA 1
ATOM 2777 C C . ARG A 1 381 ? 60.026 86.412 -5.589 1.00 18.84 381 ARG A C 1
ATOM 2778 O O . ARG A 1 381 ? 58.875 86.830 -5.724 1.00 18.08 381 ARG A O 1
ATOM 2786 N N . ASN A 1 382 ? 60.530 85.448 -6.357 1.00 18.27 382 ASN A N 1
ATOM 2787 C CA . ASN A 1 382 ? 59.734 84.937 -7.470 1.00 19.66 382 ASN A CA 1
ATOM 2788 C C . ASN A 1 382 ? 58.463 84.230 -7.005 1.00 18.73 382 ASN A C 1
ATOM 2789 O O . ASN A 1 382 ? 57.403 84.351 -7.646 1.00 18.77 382 ASN A O 1
ATOM 2794 N N . VAL A 1 383 ? 58.562 83.504 -5.899 1.00 18.04 383 VAL A N 1
ATOM 2795 C CA . VAL A 1 383 ? 57.372 82.799 -5.377 1.00 18.26 383 VAL A CA 1
ATOM 2796 C C . VAL A 1 383 ? 56.368 83.824 -4.867 1.00 18.58 383 VAL A C 1
ATOM 2797 O O . VAL A 1 383 ? 55.183 83.749 -5.196 1.00 18.52 383 VAL A O 1
ATOM 2801 N N . LEU A 1 384 ? 56.828 84.804 -4.095 1.00 17.88 384 LEU A N 1
ATOM 2802 C CA . LEU A 1 384 ? 55.883 85.829 -3.600 1.00 17.31 384 LEU A CA 1
ATOM 2803 C C . LEU A 1 384 ? 55.261 86.636 -4.739 1.00 17.73 384 LEU A C 1
ATOM 2804 O O . LEU A 1 384 ? 54.045 86.902 -4.744 1.00 18.08 384 LEU A O 1
ATOM 2809 N N . LYS A 1 385 ? 56.094 87.056 -5.689 1.00 17.56 385 LYS A N 1
ATOM 2810 C CA . LYS A 1 385 ? 55.641 87.926 -6.759 1.00 17.51 385 LYS A CA 1
ATOM 2811 C C . LYS A 1 385 ? 54.747 87.202 -7.759 1.00 18.44 385 LYS A C 1
ATOM 2812 O O . LYS A 1 385 ? 53.659 87.687 -8.081 1.00 17.96 385 LYS A O 1
ATOM 2818 N N . ASN A 1 386 ? 55.195 86.044 -8.234 1.00 18.06 386 ASN A N 1
ATOM 2819 C CA . ASN A 1 386 ? 54.546 85.408 -9.379 1.00 19.11 386 ASN A CA 1
ATOM 2820 C C . ASN A 1 386 ? 53.651 84.227 -9.021 1.00 18.86 386 ASN A C 1
ATOM 2821 O O . ASN A 1 386 ? 53.064 83.605 -9.909 1.00 19.56 386 ASN A O 1
ATOM 2826 N N . THR A 1 387 ? 53.545 83.932 -7.728 1.00 18.60 387 THR A N 1
ATOM 2827 C CA . THR A 1 387 ? 52.541 82.965 -7.247 1.00 19.17 387 THR A CA 1
ATOM 2828 C C . THR A 1 387 ? 51.627 83.595 -6.198 1.00 18.71 387 THR A C 1
ATOM 2829 O O . THR A 1 387 ? 50.429 83.759 -6.440 1.00 19.81 387 THR A O 1
ATOM 2833 N N . ASN A 1 388 ? 52.192 83.987 -5.053 1.00 18.13 388 ASN A N 1
ATOM 2834 C CA . ASN A 1 388 ? 51.384 84.376 -3.898 1.00 17.45 388 ASN A CA 1
ATOM 2835 C C . ASN A 1 388 ? 50.630 85.676 -4.133 1.00 17.67 388 ASN A C 1
ATOM 2836 O O . ASN A 1 388 ? 49.392 85.694 -4.164 1.00 16.70 388 ASN A O 1
ATOM 2841 N N . PHE A 1 389 ? 51.353 86.775 -4.331 1.00 16.84 389 PHE A N 1
ATOM 2842 C CA . PHE A 1 389 ? 50.660 88.045 -4.597 1.00 16.94 389 PHE A CA 1
ATOM 2843 C C . PHE A 1 389 ? 49.901 88.051 -5.919 1.00 17.03 389 PHE A C 1
ATOM 2844 O O . PHE A 1 389 ? 48.905 88.767 -6.045 1.00 18.97 389 PHE A O 1
ATOM 2852 N N . LYS A 1 390 ? 50.324 87.230 -6.876 1.00 17.90 390 LYS A N 1
ATOM 2853 C CA . LYS A 1 390 ? 49.611 87.080 -8.137 1.00 18.90 390 LYS A CA 1
ATOM 2854 C C . LYS A 1 390 ? 48.204 86.570 -7.833 1.00 18.65 390 LYS A C 1
ATOM 2855 O O . LYS A 1 390 ? 47.223 87.134 -8.317 1.00 19.07 390 LYS A O 1
ATOM 2861 N N . GLN A 1 391 ? 48.107 85.550 -6.989 1.00 18.78 391 GLN A N 1
ATOM 2862 C CA . GLN A 1 391 ? 46.772 85.009 -6.646 1.00 18.21 391 GLN A CA 1
ATOM 2863 C C . GLN A 1 391 ? 45.948 86.013 -5.851 1.00 18.93 391 GLN A C 1
ATOM 2864 O O . GLN A 1 391 ? 44.727 86.126 -6.057 1.00 19.52 391 GLN A O 1
ATOM 2870 N N . TYR A 1 392 ? 46.588 86.750 -4.938 1.00 18.46 392 TYR A N 1
ATOM 2871 C CA . TYR A 1 392 ? 45.823 87.675 -4.087 1.00 18.45 392 TYR A CA 1
ATOM 2872 C C . TYR A 1 392 ? 45.243 88.808 -4.921 1.00 19.07 392 TYR A C 1
ATOM 2873 O O . TYR A 1 392 ? 44.100 89.215 -4.700 1.00 19.97 392 TYR A O 1
ATOM 2882 N N . VAL A 1 393 ? 46.029 89.314 -5.869 1.00 19.62 393 VAL A N 1
ATOM 2883 C CA . VAL A 1 393 ? 45.565 90.365 -6.787 1.00 19.83 393 VAL A CA 1
ATOM 2884 C C . VAL A 1 393 ? 44.385 89.858 -7.624 1.00 21.17 393 VAL A C 1
ATOM 2885 O O . VAL A 1 393 ? 43.395 90.572 -7.826 1.00 21.30 393 VAL A O 1
ATOM 2889 N N . GLU A 1 394 ? 44.500 88.626 -8.093 1.00 21.57 394 GLU A N 1
ATOM 2890 C CA . GLU A 1 394 ? 43.420 88.018 -8.876 1.00 24.08 394 GLU A CA 1
ATOM 2891 C C . GLU A 1 394 ? 42.135 87.904 -8.055 1.00 24.12 394 GLU A C 1
ATOM 2892 O O . GLU A 1 394 ? 41.041 88.197 -8.569 1.00 23.98 394 GLU A O 1
ATOM 2898 N N . MET A 1 395 ? 42.256 87.525 -6.781 1.00 22.40 395 MET A N 1
ATOM 2899 C CA . MET A 1 395 ? 41.083 87.418 -5.897 1.00 23.61 395 MET A CA 1
ATOM 2900 C C . MET A 1 395 ? 40.511 88.759 -5.491 1.00 23.77 395 MET A C 1
ATOM 2901 O O . MET A 1 395 ? 39.298 88.890 -5.308 1.00 23.42 395 MET A O 1
ATOM 2906 N N . PHE A 1 396 ? 41.386 89.753 -5.325 1.00 21.96 396 PHE A N 1
ATOM 2907 C CA . PHE A 1 396 ? 40.979 91.049 -4.777 1.00 21.67 396 PHE A CA 1
ATOM 2908 C C . PHE A 1 396 ? 41.467 92.154 -5.700 1.00 23.27 396 PHE A C 1
ATOM 2909 O O . PHE A 1 396 ? 42.404 92.885 -5.366 1.00 22.17 396 PHE A O 1
ATOM 2917 N N . PRO A 1 397 ? 40.841 92.266 -6.885 1.00 23.80 397 PRO A N 1
ATOM 2918 C CA . PRO A 1 397 ? 41.328 93.184 -7.913 1.00 25.14 397 PRO A CA 1
ATOM 2919 C C . PRO A 1 397 ? 41.210 94.656 -7.530 1.00 25.74 397 PRO A C 1
ATOM 2920 O O . PRO A 1 397 ? 41.823 95.509 -8.174 1.00 26.67 397 PRO A O 1
ATOM 2924 N N . ASP A 1 398 ? 40.448 94.963 -6.491 1.00 25.23 398 ASP A N 1
ATOM 2925 C CA . ASP A 1 398 ? 40.318 96.366 -6.114 1.00 28.12 398 ASP A CA 1
ATOM 2926 C C . ASP A 1 398 ? 41.299 96.793 -5.021 1.00 26.09 398 ASP A C 1
ATOM 2927 O O . ASP A 1 398 ? 41.280 97.941 -4.592 1.00 25.82 398 ASP A O 1
ATOM 2932 N N . SER A 1 399 ? 42.187 95.880 -4.608 1.00 23.49 399 SER A N 1
ATOM 2933 C CA . SER A 1 399 ? 43.155 96.206 -3.563 1.00 21.53 399 SER A CA 1
ATOM 2934 C C . SER A 1 399 ? 44.379 96.888 -4.166 1.00 21.39 399 SER A C 1
ATOM 2935 O O . SER A 1 399 ? 45.189 96.218 -4.815 1.00 20.30 399 SER A O 1
ATOM 2938 N N . GLU A 1 400 ? 44.529 98.194 -3.950 1.00 20.33 400 GLU A N 1
ATOM 2939 C CA . GLU A 1 400 ? 45.718 98.879 -4.492 1.00 21.52 400 GLU A CA 1
ATOM 2940 C C . GLU A 1 400 ? 46.964 98.423 -3.756 1.00 20.40 400 GLU A C 1
ATOM 2941 O O . GLU A 1 400 ? 48.067 98.480 -4.311 1.00 18.73 400 GLU A O 1
ATOM 2947 N N . GLU A 1 401 ? 46.789 97.965 -2.521 1.00 19.37 401 GLU A N 1
ATOM 2948 C CA . GLU A 1 401 ? 47.942 97.543 -1.695 1.00 19.15 401 GLU A CA 1
ATOM 2949 C C . GLU A 1 401 ? 48.511 96.204 -2.159 1.00 18.54 401 GLU A C 1
ATOM 2950 O O . GLU A 1 401 ? 49.730 96.045 -2.291 1.00 17.97 401 GLU A O 1
ATOM 2956 N N . LEU A 1 402 ? 47.639 95.235 -2.429 1.00 18.37 402 LEU A N 1
ATOM 2957 C CA . LEU A 1 402 ? 48.118 93.959 -2.970 1.00 18.14 402 LEU A CA 1
ATOM 2958 C C . LEU A 1 402 ? 48.673 94.142 -4.382 1.00 18.52 402 LEU A C 1
ATOM 2959 O O . LEU A 1 402 ? 49.615 93.455 -4.775 1.00 17.96 402 LEU A O 1
ATOM 2964 N N . LYS A 1 403 ? 48.111 95.083 -5.138 1.00 18.15 403 LYS A N 1
ATOM 2965 C CA . LYS A 1 403 ? 48.614 95.381 -6.480 1.00 18.40 403 LYS A CA 1
ATOM 2966 C C . LYS A 1 403 ? 50.045 95.898 -6.376 1.00 17.67 403 LYS A C 1
ATOM 2967 O O . LYS A 1 403 ? 50.929 95.493 -7.155 1.00 18.75 403 LYS A O 1
ATOM 2973 N N . TYR A 1 404 ? 50.271 96.775 -5.400 1.00 17.38 404 TYR A N 1
ATOM 2974 C CA . TYR A 1 404 ? 51.643 97.274 -5.169 1.00 16.76 404 TYR A CA 1
ATOM 2975 C C . TYR A 1 404 ? 52.569 96.117 -4.820 1.00 17.73 404 TYR A C 1
ATOM 2976 O O . TYR A 1 404 ? 53.670 96.033 -5.369 1.00 16.98 404 TYR A O 1
ATOM 2985 N N . MET A 1 405 ? 52.146 95.234 -3.913 1.00 16.68 405 MET A N 1
ATOM 2986 C CA . MET A 1 405 ? 52.998 94.088 -3.548 1.00 17.02 405 MET A CA 1
ATOM 2987 C C . MET A 1 405 ? 53.379 93.257 -4.778 1.00 17.92 405 MET A C 1
ATOM 2988 O O . MET A 1 405 ? 54.538 92.889 -4.960 1.00 18.14 405 MET A O 1
ATOM 2993 N N . GLN A 1 406 ? 52.411 92.967 -5.634 1.00 16.65 406 GLN A N 1
ATOM 2994 C CA . GLN A 1 406 ? 52.688 92.142 -6.805 1.00 17.12 406 GLN A CA 1
ATOM 2995 C C . GLN A 1 406 ? 53.622 92.863 -7.788 1.00 18.05 406 GLN A C 1
ATOM 2996 O O . GLN A 1 406 ? 54.646 92.301 -8.221 1.00 18.39 406 GLN A O 1
ATOM 3002 N N . THR A 1 407 ? 53.315 94.120 -8.084 1.00 17.44 407 THR A N 1
ATOM 3003 C CA . THR A 1 407 ? 53.989 94.832 -9.178 1.00 18.08 407 THR A CA 1
ATOM 3004 C C . THR A 1 407 ? 55.364 95.333 -8.765 1.00 18.45 407 THR A C 1
ATOM 3005 O O . THR A 1 407 ? 56.308 95.275 -9.563 1.00 19.09 407 THR A O 1
ATOM 3009 N N . ALA A 1 408 ? 55.487 95.815 -7.533 1.00 18.33 408 ALA A N 1
ATOM 3010 C CA . ALA A 1 408 ? 56.781 96.385 -7.086 1.00 18.78 408 ALA A CA 1
ATOM 3011 C C . ALA A 1 408 ? 57.783 95.303 -6.734 1.00 19.77 408 ALA A C 1
ATOM 3012 O O . ALA A 1 408 ? 58.966 95.583 -6.600 1.00 19.03 408 ALA A O 1
ATOM 3014 N N . GLY A 1 409 ? 57.318 94.068 -6.577 1.00 19.11 409 GLY A N 1
ATOM 3015 C CA . GLY A 1 409 ? 58.218 92.967 -6.231 1.00 18.27 409 GLY A CA 1
ATOM 3016 C C . GLY A 1 409 ? 59.370 92.841 -7.206 1.00 19.39 409 GLY A C 1
ATOM 3017 O O . GLY A 1 409 ? 59.201 93.055 -8.400 1.00 18.77 409 GLY A O 1
ATOM 3018 N N . ASN A 1 410 ? 60.539 92.507 -6.664 1.00 18.86 410 ASN A N 1
ATOM 3019 C CA .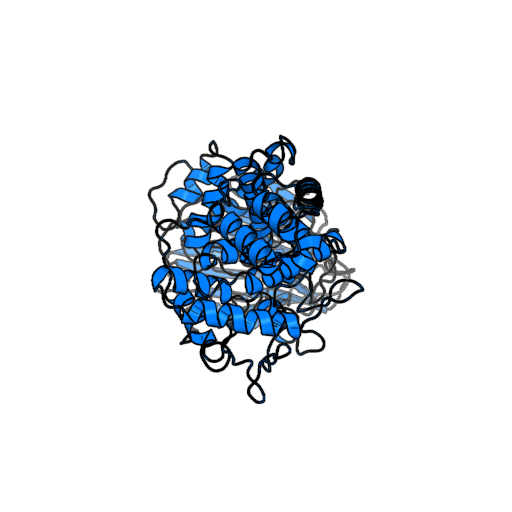 ASN A 1 410 ? 61.728 92.185 -7.456 1.00 19.39 410 ASN A CA 1
ATOM 3020 C C . ASN A 1 410 ? 62.171 93.327 -8.405 1.00 19.61 410 ASN A C 1
ATOM 3021 O O . ASN A 1 410 ? 62.566 93.079 -9.556 1.00 19.43 410 ASN A O 1
ATOM 3026 N N . GLY A 1 411 ? 62.058 94.565 -7.926 1.00 19.46 411 GLY A N 1
ATOM 3027 C CA . GLY A 1 411 ? 62.430 95.744 -8.718 1.00 21.10 411 GLY A CA 1
ATOM 3028 C C . GLY A 1 411 ? 61.482 96.054 -9.862 1.00 21.51 411 GLY A C 1
ATOM 3029 O O . GLY A 1 411 ? 61.837 96.771 -10.805 1.00 22.58 411 GLY A O 1
ATOM 3030 N N . GLY A 1 412 ? 60.257 95.536 -9.781 1.00 20.20 412 GLY A N 1
ATOM 3031 C CA . GLY A 1 412 ? 59.281 95.756 -10.832 1.00 20.94 412 GLY A CA 1
ATOM 3032 C C . GLY A 1 412 ? 58.725 97.174 -10.830 1.00 20.59 412 GLY A C 1
ATOM 3033 O O . GLY A 1 412 ? 59.002 97.970 -9.931 1.00 20.53 412 GLY A O 1
ATOM 3034 N N . THR A 1 413 ? 57.941 97.483 -11.852 1.00 20.42 413 THR A N 1
ATOM 3035 C CA . THR A 1 413 ? 57.371 98.812 -11.995 1.00 20.93 413 THR A CA 1
ATOM 3036 C C . THR A 1 413 ? 56.116 98.885 -11.121 1.00 21.30 413 THR A C 1
ATOM 3037 O O . THR A 1 413 ? 55.129 98.171 -11.369 1.00 20.50 413 THR A O 1
ATOM 3041 N N . ALA A 1 414 ? 56.171 99.734 -10.095 1.00 20.25 414 ALA A N 1
ATOM 3042 C CA . ALA A 1 414 ? 55.124 99.775 -9.070 1.00 20.44 414 ALA A CA 1
ATOM 3043 C C . ALA A 1 414 ? 53.819 100.371 -9.574 1.00 20.67 414 ALA A C 1
ATOM 3044 O O . ALA A 1 414 ? 53.816 101.412 -10.212 1.00 22.63 414 ALA A O 1
ATOM 3046 N N . GLN A 1 415 ? 52.720 99.673 -9.305 1.00 19.36 415 GLN A N 1
ATOM 3047 C CA . GLN A 1 415 ? 51.372 100.213 -9.490 1.00 20.07 415 GLN A CA 1
ATOM 3048 C C . GLN A 1 415 ? 50.672 100.129 -8.147 1.00 19.02 415 GLN A C 1
ATOM 3049 O O . GLN A 1 415 ? 51.068 99.347 -7.291 1.00 19.60 415 GLN A O 1
ATOM 3055 N N . GLY A 1 416 ? 49.636 100.940 -7.943 1.00 18.65 416 GLY A N 1
ATOM 3056 C CA . GLY A 1 416 ? 48.952 100.921 -6.651 1.00 18.88 416 GLY A CA 1
ATOM 3057 C C . GLY A 1 416 ? 49.774 101.630 -5.593 1.00 19.09 416 GLY A C 1
ATOM 3058 O O . GLY A 1 416 ? 50.639 102.439 -5.916 1.00 18.06 416 GLY A O 1
ATOM 3059 N N . ARG A 1 417 ? 49.471 101.387 -4.327 1.00 18.45 417 ARG A N 1
ATOM 3060 C CA . ARG A 1 417 ? 50.229 102.034 -3.244 1.00 19.62 417 ARG A CA 1
ATOM 3061 C C . ARG A 1 417 ? 50.137 101.217 -1.985 1.00 19.82 417 ARG A C 1
ATOM 3062 O O . ARG A 1 417 ? 49.214 100.415 -1.818 1.00 18.76 417 ARG A O 1
ATOM 3070 N N . THR A 1 418 ? 51.097 101.437 -1.096 1.00 19.59 418 THR A N 1
ATOM 3071 C CA . THR A 1 418 ? 51.152 100.715 0.166 1.00 19.68 418 THR A CA 1
ATOM 3072 C C . THR A 1 418 ? 50.155 101.268 1.189 1.00 19.07 418 THR A C 1
ATOM 3073 O O . THR A 1 418 ? 49.623 102.370 1.010 1.00 19.53 418 THR A O 1
ATOM 3077 N N . PRO A 1 419 ? 49.905 100.507 2.276 1.00 19.12 419 PRO A N 1
ATOM 3078 C CA . PRO A 1 419 ? 49.262 101.106 3.441 1.00 19.19 419 PRO A CA 1
ATOM 3079 C C . PRO A 1 419 ? 50.105 102.239 4.043 1.00 19.46 419 PRO A C 1
ATOM 3080 O O . PRO A 1 419 ? 51.274 102.452 3.647 1.00 18.61 419 PRO A O 1
ATOM 3084 N N . ASN A 1 420 ? 49.519 102.942 5.006 1.00 19.21 420 ASN A N 1
ATOM 3085 C CA . ASN A 1 420 ? 50.278 103.855 5.857 1.00 19.61 420 ASN A CA 1
ATOM 3086 C C . ASN A 1 420 ? 51.225 103.081 6.787 1.00 19.43 420 ASN A C 1
ATOM 3087 O O . ASN A 1 420 ? 51.335 101.838 6.694 1.00 19.00 420 ASN A O 1
ATOM 3092 N N . ASN A 1 421 ? 51.922 103.810 7.663 1.00 18.94 421 ASN A N 1
ATOM 3093 C CA . ASN A 1 421 ? 52.942 103.196 8.528 1.00 18.14 421 ASN A CA 1
ATOM 3094 C C . ASN A 1 421 ? 52.420 102.797 9.900 1.00 18.94 421 ASN A C 1
ATOM 3095 O O . ASN A 1 421 ? 53.191 102.565 10.817 1.00 19.14 421 ASN A O 1
ATOM 3100 N N . ASP A 1 422 ? 51.096 102.708 10.063 1.00 18.80 422 ASP A N 1
ATOM 3101 C CA . ASP A 1 422 ? 50.544 102.365 11.375 1.00 19.35 422 ASP A CA 1
ATOM 3102 C C . ASP A 1 422 ? 50.951 100.962 11.799 1.00 18.58 422 ASP A C 1
ATOM 3103 O O . ASP A 1 422 ? 51.119 100.078 10.962 1.00 19.23 422 ASP A O 1
ATOM 3108 N N . MET A 1 423 ? 51.064 100.754 13.105 1.00 19.03 423 MET A N 1
ATOM 3109 C CA . MET A 1 423 ? 51.349 99.419 13.624 1.00 19.52 423 MET A CA 1
ATOM 3110 C C . MET A 1 423 ? 50.217 98.490 13.227 1.00 19.55 423 MET A C 1
ATOM 3111 O O . MET A 1 423 ? 49.074 98.924 13.057 1.00 19.83 423 MET A O 1
ATOM 3116 N N . LYS A 1 424 ? 50.562 97.228 13.031 1.00 18.98 424 LYS A N 1
ATOM 3117 C CA . LYS A 1 424 ? 49.598 96.216 12.634 1.00 19.90 424 LYS A CA 1
ATOM 3118 C C . LYS A 1 424 ? 49.689 95.080 13.638 1.00 20.34 424 LYS A C 1
ATOM 3119 O O . LYS A 1 424 ? 50.738 94.437 13.783 1.00 19.12 424 LYS A O 1
ATOM 3125 N N . LEU A 1 425 ? 48.582 94.842 14.329 1.00 19.60 425 LEU A N 1
ATOM 3126 C CA . LEU A 1 425 ? 48.535 93.889 15.430 1.00 20.23 425 LEU A CA 1
ATOM 3127 C C . LEU A 1 425 ? 47.651 92.721 15.050 1.00 20.56 425 LEU A C 1
ATOM 3128 O O . LEU A 1 425 ? 46.511 92.910 14.630 1.00 21.57 425 LEU A O 1
ATOM 3133 N N . PHE A 1 426 ? 48.197 91.521 15.180 1.00 18.66 426 PHE A N 1
ATOM 3134 C CA . PHE A 1 426 ? 47.453 90.291 14.918 1.00 19.20 426 PHE A CA 1
ATOM 3135 C C . PHE A 1 426 ? 47.252 89.612 16.267 1.00 19.31 426 PHE A C 1
ATOM 3136 O O . PHE A 1 426 ? 48.136 88.908 16.772 1.00 19.20 426 PHE A O 1
ATOM 3144 N N . ASP A 1 427 ? 46.085 89.842 16.865 1.00 19.96 427 ASP A N 1
ATOM 3145 C CA . ASP A 1 427 ? 45.863 89.477 18.264 1.00 21.10 427 ASP A CA 1
ATOM 3146 C C . ASP A 1 427 ? 45.298 88.074 18.496 1.00 20.49 427 ASP A C 1
ATOM 3147 O O . ASP A 1 427 ? 44.996 87.701 19.637 1.00 20.86 427 ASP A O 1
ATOM 3152 N N . GLN A 1 428 ? 45.181 87.294 17.420 1.00 20.35 428 GLN A N 1
ATOM 3153 C CA . GLN A 1 428 ? 44.814 85.884 17.537 1.00 20.82 428 GLN A CA 1
ATOM 3154 C C . GLN A 1 428 ? 46.047 84.999 17.385 1.00 20.05 428 GLN A C 1
ATOM 3155 O O . GLN A 1 428 ? 46.252 84.113 18.182 1.00 20.46 428 GLN A O 1
ATOM 3161 N N . ALA A 1 429 ? 46.864 85.255 16.364 1.00 19.02 429 ALA A N 1
ATOM 3162 C CA . ALA A 1 429 ? 48.133 84.529 16.208 1.00 19.67 429 ALA A CA 1
ATOM 3163 C C . ALA A 1 429 ? 49.202 85.052 17.147 1.00 19.58 429 ALA A C 1
ATOM 3164 O O . ALA A 1 429 ? 50.142 84.313 17.481 1.00 19.40 429 ALA A O 1
ATOM 3166 N N . GLY A 1 430 ? 49.078 86.322 17.546 1.00 19.06 430 GLY A N 1
ATOM 3167 C CA . GLY A 1 430 ? 50.086 86.964 18.396 1.00 19.68 430 GLY A CA 1
ATOM 3168 C C . GLY A 1 430 ? 51.296 87.400 17.601 1.00 18.76 430 GLY A C 1
ATOM 3169 O O . GLY A 1 430 ? 52.411 86.895 17.815 1.00 19.68 430 GLY A O 1
ATOM 3170 N N . TYR A 1 431 ? 51.084 88.299 16.645 1.00 18.25 431 TYR A N 1
ATOM 3171 C CA . TYR A 1 431 ? 52.223 88.940 15.950 1.00 18.59 431 TYR A CA 1
ATOM 3172 C C . TYR A 1 431 ? 51.972 90.434 15.889 1.00 19.30 431 TYR A C 1
ATOM 3173 O O . TYR A 1 431 ? 50.850 90.861 15.633 1.00 19.86 431 TYR A O 1
ATOM 3182 N N . TYR A 1 432 ? 53.017 91.235 16.125 1.00 18.42 432 TYR A N 1
ATOM 3183 C CA . TYR A 1 432 ? 52.843 92.689 16.180 1.00 17.88 432 TYR A CA 1
ATOM 3184 C C . TYR A 1 432 ? 53.885 93.328 15.268 1.00 18.03 432 TYR A C 1
ATOM 3185 O O . TYR A 1 432 ? 55.089 93.081 15.442 1.00 18.31 432 TYR A O 1
ATOM 3194 N N . VAL A 1 433 ? 53.437 94.135 14.311 1.00 17.33 433 VAL A N 1
ATOM 3195 C CA . VAL A 1 433 ? 54.352 94.684 13.287 1.00 17.58 433 VAL A CA 1
ATOM 3196 C C . VAL A 1 433 ? 54.474 96.199 13.412 1.00 18.33 433 VAL A C 1
ATOM 3197 O O . VAL A 1 433 ? 53.494 96.929 13.285 1.00 18.55 433 VAL A O 1
ATOM 3201 N N . LEU A 1 434 ? 55.695 96.664 13.668 1.00 18.13 434 LEU A N 1
ATOM 3202 C CA . LEU A 1 434 ? 55.983 98.087 13.759 1.00 18.97 434 LEU A CA 1
ATOM 3203 C C . LEU A 1 434 ? 56.834 98.498 12.562 1.00 18.90 434 LEU A C 1
ATOM 3204 O O . LEU A 1 434 ? 57.759 97.766 12.160 1.00 19.67 434 LEU A O 1
ATOM 3209 N N . ARG A 1 435 ? 56.551 99.666 11.994 1.00 18.09 435 ARG A N 1
ATOM 3210 C CA . ARG A 1 435 ? 57.310 100.125 10.819 1.00 18.86 435 ARG A CA 1
ATOM 3211 C C . ARG A 1 435 ? 57.338 101.637 10.696 1.00 19.21 435 ARG A C 1
ATOM 3212 O O . ARG A 1 435 ? 56.443 102.315 11.192 1.00 18.64 435 ARG A O 1
ATOM 3220 N N . ASN A 1 436 ? 58.363 102.159 10.028 1.00 18.25 436 ASN A N 1
ATOM 3221 C CA . ASN A 1 436 ? 58.349 103.566 9.654 1.00 18.96 436 ASN A CA 1
ATOM 3222 C C . ASN A 1 436 ? 58.234 103.775 8.146 1.00 19.30 436 ASN A C 1
ATOM 3223 O O . ASN A 1 436 ? 58.578 104.837 7.636 1.00 20.36 436 ASN A O 1
ATOM 3228 N N . GLY A 1 437 ? 57.725 102.771 7.432 1.00 18.51 437 GLY A N 1
ATOM 3229 C CA . GLY A 1 437 ? 57.597 102.857 5.995 1.00 18.02 437 GLY A CA 1
ATOM 3230 C C . GLY A 1 437 ? 57.548 101.494 5.346 1.00 18.44 437 GLY A C 1
ATOM 3231 O O . GLY A 1 437 ? 57.605 100.459 6.038 1.00 18.74 437 GLY A O 1
ATOM 3232 N N . TRP A 1 438 ? 57.474 101.511 4.019 1.00 19.46 438 TRP A N 1
ATOM 3233 C CA . TRP A 1 438 ? 57.425 100.298 3.212 1.00 21.51 438 TRP A CA 1
ATOM 3234 C C . TRP A 1 438 ? 58.551 100.216 2.214 1.00 23.85 438 TRP A C 1
ATOM 3235 O O . TRP A 1 438 ? 58.602 99.279 1.428 1.00 28.74 438 TRP A O 1
ATOM 3246 N N . THR A 1 439 ? 59.486 101.165 2.266 1.00 23.57 439 THR A N 1
ATOM 3247 C CA . THR A 1 439 ? 60.567 101.266 1.297 1.00 24.19 439 THR A CA 1
ATOM 3248 C C . THR A 1 439 ? 61.752 100.437 1.750 1.00 21.64 439 THR A C 1
ATOM 3249 O O . THR A 1 439 ? 61.876 100.145 2.930 1.00 20.54 439 THR A O 1
ATOM 3253 N N . PRO A 1 440 ? 62.638 100.056 0.817 1.00 20.94 440 PRO A N 1
ATOM 3254 C CA . PRO A 1 440 ? 63.849 99.332 1.228 1.00 21.01 440 PRO A CA 1
ATOM 3255 C C . PRO A 1 440 ? 64.659 100.016 2.345 1.00 20.80 440 PRO A C 1
ATOM 3256 O O . PRO A 1 440 ? 65.279 99.323 3.158 1.00 20.97 440 PRO A O 1
ATOM 3260 N N . ALA A 1 441 ? 64.620 101.351 2.407 1.00 20.95 441 ALA A N 1
ATOM 3261 C CA . ALA A 1 441 ? 65.344 102.089 3.448 1.00 20.80 441 ALA A CA 1
ATOM 3262 C C . ALA A 1 441 ? 64.626 102.064 4.796 1.00 19.96 441 ALA A C 1
ATOM 3263 O O . ALA A 1 441 ? 65.156 102.559 5.790 1.00 20.70 441 ALA A O 1
ATOM 3265 N N . SER A 1 442 ? 63.404 101.528 4.831 1.00 18.86 442 SER A N 1
ATOM 3266 C CA . SER A 1 442 ? 62.625 101.584 6.056 1.00 18.23 442 SER A CA 1
ATOM 3267 C C . SER A 1 442 ? 63.045 100.584 7.134 1.00 18.04 442 SER A C 1
ATOM 3268 O O . SER A 1 442 ? 63.924 99.740 6.919 1.00 18.54 442 SER A O 1
ATOM 3271 N N . THR A 1 443 ? 62.410 100.707 8.296 1.00 17.41 443 THR A N 1
ATOM 3272 C CA . THR A 1 443 ? 62.606 99.821 9.438 1.00 17.40 443 THR A CA 1
ATOM 3273 C C . THR A 1 443 ? 61.314 99.074 9.678 1.00 17.60 443 THR A C 1
ATOM 3274 O O . THR A 1 443 ? 60.246 99.688 9.677 1.00 18.18 443 THR A O 1
ATOM 3278 N N . VAL A 1 444 ? 61.422 97.769 9.882 1.00 16.84 444 VAL A N 1
ATOM 3279 C CA . VAL A 1 444 ? 60.250 96.926 10.216 1.00 16.50 444 VAL A CA 1
ATOM 3280 C C . VAL A 1 444 ? 60.651 95.984 11.339 1.00 17.14 444 VAL A C 1
ATOM 3281 O O . VAL A 1 444 ? 61.585 95.171 11.161 1.00 17.25 444 VAL A O 1
ATOM 3285 N N . MET A 1 445 ? 59.956 96.069 12.480 1.00 16.83 445 MET A N 1
ATOM 3286 C CA . MET A 1 445 ? 60.121 95.078 13.556 1.00 16.53 445 MET A CA 1
ATOM 3287 C C . MET A 1 445 ? 58.877 94.219 13.629 1.00 17.21 445 MET A C 1
ATOM 3288 O O . MET A 1 445 ? 57.774 94.754 13.675 1.00 18.47 445 MET A O 1
ATOM 3293 N N . ILE A 1 446 ? 59.063 92.912 13.636 1.00 16.69 446 ILE A N 1
ATOM 3294 C CA . ILE A 1 446 ? 57.932 92.004 13.875 1.00 16.72 446 ILE A CA 1
ATOM 3295 C C . ILE A 1 446 ? 58.210 91.269 15.167 1.00 17.36 446 ILE A C 1
ATOM 3296 O O . ILE A 1 446 ? 59.249 90.601 15.302 1.00 17.18 446 ILE A O 1
ATOM 3301 N N . LEU A 1 447 ? 57.273 91.393 16.112 1.00 16.98 447 LEU A N 1
ATOM 3302 C CA . LEU A 1 447 ? 57.357 90.701 17.396 1.00 16.75 447 LEU A CA 1
ATOM 3303 C C . LEU A 1 447 ? 56.367 89.550 17.378 1.00 18.40 447 LEU A C 1
ATOM 3304 O O . LEU A 1 447 ? 55.318 89.659 16.755 1.00 18.29 447 LEU A O 1
ATOM 3309 N N . SER A 1 448 ? 56.737 88.458 18.035 1.00 17.39 448 SER A N 1
ATOM 3310 C CA . SER A 1 448 ? 55.914 87.255 18.094 1.00 18.34 448 SER A CA 1
ATOM 3311 C C . SER A 1 448 ? 55.557 86.932 19.537 1.00 18.15 448 SER A C 1
ATOM 3312 O O . SER A 1 448 ? 56.397 87.019 20.436 1.00 17.75 448 SER A O 1
ATOM 3315 N N . ASN A 1 449 ? 54.309 86.517 19.770 1.00 17.26 449 ASN A N 1
ATOM 3316 C CA . ASN A 1 449 ? 53.838 86.235 21.122 1.00 17.39 449 ASN A CA 1
ATOM 3317 C C . ASN A 1 449 ? 52.654 85.287 20.953 1.00 18.05 449 ASN A C 1
ATOM 3318 O O . ASN A 1 449 ? 51.507 85.670 21.213 1.00 19.14 449 ASN A O 1
ATOM 3323 N N . ASN A 1 450 ? 52.943 84.079 20.480 1.00 17.87 450 ASN A N 1
ATOM 3324 C CA . ASN A 1 450 ? 51.893 83.185 19.959 1.00 18.24 450 ASN A CA 1
ATOM 3325 C C . ASN A 1 450 ? 51.004 82.576 21.044 1.00 18.73 450 ASN A C 1
ATOM 3326 O O . ASN A 1 450 ? 51.298 82.628 22.238 1.00 18.69 450 ASN A O 1
ATOM 3331 N N . LYS A 1 451 ? 49.903 81.982 20.601 1.00 20.07 451 LYS A N 1
ATOM 3332 C CA . LYS A 1 451 ? 48.853 81.566 21.528 1.00 21.39 451 LYS A CA 1
ATOM 3333 C C . LYS A 1 451 ? 48.287 80.248 21.002 1.00 20.84 451 LYS A C 1
ATOM 3334 O O . LYS A 1 451 ? 47.820 80.188 19.873 1.00 21.15 451 LYS A O 1
ATOM 3340 N N . SER A 1 452 ? 48.379 79.196 21.811 1.00 21.18 452 SER A N 1
ATOM 3341 C CA . SER A 1 452 ? 47.943 77.869 21.389 1.00 20.67 452 SER A CA 1
ATOM 3342 C C . SER A 1 452 ? 46.451 77.901 21.137 1.00 20.76 452 SER A C 1
ATOM 3343 O O . SER A 1 452 ? 45.733 78.726 21.710 1.00 22.37 452 SER A O 1
ATOM 3346 N N . ASN A 1 453 ? 46.011 77.038 20.228 1.00 20.93 453 ASN A N 1
ATOM 3347 C CA . ASN A 1 453 ? 44.596 76.950 19.878 1.00 21.69 453 ASN A CA 1
ATOM 3348 C C . ASN A 1 453 ? 44.303 75.502 19.491 1.00 21.71 453 ASN A C 1
ATOM 3349 O O . ASN A 1 453 ? 45.159 74.636 19.624 1.00 21.23 453 ASN A O 1
ATOM 3354 N N . ASP A 1 454 ? 43.092 75.219 19.022 1.00 22.81 454 ASP A N 1
ATOM 3355 C CA . ASP A 1 454 ? 42.749 73.822 18.777 1.00 24.77 454 ASP A CA 1
ATOM 3356 C C . ASP A 1 454 ? 43.569 73.137 17.671 1.00 25.07 454 ASP A C 1
ATOM 3357 O O . ASP A 1 454 ? 43.687 71.913 17.648 1.00 26.46 454 ASP A O 1
ATOM 3362 N N . ALA A 1 455 ? 44.153 73.923 16.766 1.00 23.63 455 ALA A N 1
ATOM 3363 C CA . ALA A 1 455 ? 44.945 73.366 15.678 1.00 22.37 455 ALA A CA 1
ATOM 3364 C C . ALA A 1 455 ? 46.446 73.418 15.993 1.00 23.52 455 ALA A C 1
ATOM 3365 O O . ALA A 1 455 ? 47.262 72.908 15.228 1.00 25.40 455 ALA A O 1
ATOM 3367 N N . SER A 1 456 ? 46.789 74.050 17.116 1.00 22.11 456 SER A N 1
ATOM 3368 C CA . SER A 1 456 ? 48.175 74.192 17.558 1.00 22.40 456 SER A CA 1
ATOM 3369 C C . SER A 1 456 ? 48.148 74.119 19.075 1.00 22.40 456 SER A C 1
ATOM 3370 O O . SER A 1 456 ? 48.189 75.138 19.766 1.00 21.22 456 SER A O 1
ATOM 3373 N N . ASN A 1 457 ? 48.047 72.906 19.605 1.00 23.07 457 ASN A N 1
ATOM 3374 C CA . ASN A 1 457 ? 47.814 72.792 21.038 1.00 25.89 457 ASN A CA 1
ATOM 3375 C C . ASN A 1 457 ? 49.056 72.424 21.856 1.00 25.62 457 ASN A C 1
ATOM 3376 O O . ASN A 1 457 ? 48.980 72.301 23.079 1.00 27.26 457 ASN A O 1
ATOM 3381 N N . SER A 1 458 ? 50.195 72.276 21.181 1.00 25.32 458 SER A N 1
ATOM 3382 C CA . SER A 1 458 ? 51.399 71.730 21.791 1.00 24.22 458 SER A CA 1
ATOM 3383 C C . SER A 1 458 ? 52.629 72.608 21.557 1.00 23.40 458 SER A C 1
ATOM 3384 O O . SER A 1 458 ? 52.680 73.365 20.594 1.00 22.43 458 SER A O 1
ATOM 3387 N N . LEU A 1 459 ? 53.617 72.459 22.433 1.00 22.62 459 LEU A N 1
ATOM 3388 C CA . LEU A 1 459 ? 54.945 73.020 22.205 1.00 22.30 459 LEU A CA 1
ATOM 3389 C C . LEU A 1 459 ? 55.975 71.906 22.119 1.00 22.68 459 LEU A C 1
ATOM 3390 O O . LEU A 1 459 ? 57.184 72.165 22.125 1.00 21.95 459 LEU A O 1
ATOM 3395 N N . SER A 1 460 ? 55.502 70.663 22.036 1.00 22.88 460 SER A N 1
ATOM 3396 C CA . SER A 1 460 ? 56.399 69.514 21.887 1.00 24.30 460 SER A CA 1
ATOM 3397 C C . SER A 1 460 ? 57.151 69.576 20.565 1.00 23.30 460 SER A C 1
ATOM 3398 O O . SER A 1 460 ? 56.773 70.320 19.663 1.00 22.67 460 SER A O 1
ATOM 3401 N N . ALA A 1 461 ? 58.212 68.780 20.452 1.00 22.82 461 ALA A N 1
ATOM 3402 C CA . ALA A 1 461 ? 59.120 68.849 19.306 1.00 22.78 461 ALA A CA 1
ATOM 3403 C C . ALA A 1 461 ? 58.453 68.715 17.935 1.00 22.68 461 ALA A C 1
ATOM 3404 O O . ALA A 1 461 ? 58.935 69.283 16.966 1.00 22.03 461 ALA A O 1
ATOM 3406 N N . TYR A 1 462 ? 57.345 67.970 17.855 1.00 22.36 462 TYR A N 1
ATOM 3407 C CA . TYR A 1 462 ? 56.648 67.774 16.591 1.00 23.22 462 TYR A CA 1
ATOM 3408 C C . TYR A 1 462 ? 55.710 68.936 16.228 1.00 22.43 462 TYR A C 1
ATOM 3409 O O . TYR A 1 462 ? 55.175 68.973 15.120 1.00 22.82 462 TYR A O 1
ATOM 3418 N N . SER A 1 463 ? 55.532 69.884 17.148 1.00 21.51 463 SER A N 1
ATOM 3419 C CA . SER A 1 463 ? 54.628 71.017 16.910 1.00 21.52 463 SER A CA 1
ATOM 3420 C C . SER A 1 463 ? 55.205 72.026 15.938 1.00 21.09 463 SER A C 1
ATOM 3421 O O . SER A 1 463 ? 56.409 72.289 15.949 1.00 20.88 463 SER A O 1
ATOM 3424 N N . HIS A 1 464 ? 54.334 72.632 15.135 1.00 20.27 464 HIS A N 1
ATOM 3425 C CA . HIS A 1 464 ? 54.753 73.727 14.253 1.00 20.12 464 HIS A CA 1
ATOM 3426 C C . HIS A 1 464 ? 54.922 75.031 14.984 1.00 19.99 464 HIS A C 1
ATOM 3427 O O . HIS A 1 464 ? 55.427 75.999 14.397 1.00 21.33 464 HIS A O 1
ATOM 3434 N N . ASN A 1 465 ? 54.512 75.064 16.253 1.00 19.53 465 ASN A N 1
ATOM 3435 C CA . ASN A 1 465 ? 54.679 76.244 17.094 1.00 19.39 465 ASN A CA 1
ATOM 3436 C C . ASN A 1 465 ? 55.879 76.075 18.011 1.00 18.78 465 ASN A C 1
ATOM 3437 O O . ASN A 1 465 ? 55.956 75.109 18.764 1.00 19.29 465 ASN A O 1
ATOM 3442 N N . GLN A 1 466 ? 56.823 77.016 17.928 1.00 19.33 466 GLN A N 1
ATOM 3443 C CA . GLN A 1 466 ? 57.990 77.003 18.794 1.00 18.59 466 GLN A CA 1
ATOM 3444 C C . GLN A 1 466 ? 57.757 77.753 20.113 1.00 18.73 466 GLN A C 1
ATOM 3445 O O . GLN A 1 466 ? 56.924 78.663 20.174 1.00 18.40 466 GLN A O 1
ATOM 3451 N N . PRO A 1 467 ? 58.477 77.363 21.186 1.00 18.60 467 PRO A N 1
ATOM 3452 C CA . PRO A 1 467 ? 58.314 77.996 22.498 1.00 18.94 467 PRO A CA 1
ATOM 3453 C C . PRO A 1 467 ? 59.143 79.292 22.564 1.00 20.26 467 PRO A C 1
ATOM 3454 O O . PRO A 1 467 ? 60.159 79.362 23.283 1.00 20.85 467 PRO A O 1
ATOM 3458 N N . ASP A 1 468 ? 58.708 80.297 21.809 1.00 18.65 468 ASP A N 1
ATOM 3459 C CA . ASP A 1 468 ? 59.561 81.464 21.519 1.00 18.52 468 ASP A CA 1
ATOM 3460 C C . ASP A 1 468 ? 58.896 82.806 21.844 1.00 17.52 468 ASP A C 1
ATOM 3461 O O . ASP A 1 468 ? 59.321 83.856 21.326 1.00 17.49 468 ASP A O 1
ATOM 3466 N N . ASN A 1 469 ? 57.874 82.792 22.699 1.00 17.63 469 ASN A N 1
ATOM 3467 C CA . ASN A 1 469 ? 57.144 84.023 22.982 1.00 17.76 469 ASN A CA 1
ATOM 3468 C C . ASN A 1 469 ? 58.048 85.183 23.344 1.00 17.83 469 ASN A C 1
ATOM 3469 O O . ASN A 1 469 ? 58.989 85.031 24.149 1.00 17.73 469 ASN A O 1
ATOM 3474 N N . GLY A 1 470 ? 57.768 86.315 22.703 1.00 17.13 470 GLY A N 1
ATOM 3475 C CA . GLY A 1 470 ? 58.487 87.562 22.941 1.00 17.29 470 GLY A CA 1
ATOM 3476 C C . GLY A 1 470 ? 59.520 87.857 21.872 1.00 17.13 470 GLY A C 1
ATOM 3477 O O . GLY A 1 470 ? 59.920 89.021 21.714 1.00 17.81 470 GLY A O 1
ATOM 3478 N N . THR A 1 471 ? 59.930 86.830 21.120 1.00 16.92 471 THR A N 1
ATOM 3479 C CA . THR A 1 471 ? 60.995 87.004 20.122 1.00 17.26 471 THR A CA 1
ATOM 3480 C C . THR A 1 471 ? 60.607 87.999 19.014 1.00 17.97 471 THR A C 1
ATOM 3481 O O . THR A 1 471 ? 59.432 88.319 18.807 1.00 17.85 471 THR A O 1
ATOM 3485 N N . PHE A 1 472 ? 61.604 88.525 18.323 1.00 17.00 472 PHE A N 1
ATOM 3486 C CA . PHE A 1 472 ? 61.348 89.492 17.265 1.00 17.04 472 PHE A CA 1
ATOM 3487 C C . PHE A 1 472 ? 62.397 89.320 16.180 1.00 17.65 472 PHE A C 1
ATOM 3488 O O . PHE A 1 472 ? 63.451 88.697 16.411 1.00 18.10 472 PHE A O 1
ATOM 3496 N N . GLU A 1 473 ? 62.072 89.834 14.996 1.00 17.71 473 GLU A N 1
ATOM 3497 C CA . GLU A 1 473 ? 63.054 90.073 13.941 1.00 17.98 473 GLU A CA 1
ATOM 3498 C C . GLU A 1 473 ? 63.135 91.575 13.725 1.00 19.24 473 GLU A C 1
ATOM 3499 O O . GLU A 1 473 ? 62.244 92.325 14.173 1.00 20.61 473 GLU A O 1
ATOM 3505 N N . LEU A 1 474 ? 64.188 92.023 13.051 1.00 18.56 474 LEU A N 1
ATOM 3506 C CA . LEU A 1 474 ? 64.328 93.454 12.793 1.00 19.30 474 LEU A CA 1
ATOM 3507 C C . LEU A 1 474 ? 64.985 93.736 11.457 1.00 18.94 474 LEU A C 1
ATOM 3508 O O . LEU A 1 474 ? 66.196 93.506 11.282 1.00 19.33 474 LEU A O 1
ATOM 3513 N N . TYR A 1 475 ? 64.172 94.220 10.519 1.00 18.58 475 TYR A N 1
ATOM 3514 C CA . TYR A 1 475 ? 64.649 94.687 9.230 1.00 17.96 475 TYR A CA 1
ATOM 3515 C C . TYR A 1 475 ? 64.951 96.170 9.341 1.00 18.25 475 TYR A C 1
ATOM 3516 O O . TYR A 1 475 ? 64.126 96.942 9.817 1.00 17.73 475 TYR A O 1
ATOM 3525 N N . HIS A 1 476 ? 66.149 96.566 8.919 1.00 18.22 476 HIS A N 1
ATOM 3526 C CA . HIS A 1 476 ? 66.455 97.981 8.860 1.00 18.68 476 HIS A CA 1
ATOM 3527 C C . HIS A 1 476 ? 67.333 98.326 7.689 1.00 18.44 476 HIS A C 1
ATOM 3528 O O . HIS A 1 476 ? 68.461 97.827 7.580 1.00 19.01 476 HIS A O 1
ATOM 3535 N N . ASN A 1 477 ? 66.792 99.155 6.793 1.00 18.60 477 ASN A N 1
ATOM 3536 C CA . ASN A 1 477 ? 67.540 99.742 5.689 1.00 19.04 477 ASN A CA 1
ATOM 3537 C C . ASN A 1 477 ? 68.293 98.687 4.844 1.00 19.56 477 ASN A C 1
ATOM 3538 O O . ASN A 1 477 ? 69.423 98.921 4.391 1.00 19.23 477 ASN A O 1
ATOM 3543 N N . GLY A 1 478 ? 67.660 97.529 4.645 1.00 17.99 478 GLY A N 1
ATOM 3544 C CA . GLY A 1 478 ? 68.175 96.513 3.735 1.00 18.56 478 GLY A CA 1
ATOM 3545 C C . GLY A 1 478 ? 68.768 95.284 4.386 1.00 18.80 478 GLY A C 1
ATOM 3546 O O . GLY A 1 478 ? 69.122 94.331 3.694 1.00 20.73 478 GLY A O 1
ATOM 3547 N N . ARG A 1 479 ? 68.891 95.302 5.712 1.00 18.55 479 ARG A N 1
ATOM 3548 C CA . ARG A 1 479 ? 69.525 94.207 6.451 1.00 19.15 479 ARG A CA 1
ATOM 3549 C C . ARG A 1 479 ? 68.588 93.736 7.556 1.00 19.64 479 ARG A C 1
ATOM 3550 O O . ARG A 1 479 ? 67.996 94.559 8.278 1.00 19.05 479 ARG A O 1
ATOM 3558 N N . ASN A 1 480 ? 68.407 92.420 7.655 1.00 19.21 480 ASN A N 1
ATOM 3559 C CA . ASN A 1 480 ? 67.681 91.855 8.774 1.00 18.62 480 ASN A CA 1
ATOM 3560 C C . ASN A 1 480 ? 68.678 91.592 9.892 1.00 18.61 480 ASN A C 1
ATOM 3561 O O . ASN A 1 480 ? 69.527 90.676 9.805 1.00 18.26 480 ASN A O 1
ATOM 3566 N N . PHE A 1 481 ? 68.624 92.428 10.925 1.00 18.37 481 PHE A N 1
ATOM 3567 C CA . PHE A 1 481 ? 69.643 92.338 11.997 1.00 18.05 481 PHE A CA 1
ATOM 3568 C C . PHE A 1 481 ? 69.384 91.238 13.005 1.00 18.40 481 PHE A C 1
ATOM 3569 O O . PHE A 1 481 ? 70.280 90.850 13.752 1.00 18.24 481 PHE A O 1
ATOM 3577 N N . PHE A 1 482 ? 68.141 90.743 13.067 1.00 17.62 482 PHE A N 1
ATOM 3578 C CA . PHE A 1 482 ? 67.812 89.691 14.012 1.00 17.88 482 PHE A CA 1
ATOM 3579 C C . PHE A 1 482 ? 66.990 88.601 13.331 1.00 18.16 482 PHE A C 1
ATOM 3580 O O . PHE A 1 482 ? 65.832 88.370 13.711 1.00 18.79 482 PHE A O 1
ATOM 3588 N N . PRO A 1 483 ? 67.571 87.922 12.331 1.00 18.06 483 PRO A N 1
ATOM 3589 C CA . PRO A 1 483 ? 66.779 86.914 11.644 1.00 17.82 483 PRO A CA 1
ATOM 3590 C C . PRO A 1 483 ? 66.595 85.679 12.538 1.00 17.82 483 PRO A C 1
ATOM 3591 O O . PRO A 1 483 ? 67.513 85.256 13.240 1.00 18.14 483 PRO A O 1
ATOM 3595 N N . ASP A 1 484 ? 65.396 85.096 12.518 1.00 18.01 484 ASP A N 1
ATOM 3596 C CA . ASP A 1 484 ? 65.094 83.965 13.382 1.00 17.84 484 ASP A CA 1
ATOM 3597 C C . ASP A 1 484 ? 66.003 82.773 13.064 1.00 16.94 484 ASP A C 1
ATOM 3598 O O . ASP A 1 484 ? 66.322 82.534 11.907 1.00 17.62 484 ASP A O 1
ATOM 3603 N N . SER A 1 485 ? 66.358 82.010 14.091 1.00 17.76 485 SER A N 1
ATOM 3604 C CA . SER A 1 485 ? 67.180 80.795 13.921 1.00 17.47 485 SER A CA 1
ATOM 3605 C C . SER A 1 485 ? 66.583 79.824 12.908 1.00 18.02 485 SER A C 1
ATOM 3606 O O . SER A 1 485 ? 67.290 79.112 12.224 1.00 18.16 485 SER A O 1
ATOM 3609 N N . GLY A 1 486 ? 65.258 79.803 12.797 1.00 16.76 486 GLY A N 1
ATOM 3610 C CA . GLY A 1 486 ? 64.629 78.976 11.770 1.00 17.82 486 GLY A CA 1
ATOM 3611 C C . GLY A 1 486 ? 64.389 77.544 12.202 1.00 16.65 486 GLY A C 1
ATOM 3612 O O . GLY A 1 486 ? 64.383 77.234 13.384 1.00 18.04 486 GLY A O 1
ATOM 3613 N N . VAL A 1 487 ? 64.240 76.655 11.217 1.00 18.40 487 VAL A N 1
ATOM 3614 C CA . VAL A 1 487 ? 63.723 75.306 11.490 1.00 18.64 487 VAL A CA 1
ATOM 3615 C C . VAL A 1 487 ? 64.834 74.263 11.437 1.00 18.42 487 VAL A C 1
ATOM 3616 O O . VAL A 1 487 ? 64.979 73.477 12.373 1.00 19.11 487 VAL A O 1
ATOM 3620 N N . CYS A 1 488 ? 65.559 74.258 10.318 1.00 18.97 488 CYS A N 1
ATOM 3621 C CA . CYS A 1 488 ? 66.665 73.319 10.030 1.00 20.39 488 CYS A CA 1
ATOM 3622 C C . CYS A 1 488 ? 66.171 71.909 9.693 1.00 20.17 488 CYS A C 1
ATOM 3623 O O . CYS A 1 488 ? 66.485 71.383 8.627 1.00 20.50 488 CYS A O 1
ATOM 3626 N N . THR A 1 489 ? 65.383 71.318 10.587 1.00 20.46 489 THR A N 1
ATOM 3627 C CA . THR A 1 489 ? 64.893 69.972 10.367 1.00 21.19 489 THR A CA 1
ATOM 3628 C C . THR A 1 489 ? 63.509 69.771 10.947 1.00 20.69 489 THR A C 1
ATOM 3629 O O . THR A 1 489 ? 63.090 70.466 11.875 1.00 20.38 489 THR A O 1
ATOM 3633 N N . TYR A 1 490 ? 62.798 68.811 10.374 1.00 21.45 490 TYR A N 1
ATOM 3634 C CA . TYR A 1 490 ? 61.552 68.354 10.965 1.00 21.28 490 TYR A CA 1
ATOM 3635 C C . TYR A 1 490 ? 61.828 67.201 11.928 1.00 23.01 490 TYR A C 1
ATOM 3636 O O . TYR A 1 490 ? 62.959 66.734 12.041 1.00 23.73 490 TYR A O 1
ATOM 3645 N N . TYR A 1 491 ? 60.784 66.770 12.625 1.00 24.77 491 TYR A N 1
ATOM 3646 C CA . TYR A 1 491 ? 60.839 65.691 13.609 1.00 25.87 491 TYR A CA 1
ATOM 3647 C C . TYR A 1 491 ? 61.211 64.323 13.012 1.00 26.50 491 TYR A C 1
ATOM 3648 O O . TYR A 1 491 ? 60.859 64.011 11.861 1.00 27.21 491 TYR A O 1
ATOM 3657 N N . THR A 1 492 ? 61.943 63.526 13.799 1.00 25.77 492 THR A N 1
ATOM 3658 C CA . THR A 1 492 ? 62.356 62.172 13.417 1.00 26.51 492 THR A CA 1
ATOM 3659 C C . THR A 1 492 ? 61.764 61.179 14.419 1.00 28.17 492 THR A C 1
ATOM 3660 O O . THR A 1 492 ? 62.021 61.259 15.630 1.00 27.24 492 THR A O 1
ATOM 3664 N N . SER A 1 493 ? 60.966 60.249 13.907 1.00 27.89 493 SER A N 1
ATOM 3665 C CA . SER A 1 493 ? 60.411 59.190 14.732 1.00 31.19 493 SER A CA 1
ATOM 3666 C C . SER A 1 493 ? 61.504 58.287 15.277 1.00 32.76 493 SER A C 1
ATOM 3667 O O . SER A 1 493 ? 62.378 57.834 14.528 1.00 33.63 493 SER A O 1
ATOM 3670 N N . GLY A 1 494 ? 61.462 58.076 16.591 1.00 34.53 494 GLY A N 1
ATOM 3671 C CA . GLY A 1 494 ? 62.388 57.186 17.298 1.00 38.30 494 GLY A CA 1
ATOM 3672 C C . GLY A 1 494 ? 63.840 57.575 17.159 1.00 42.18 494 GLY A C 1
ATOM 3673 O O . GLY A 1 494 ? 64.750 56.837 17.562 1.00 45.01 494 GLY A O 1
ATOM 3674 N N . GLY A 1 495 ? 64.063 58.755 16.602 1.00 41.67 495 GLY A N 1
ATOM 3675 C CA . GLY A 1 495 ? 65.375 59.077 16.113 1.00 42.10 495 GLY A CA 1
ATOM 3676 C C . GLY A 1 495 ? 66.056 60.178 16.874 1.00 40.60 495 GLY A C 1
ATOM 3677 O O . GLY A 1 495 ? 65.612 60.610 17.947 1.00 41.26 495 GLY A O 1
ATOM 3678 N N . ASP A 1 496 ? 67.166 60.602 16.288 1.00 41.69 496 ASP A N 1
ATOM 3679 C CA . ASP A 1 496 ? 67.940 61.714 16.764 1.00 39.56 496 ASP A CA 1
ATOM 3680 C C . ASP A 1 496 ? 67.121 62.966 16.453 1.00 36.70 496 ASP A C 1
ATOM 3681 O O . ASP A 1 496 ? 66.837 63.234 15.279 1.00 36.69 496 ASP A O 1
ATOM 3686 N N . ASN A 1 497 ? 66.712 63.694 17.497 1.00 29.99 497 ASN A N 1
ATOM 3687 C CA . ASN A 1 497 ? 66.050 64.995 17.322 1.00 27.34 497 ASN A CA 1
ATOM 3688 C C . ASN A 1 497 ? 66.864 66.161 17.880 1.00 27.03 497 ASN A C 1
ATOM 3689 O O . ASN A 1 497 ? 66.317 67.239 18.160 1.00 25.54 497 ASN A O 1
ATOM 3694 N N . ASP A 1 498 ? 68.173 65.943 18.019 1.00 25.96 498 ASP A N 1
ATOM 3695 C CA . ASP A 1 498 ? 69.085 66.975 18.536 1.00 27.93 498 ASP A CA 1
ATOM 3696 C C . ASP A 1 498 ? 68.943 68.301 17.789 1.00 24.95 498 ASP A C 1
ATOM 3697 O O . ASP A 1 498 ? 68.730 69.336 18.425 1.00 24.46 498 ASP A O 1
ATOM 3702 N N . LEU A 1 499 ? 69.068 68.269 16.460 1.00 24.15 499 LEU A N 1
ATOM 3703 C CA . LEU A 1 499 ? 68.983 69.488 15.656 1.00 24.39 499 LEU A CA 1
ATOM 3704 C C . LEU A 1 499 ? 67.606 70.121 15.749 1.00 23.05 499 LEU A C 1
ATOM 3705 O O . LEU A 1 499 ? 67.488 71.336 15.889 1.00 22.59 499 LEU A O 1
ATOM 3710 N N . ARG A 1 500 ? 66.565 69.282 15.684 1.00 21.97 500 ARG A N 1
ATOM 3711 C CA . ARG A 1 500 ? 65.185 69.751 15.832 1.00 21.76 500 ARG A CA 1
ATOM 3712 C C . ARG A 1 500 ? 65.003 70.542 17.135 1.00 22.23 500 ARG A C 1
ATOM 3713 O O . ARG A 1 500 ? 64.459 71.659 17.135 1.00 22.81 500 ARG A O 1
ATOM 3721 N N . TYR A 1 501 ? 65.452 69.959 18.242 1.00 21.77 501 TYR A N 1
ATOM 3722 C CA . TYR A 1 501 ? 65.349 70.610 19.542 1.00 22.28 501 TYR A CA 1
ATOM 3723 C C . TYR A 1 501 ? 66.205 71.870 19.587 1.00 21.61 501 TYR A C 1
ATOM 3724 O O . TYR A 1 501 ? 65.792 72.872 20.157 1.00 20.89 501 TYR A O 1
ATOM 3733 N N . TRP A 1 502 ? 67.392 71.821 18.990 1.00 21.12 502 TRP A N 1
ATOM 3734 C CA . TRP A 1 502 ? 68.321 72.955 19.078 1.00 21.70 502 TRP A CA 1
ATOM 3735 C C . TRP A 1 502 ? 67.646 74.223 18.581 1.00 21.41 502 TRP A C 1
ATOM 3736 O O . TRP A 1 502 ? 67.622 75.259 19.260 1.00 20.74 502 TRP A O 1
ATOM 3747 N N . PHE A 1 503 ? 67.072 74.137 17.392 1.00 19.80 503 PHE A N 1
ATOM 3748 C CA . PHE A 1 503 ? 66.477 75.312 16.766 1.00 20.31 503 PHE A CA 1
ATOM 3749 C C . PHE A 1 503 ? 65.195 75.770 17.445 1.00 20.48 503 PHE A C 1
ATOM 3750 O O . PHE A 1 503 ? 64.755 76.906 17.234 1.00 20.26 503 PHE A O 1
ATOM 3758 N N . ARG A 1 504 ? 64.601 74.902 18.263 1.00 20.11 504 ARG A N 1
ATOM 3759 C CA . ARG A 1 504 ? 63.400 75.276 19.007 1.00 19.56 504 ARG A CA 1
ATOM 3760 C C . ARG A 1 504 ? 63.698 76.008 20.309 1.00 20.41 504 ARG A C 1
ATOM 3761 O O . ARG A 1 504 ? 62.805 76.573 20.925 1.00 22.55 504 ARG A O 1
ATOM 3769 N N . GLY A 1 505 ? 64.962 76.022 20.727 1.00 19.50 505 GLY A N 1
ATOM 3770 C CA . GLY A 1 505 ? 65.294 76.530 22.052 1.00 19.45 505 GLY A CA 1
ATOM 3771 C C . GLY A 1 505 ? 64.990 78.005 22.235 1.00 19.38 505 GLY A C 1
ATOM 3772 O O . GLY A 1 505 ? 65.255 78.817 21.344 1.00 19.65 505 GLY A O 1
ATOM 3773 N N . ILE A 1 506 ? 64.434 78.341 23.394 1.00 19.79 506 ILE A N 1
ATOM 3774 C CA . ILE A 1 506 ? 63.986 79.705 23.663 1.00 19.45 506 ILE A CA 1
ATOM 3775 C C . ILE A 1 506 ? 65.153 80.700 23.599 1.00 19.76 506 ILE A C 1
ATOM 3776 O O . ILE A 1 506 ? 64.997 81.826 23.108 1.00 19.94 506 ILE A O 1
ATOM 3781 N N . ASP A 1 507 ? 66.333 80.269 24.043 1.00 20.19 507 ASP A N 1
ATOM 3782 C CA . ASP A 1 507 ? 67.478 81.172 24.056 1.00 21.73 507 ASP A CA 1
ATOM 3783 C C . ASP A 1 507 ? 68.079 81.344 22.660 1.00 20.77 507 ASP A C 1
ATOM 3784 O O . ASP A 1 507 ? 68.923 82.222 22.458 1.00 20.25 507 ASP A O 1
ATOM 3789 N N . LYS A 1 508 ? 67.649 80.520 21.694 1.00 19.25 508 LYS A N 1
ATOM 3790 C CA . LYS A 1 508 ? 68.045 80.702 20.300 1.00 18.76 508 LYS A CA 1
ATOM 3791 C C . LYS A 1 508 ? 67.087 81.694 19.607 1.00 17.34 508 LYS A C 1
ATOM 3792 O O . LYS A 1 508 ? 67.152 81.903 18.397 1.00 16.90 508 LYS A O 1
ATOM 3798 N N . HIS A 1 509 ? 66.195 82.266 20.418 1.00 18.09 509 HIS A N 1
ATOM 3799 C CA . HIS A 1 509 ? 65.309 83.367 20.037 1.00 17.60 509 HIS A CA 1
ATOM 3800 C C . HIS A 1 509 ? 65.661 84.591 20.839 1.00 18.01 509 HIS A C 1
ATOM 3801 O O . HIS A 1 509 ? 66.596 84.554 21.646 1.00 18.70 509 HIS A O 1
ATOM 3808 N N . ASN A 1 510 ? 64.957 85.699 20.621 1.00 16.44 510 ASN A N 1
ATOM 3809 C CA . ASN A 1 510 ? 65.353 86.980 21.218 1.00 17.47 510 ASN A CA 1
ATOM 3810 C C . ASN A 1 510 ? 64.373 87.371 22.291 1.00 18.17 510 ASN A C 1
ATOM 3811 O O . ASN A 1 510 ? 63.462 88.171 22.048 1.00 17.80 510 ASN A O 1
ATOM 3816 N N . THR A 1 511 ? 64.562 86.807 23.479 1.00 17.97 511 THR A N 1
ATOM 3817 C CA . THR A 1 511 ? 63.542 86.906 24.503 1.00 18.54 511 THR A CA 1
ATOM 3818 C C . THR A 1 511 ? 64.079 86.582 25.903 1.00 19.29 511 THR A C 1
ATOM 3819 O O . THR A 1 511 ? 65.295 86.458 26.088 1.00 20.21 511 THR A O 1
ATOM 3823 N N . LEU A 1 512 ? 63.175 86.476 26.871 1.00 19.25 512 LEU A N 1
ATOM 3824 C CA . LEU A 1 512 ? 63.523 86.225 28.270 1.00 19.75 512 LEU A CA 1
ATOM 3825 C C . LEU A 1 512 ? 63.210 84.781 28.635 1.00 20.72 512 LEU A C 1
ATOM 3826 O O . LEU A 1 512 ? 62.123 84.286 28.335 1.00 21.29 512 LEU A O 1
ATOM 3831 N N . SER A 1 513 ? 64.146 84.107 29.297 1.00 20.81 513 SER A N 1
ATOM 3832 C CA . SER A 1 513 ? 63.889 82.752 29.792 1.00 21.11 513 SER A CA 1
ATOM 3833 C C . SER A 1 513 ? 64.521 82.566 31.169 1.00 22.91 513 SER A C 1
ATOM 3834 O O . SER A 1 513 ? 65.362 83.377 31.590 1.00 22.13 513 SER A O 1
ATOM 3837 N N . ILE A 1 514 ? 64.111 81.513 31.871 1.00 22.47 514 ILE A N 1
ATOM 3838 C CA . ILE A 1 514 ? 64.814 81.133 33.101 1.00 24.24 514 ILE A CA 1
ATOM 3839 C C . ILE A 1 514 ? 65.635 79.861 32.870 1.00 24.99 514 ILE A C 1
ATOM 3840 O O . ILE A 1 514 ? 65.105 78.830 32.437 1.00 25.34 514 ILE A O 1
ATOM 3845 N N . GLY A 1 515 ? 66.940 79.973 33.097 1.00 25.90 515 GLY A N 1
ATOM 3846 C CA . GLY A 1 515 ? 67.862 78.848 32.941 1.00 29.11 515 GLY A CA 1
ATOM 3847 C C . GLY A 1 515 ? 67.850 78.295 31.526 1.00 28.53 515 GLY A C 1
ATOM 3848 O O . GLY A 1 515 ? 68.070 77.108 31.323 1.00 29.67 515 GLY A O 1
ATOM 3849 N N . LYS A 1 516 ? 67.590 79.175 30.556 1.00 28.32 516 LYS A N 1
ATOM 3850 C CA . LYS A 1 516 ? 67.427 78.805 29.149 1.00 29.74 516 LYS A CA 1
ATOM 3851 C C . LYS A 1 516 ? 66.441 77.650 28.915 1.00 30.10 516 LYS A C 1
ATOM 3852 O O . LYS A 1 516 ? 66.520 76.969 27.890 1.00 31.09 516 LYS A O 1
ATOM 3858 N N . GLN A 1 517 ? 65.518 77.437 29.857 1.00 29.52 517 GLN A N 1
ATOM 3859 C CA . GLN A 1 517 ? 64.517 76.367 29.730 1.00 29.10 517 GLN A CA 1
ATOM 3860 C C . GLN A 1 517 ? 63.357 76.840 28.866 1.00 26.53 517 GLN A C 1
ATOM 3861 O O . GLN A 1 517 ? 62.848 77.939 29.066 1.00 24.28 517 GLN A O 1
ATOM 3867 N N . ASN A 1 518 ? 62.922 76.007 27.920 1.00 25.23 518 ASN A N 1
ATOM 3868 C CA . ASN A 1 518 ? 61.747 76.362 27.113 1.00 23.50 518 ASN A CA 1
ATOM 3869 C C . ASN A 1 518 ? 60.533 76.623 27.971 1.00 23.53 518 ASN A C 1
ATOM 3870 O O . ASN A 1 518 ? 60.271 75.899 28.936 1.00 23.50 518 ASN A O 1
ATOM 3875 N N . ILE A 1 519 ? 59.784 77.656 27.605 1.00 21.68 519 ILE A N 1
ATOM 3876 C CA . ILE A 1 519 ? 58.495 77.912 28.230 1.00 21.83 519 ILE A CA 1
ATOM 3877 C C . ILE A 1 519 ? 57.579 76.713 27.982 1.00 22.32 519 ILE A C 1
ATOM 3878 O O . ILE A 1 519 ? 57.752 75.965 27.006 1.00 22.47 519 ILE A O 1
ATOM 3883 N N . LYS A 1 520 ? 56.610 76.535 28.870 1.00 23.32 520 LYS A N 1
ATOM 3884 C CA . LYS A 1 520 ? 55.708 75.391 28.780 1.00 24.36 520 LYS A CA 1
ATOM 3885 C C . LYS A 1 520 ? 54.327 75.762 28.260 1.00 23.84 520 LYS A C 1
ATOM 3886 O O . LYS A 1 520 ? 53.531 74.876 27.925 1.00 24.98 520 LYS A O 1
ATOM 3892 N N . LYS A 1 521 ? 54.040 77.061 28.177 1.00 23.14 521 LYS A N 1
ATOM 3893 C CA . LYS A 1 521 ? 52.721 77.529 27.752 1.00 23.12 521 LYS A CA 1
ATOM 3894 C C . LYS A 1 521 ? 52.843 78.706 26.794 1.00 22.67 521 LYS A C 1
ATOM 3895 O O . LYS A 1 521 ? 53.534 79.686 27.099 1.00 22.54 521 LYS A O 1
ATOM 3901 N N . ALA A 1 522 ? 52.184 78.589 25.644 1.00 21.19 522 ALA A N 1
ATOM 3902 C CA . ALA A 1 522 ? 52.037 79.709 24.717 1.00 21.25 522 ALA A CA 1
ATOM 3903 C C . ALA A 1 522 ? 50.615 80.255 24.842 1.00 21.29 522 ALA A C 1
ATOM 3904 O O . ALA A 1 522 ? 49.651 79.642 24.360 1.00 22.04 522 ALA A O 1
ATOM 3906 N N . ALA A 1 523 ? 50.487 81.387 25.527 1.00 20.40 523 ALA A N 1
ATOM 3907 C CA . ALA A 1 523 ? 49.182 82.017 25.756 1.00 21.46 523 ALA A CA 1
ATOM 3908 C C . ALA A 1 523 ? 49.344 83.532 25.688 1.00 21.34 523 ALA A C 1
ATOM 3909 O O . ALA A 1 523 ? 48.886 84.275 26.571 1.00 21.24 523 ALA A O 1
ATOM 3911 N N . GLY A 1 524 ? 49.996 83.999 24.624 1.00 20.58 524 GLY A N 1
ATOM 3912 C CA . GLY A 1 524 ? 50.332 85.415 24.534 1.00 20.34 524 GLY A CA 1
ATOM 3913 C C . GLY A 1 524 ? 49.139 86.340 24.692 1.00 21.51 524 GLY A C 1
ATOM 3914 O O . GLY A 1 524 ? 48.092 86.133 24.063 1.00 21.23 524 GLY A O 1
ATOM 3915 N N . LYS A 1 525 ? 49.302 87.364 25.525 1.00 21.69 525 LYS A N 1
ATOM 3916 C CA . LYS A 1 525 ? 48.282 88.395 25.713 1.00 22.67 525 LYS A CA 1
ATOM 3917 C C . LYS A 1 525 ? 48.824 89.780 25.360 1.00 23.03 525 LYS A C 1
ATOM 3918 O O . LYS A 1 525 ? 49.823 90.222 25.929 1.00 22.55 525 LYS A O 1
ATOM 3924 N N . LEU A 1 526 ? 48.141 90.469 24.450 1.00 22.24 526 LEU A N 1
ATOM 3925 C CA . LEU A 1 526 ? 48.421 91.869 24.157 1.00 23.09 526 LEU A CA 1
ATOM 3926 C C . LEU A 1 526 ? 47.821 92.727 25.263 1.00 24.40 526 LEU A C 1
ATOM 3927 O O . LEU A 1 526 ? 46.624 92.607 25.560 1.00 23.34 526 LEU A O 1
ATOM 3932 N N . LEU A 1 527 ? 48.640 93.586 25.872 1.00 21.79 527 LEU A N 1
ATOM 3933 C CA . LEU A 1 527 ? 48.198 94.381 27.033 1.00 22.04 527 LEU A CA 1
ATOM 3934 C C . LEU A 1 527 ? 47.841 95.819 26.692 1.00 24.03 527 LEU A C 1
ATOM 3935 O O . LEU A 1 527 ? 46.906 96.385 27.269 1.00 25.67 527 LEU A O 1
ATOM 3940 N N . LYS A 1 528 ? 48.599 96.434 25.780 1.00 22.11 528 LYS A N 1
ATOM 3941 C CA . LYS A 1 528 ? 48.420 97.848 25.471 1.00 23.50 528 LYS A CA 1
ATOM 3942 C C . LYS A 1 528 ? 49.083 98.148 24.146 1.00 23.83 528 LYS A C 1
ATOM 3943 O O . LYS A 1 528 ? 50.119 97.573 23.843 1.00 22.77 528 LYS A O 1
ATOM 3949 N N . SER A 1 529 ? 48.485 99.044 23.370 1.00 22.60 529 SER A N 1
ATOM 3950 C CA . SER A 1 529 ? 49.178 99.625 22.230 1.00 23.80 529 SER A CA 1
ATOM 3951 C C . SER A 1 529 ? 48.854 101.095 22.155 1.00 25.72 529 SER A C 1
ATOM 3952 O O . SER A 1 529 ? 47.730 101.508 22.469 1.00 25.92 529 SER A O 1
ATOM 3955 N N . GLU A 1 530 ? 49.841 101.892 21.764 1.00 24.76 530 GLU A N 1
ATOM 3956 C CA . GLU A 1 530 ? 49.616 103.325 21.627 1.00 27.12 530 GLU A CA 1
ATOM 3957 C C . GLU A 1 530 ? 50.327 103.857 20.402 1.00 27.01 530 GLU A C 1
ATOM 3958 O O . GLU A 1 530 ? 51.467 103.492 20.150 1.00 23.21 530 GLU A O 1
ATOM 3964 N N . GLU A 1 531 ? 49.634 104.687 19.625 1.00 27.11 531 GLU A N 1
ATOM 3965 C CA . GLU A 1 531 ? 50.226 105.323 18.452 1.00 29.46 531 GLU A CA 1
ATOM 3966 C C . GLU A 1 531 ? 50.758 106.697 18.852 1.00 29.83 531 GLU A C 1
ATOM 3967 O O . GLU A 1 531 ? 50.514 107.164 19.964 1.00 31.70 531 GLU A O 1
ATOM 3973 N N . GLY A 1 532 ? 51.502 107.339 17.963 1.00 28.57 532 GLY A N 1
ATOM 3974 C CA . GLY A 1 532 ? 52.037 108.660 18.261 1.00 28.51 532 GLY A CA 1
ATOM 3975 C C . GLY A 1 532 ? 53.470 108.753 17.811 1.00 26.89 532 GLY A C 1
ATOM 3976 O O . GLY A 1 532 ? 53.965 107.861 17.109 1.00 26.53 532 GLY A O 1
ATOM 3977 N N . ALA A 1 533 ? 54.140 109.828 18.210 1.00 25.81 533 ALA A N 1
ATOM 3978 C CA . ALA A 1 533 ? 55.538 110.024 17.839 1.00 23.96 533 ALA A CA 1
ATOM 3979 C C . ALA A 1 533 ? 56.379 108.840 18.296 1.00 23.13 533 ALA A C 1
ATOM 3980 O O . ALA A 1 533 ? 57.258 108.380 17.564 1.00 23.88 533 ALA A O 1
ATOM 3982 N N . THR A 1 534 ? 56.120 108.373 19.513 1.00 21.94 534 THR A N 1
ATOM 3983 C CA . THR A 1 534 ? 56.706 107.124 19.998 1.00 22.34 534 THR A CA 1
ATOM 3984 C C . THR A 1 534 ? 55.588 106.098 20.058 1.00 22.90 534 THR A C 1
ATOM 3985 O O . THR A 1 534 ? 54.569 106.301 20.736 1.00 24.36 534 THR A O 1
ATOM 3989 N N . GLU A 1 535 ? 55.758 105.008 19.319 1.00 20.43 535 GLU A N 1
ATOM 3990 C CA . GLU A 1 535 ? 54.761 103.950 19.326 1.00 20.21 535 GLU A CA 1
ATOM 3991 C C . GLU A 1 535 ? 55.087 102.982 20.443 1.00 20.34 535 GLU A C 1
ATOM 3992 O O . GLU A 1 535 ? 56.264 102.808 20.807 1.00 21.03 535 GLU A O 1
ATOM 3998 N N . LEU A 1 536 ? 54.049 102.352 20.977 1.00 19.00 536 LEU A N 1
ATOM 3999 C CA . LEU A 1 536 ? 54.211 101.418 22.081 1.00 19.17 536 LEU A CA 1
ATOM 4000 C C . LEU A 1 536 ? 53.376 100.171 21.887 1.00 19.96 536 LEU A C 1
ATOM 4001 O O . LEU A 1 536 ? 52.190 100.262 21.567 1.00 19.14 536 LEU A O 1
ATOM 4006 N N . VAL A 1 537 ? 53.989 99.013 22.114 1.00 19.61 537 VAL A N 1
ATOM 4007 C CA . VAL A 1 537 ? 53.221 97.777 22.292 1.00 19.93 537 VAL A CA 1
ATOM 4008 C C . VAL A 1 537 ? 53.704 97.108 23.570 1.00 20.60 537 VAL A C 1
ATOM 4009 O O . VAL A 1 537 ? 54.908 96.981 23.791 1.00 20.90 537 VAL A O 1
ATOM 4013 N N . VAL A 1 538 ? 52.769 96.691 24.422 1.00 19.53 538 VAL A N 1
ATOM 4014 C CA . VAL A 1 538 ? 53.112 95.986 25.647 1.00 19.32 538 VAL A CA 1
ATOM 4015 C C . VAL A 1 538 ? 52.344 94.677 25.603 1.00 19.05 538 VAL A C 1
ATOM 4016 O O . VAL A 1 538 ? 51.146 94.674 25.318 1.00 19.90 538 VAL A O 1
ATOM 4020 N N . PHE A 1 539 ? 53.038 93.582 25.874 1.00 19.01 539 PHE A N 1
ATOM 4021 C CA . PHE A 1 539 ? 52.411 92.264 25.873 1.00 18.70 539 PHE A CA 1
ATOM 4022 C C . PHE A 1 539 ? 53.089 91.366 26.912 1.00 20.02 539 PHE A C 1
ATOM 4023 O O . PHE A 1 539 ? 54.126 91.720 27.482 1.00 19.74 539 PHE A O 1
ATOM 4031 N N . GLU A 1 540 ? 52.483 90.219 27.179 1.00 19.50 540 GLU A N 1
ATOM 4032 C CA . GLU A 1 540 ? 53.035 89.288 28.148 1.00 19.63 540 GLU A CA 1
ATOM 4033 C C . GLU A 1 540 ? 52.667 87.865 27.780 1.00 19.88 540 GLU A C 1
ATOM 4034 O O . GLU A 1 540 ? 51.775 87.612 26.953 1.00 20.25 540 GLU A O 1
ATOM 4040 N N . ASN A 1 541 ? 53.347 86.939 28.432 1.00 19.78 541 ASN A N 1
ATOM 4041 C CA . ASN A 1 541 ? 53.014 85.537 28.315 1.00 20.12 541 ASN A CA 1
ATOM 4042 C C . ASN A 1 541 ? 53.388 84.826 29.599 1.00 20.75 541 ASN A C 1
ATOM 4043 O O . ASN A 1 541 ? 54.510 84.956 30.082 1.00 20.34 541 ASN A O 1
ATOM 4048 N N . GLN A 1 542 ? 52.441 84.061 30.137 1.00 20.97 542 GLN A N 1
ATOM 4049 C CA . GLN A 1 542 ? 52.691 83.238 31.321 1.00 21.34 542 GLN A CA 1
ATOM 4050 C C . GLN A 1 542 ? 53.351 81.943 30.852 1.00 22.15 542 GLN A C 1
ATOM 4051 O O . GLN A 1 542 ? 52.715 80.877 30.798 1.00 22.31 542 GLN A O 1
ATOM 4057 N N . GLY A 1 543 ? 54.627 82.039 30.482 1.00 21.44 543 GLY A N 1
ATOM 4058 C CA . GLY A 1 543 ? 55.328 80.926 29.838 1.00 21.64 543 GLY A CA 1
ATOM 4059 C C . GLY A 1 543 ? 55.641 79.792 30.799 1.00 22.42 543 GLY A C 1
ATOM 4060 O O . GLY A 1 543 ? 55.707 78.630 30.387 1.00 21.95 543 GLY A O 1
ATOM 4061 N N . TYR A 1 544 ? 55.861 80.149 32.068 1.00 22.34 544 TYR A N 1
ATOM 4062 C CA . TYR A 1 544 ? 56.086 79.175 33.142 1.00 23.09 544 TYR A CA 1
ATOM 4063 C C . TYR A 1 544 ? 55.100 79.454 34.255 1.00 25.02 544 TYR A C 1
ATOM 4064 O O . TYR A 1 544 ? 54.638 80.595 34.415 1.00 24.31 544 TYR A O 1
ATOM 4073 N N . ASP A 1 545 ? 54.777 78.435 35.057 1.00 26.11 545 ASP A N 1
ATOM 4074 C CA . ASP A 1 545 ? 53.742 78.648 36.070 1.00 28.10 545 ASP A CA 1
ATOM 4075 C C . ASP A 1 545 ? 54.116 79.716 37.097 1.00 26.78 545 ASP A C 1
ATOM 4076 O O . ASP A 1 545 ? 53.247 80.392 37.628 1.00 27.66 545 ASP A O 1
ATOM 4081 N N . ASN A 1 546 ? 55.413 79.895 37.322 1.00 26.00 546 ASN A N 1
ATOM 4082 C CA . ASN A 1 546 ? 55.900 80.863 38.305 1.00 25.82 546 ASN A CA 1
ATOM 4083 C C . ASN A 1 546 ? 56.760 81.994 37.716 1.00 25.83 546 ASN A C 1
ATOM 4084 O O . ASN A 1 546 ? 57.468 82.688 38.457 1.00 24.51 546 ASN A O 1
ATOM 4089 N N . LEU A 1 547 ? 56.710 82.176 36.392 1.00 23.14 547 LEU A N 1
ATOM 4090 C CA . LEU A 1 547 ? 57.461 83.274 35.770 1.00 23.40 547 LEU A CA 1
ATOM 4091 C C . LEU A 1 547 ? 56.775 83.717 34.493 1.00 22.72 547 LEU A C 1
ATOM 4092 O O . LEU A 1 547 ? 56.678 82.946 33.529 1.00 22.81 547 LEU A O 1
ATOM 4097 N N . LYS A 1 548 ? 56.257 84.943 34.534 1.00 21.58 548 LYS A N 1
ATOM 4098 C CA . LYS A 1 548 ? 55.581 85.576 33.411 1.00 21.04 548 LYS A CA 1
ATOM 4099 C C . LYS A 1 548 ? 56.538 86.595 32.794 1.00 21.27 548 LYS A C 1
ATOM 4100 O O . LYS A 1 548 ? 57.149 87.383 33.514 1.00 21.15 548 LYS A O 1
ATOM 4106 N N . HIS A 1 549 ? 56.650 86.574 31.472 1.00 20.13 549 HIS A N 1
ATOM 4107 C CA . HIS A 1 549 ? 57.455 87.563 30.762 1.00 19.64 549 HIS A CA 1
ATOM 4108 C C . HIS A 1 549 ? 56.576 88.658 30.237 1.00 20.43 549 HIS A C 1
ATOM 4109 O O . HIS A 1 549 ? 55.674 88.397 29.447 1.00 20.63 549 HIS A O 1
ATOM 4116 N N . ARG A 1 550 ? 56.819 89.893 30.680 1.00 19.26 550 ARG A N 1
ATOM 4117 C CA . ARG A 1 550 ? 56.159 91.060 30.093 1.00 19.00 550 ARG A CA 1
ATOM 4118 C C . ARG A 1 550 ? 57.205 91.838 29.300 1.00 19.64 550 ARG A C 1
ATOM 4119 O O . ARG A 1 550 ? 58.280 92.130 29.820 1.00 20.26 550 ARG A O 1
ATOM 4127 N N . ARG A 1 551 ? 56.884 92.144 28.046 1.00 18.84 551 ARG A N 1
ATOM 4128 C CA . ARG A 1 551 ? 57.777 92.910 27.173 1.00 18.34 551 ARG A CA 1
ATOM 4129 C C . ARG A 1 551 ? 57.052 94.146 26.669 1.00 19.50 551 ARG A C 1
ATOM 4130 O O . ARG A 1 551 ? 55.961 94.039 26.093 1.00 19.17 551 ARG A O 1
ATOM 4138 N N . ALA A 1 552 ? 57.657 95.313 26.903 1.00 17.87 552 ALA A N 1
ATOM 4139 C CA . ALA A 1 552 ? 57.162 96.578 26.367 1.00 18.50 552 ALA A CA 1
ATOM 4140 C C . ALA A 1 552 ? 58.166 97.038 25.337 1.00 18.90 552 ALA A C 1
ATOM 4141 O O . ALA A 1 552 ? 59.373 97.044 25.611 1.00 19.80 552 ALA A O 1
ATOM 4143 N N . VAL A 1 553 ? 57.682 97.396 24.153 1.00 18.41 553 VAL A N 1
ATOM 4144 C CA . VAL A 1 553 ? 58.551 97.933 23.102 1.00 18.56 553 VAL A CA 1
ATOM 4145 C C . VAL A 1 553 ? 58.133 99.361 22.797 1.00 19.73 553 VAL A C 1
ATOM 4146 O O . VAL A 1 553 ? 56.989 99.606 22.386 1.00 19.07 553 VAL A O 1
ATOM 4150 N N . PHE A 1 554 ? 59.049 100.304 23.026 1.00 18.21 554 PHE A N 1
ATOM 4151 C CA . PHE A 1 554 ? 58.853 101.681 22.617 1.00 19.20 554 PHE A CA 1
ATOM 4152 C C . PHE A 1 554 ? 59.600 101.889 21.317 1.00 19.19 554 PHE A C 1
ATOM 4153 O O . PHE A 1 554 ? 60.801 101.619 21.237 1.00 20.58 554 PHE A O 1
ATOM 4161 N N . TYR A 1 555 ? 58.896 102.358 20.299 1.00 17.61 555 TYR A N 1
ATOM 4162 C CA . TYR A 1 555 ? 59.536 102.709 19.044 1.00 18.48 555 TYR A CA 1
ATOM 4163 C C . TYR A 1 555 ? 59.713 104.220 19.078 1.00 18.73 555 TYR A C 1
ATOM 4164 O O . TYR A 1 555 ? 58.841 104.990 18.660 1.00 19.40 555 TYR A O 1
ATOM 4173 N N . VAL A 1 556 ? 60.868 104.628 19.608 1.00 18.30 556 VAL A N 1
ATOM 4174 C CA . VAL A 1 556 ? 61.095 106.017 20.042 1.00 18.71 556 VAL A CA 1
ATOM 4175 C C . VAL A 1 556 ? 61.287 106.932 18.847 1.00 19.08 556 VAL A C 1
ATOM 4176 O O . VAL A 1 556 ? 62.209 106.748 18.051 1.00 19.23 556 VAL A O 1
ATOM 4180 N N . ASN A 1 557 ? 60.393 107.914 18.718 1.00 19.27 557 ASN A N 1
ATOM 4181 C CA . ASN A 1 557 ? 60.358 108.783 17.537 1.00 19.92 557 ASN A CA 1
ATOM 4182 C C . ASN A 1 557 ? 60.340 108.006 16.222 1.00 19.74 557 ASN A C 1
ATOM 4183 O O . ASN A 1 557 ? 60.759 108.510 15.176 1.00 20.99 557 ASN A O 1
ATOM 4188 N N . LYS A 1 558 ? 59.839 106.769 16.291 1.00 19.93 558 LYS A N 1
ATOM 4189 C CA . LYS A 1 558 ? 59.866 105.817 15.172 1.00 20.18 558 LYS A CA 1
ATOM 4190 C C . LYS A 1 558 ? 61.244 105.777 14.503 1.00 20.48 558 LYS A C 1
ATOM 4191 O O . LYS A 1 558 ? 61.358 105.697 13.280 1.00 21.49 558 LYS A O 1
ATOM 4197 N N . LYS A 1 559 ? 62.267 105.811 15.353 1.00 21.03 559 LYS A N 1
ATOM 4198 C CA . LYS A 1 559 ? 63.671 105.799 14.947 1.00 21.37 559 LYS A CA 1
ATOM 4199 C C . LYS A 1 559 ? 64.442 104.625 15.552 1.00 20.61 559 LYS A C 1
ATOM 4200 O O . LYS A 1 559 ? 65.134 103.903 14.843 1.00 21.50 559 LYS A O 1
ATOM 4206 N N . PHE A 1 560 ? 64.371 104.473 16.867 1.00 19.66 560 PHE A N 1
ATOM 4207 C CA . PHE A 1 560 ? 65.066 103.366 17.525 1.00 18.84 560 PHE A CA 1
ATOM 4208 C C . PHE A 1 560 ? 64.163 102.662 18.530 1.00 18.91 560 PHE A C 1
ATOM 4209 O O . PHE A 1 560 ? 63.039 103.125 18.803 1.00 18.37 560 PHE A O 1
ATOM 4217 N N . PHE A 1 561 ? 64.630 101.538 19.063 1.00 17.63 561 PHE A N 1
ATOM 4218 C CA . PHE A 1 561 ? 63.798 100.725 19.945 1.00 18.05 561 PHE A CA 1
ATOM 4219 C C . PHE A 1 561 ? 64.328 100.633 21.360 1.00 18.63 561 PHE A C 1
ATOM 4220 O O . PHE A 1 561 ? 65.543 100.519 21.586 1.00 19.59 561 PHE A O 1
ATOM 4228 N N . VAL A 1 562 ? 63.400 100.670 22.305 1.00 18.45 562 VAL A N 1
ATOM 4229 C CA . VAL A 1 562 ? 63.673 100.404 23.702 1.00 18.34 562 VAL A CA 1
ATOM 4230 C C . VAL A 1 562 ? 62.746 99.278 24.162 1.00 19.44 562 VAL A C 1
ATOM 4231 O O . VAL A 1 562 ? 61.510 99.395 24.074 1.00 19.55 562 VAL A O 1
ATOM 4235 N N . LEU A 1 563 ? 63.348 98.188 24.627 1.00 18.64 563 LEU A N 1
ATOM 4236 C CA . LEU A 1 563 ? 62.596 97.029 25.125 1.00 19.38 563 LEU A CA 1
ATOM 4237 C C . LEU A 1 563 ? 62.705 97.020 26.629 1.00 19.39 563 LEU A C 1
ATOM 4238 O O . LEU A 1 563 ? 63.815 97.029 27.178 1.00 20.15 563 LEU A O 1
ATOM 4243 N N . VAL A 1 564 ? 61.560 97.039 27.304 1.00 18.27 564 VAL A N 1
ATOM 4244 C CA . VAL A 1 564 ? 61.547 96.945 28.765 1.00 18.25 564 VAL A CA 1
ATOM 4245 C C . VAL A 1 564 ? 60.989 95.575 29.123 1.00 19.23 564 VAL A C 1
ATOM 4246 O O . VAL A 1 564 ? 59.793 95.303 28.930 1.00 18.19 564 VAL A O 1
ATOM 4250 N N . ASP A 1 565 ? 61.868 94.711 29.627 1.00 18.80 565 ASP A N 1
ATOM 4251 C CA . ASP A 1 565 ? 61.558 93.308 29.875 1.00 18.85 565 ASP A CA 1
ATOM 4252 C C . ASP A 1 565 ? 61.480 93.014 31.358 1.00 19.57 565 ASP A C 1
ATOM 4253 O O . ASP A 1 565 ? 62.363 93.397 32.116 1.00 20.35 565 ASP A O 1
ATOM 4258 N N . GLU A 1 566 ? 60.429 92.308 31.765 1.00 19.24 566 GLU A N 1
ATOM 4259 C CA . GLU A 1 566 ? 60.245 92.004 33.175 1.00 19.90 566 GLU A CA 1
ATOM 4260 C C . GLU A 1 566 ? 59.879 90.534 33.332 1.00 21.20 566 GLU A C 1
ATOM 4261 O O . GLU A 1 566 ? 58.995 90.031 32.627 1.00 21.07 566 GLU A O 1
ATOM 4267 N N . GLY A 1 567 ? 60.601 89.854 34.225 1.00 21.33 567 GLY A N 1
ATOM 4268 C CA . GLY A 1 567 ? 60.345 88.461 34.580 1.00 21.44 567 GLY A CA 1
ATOM 4269 C C . GLY A 1 567 ? 59.668 88.460 35.936 1.00 22.26 567 GLY A C 1
ATOM 4270 O O . GLY A 1 567 ? 60.311 88.712 36.958 1.00 22.05 567 GLY A O 1
ATOM 4271 N N . ILE A 1 568 ? 58.368 88.167 35.921 1.00 22.57 568 ILE A N 1
ATOM 4272 C CA . ILE A 1 568 ? 57.457 88.435 37.031 1.00 23.17 568 ILE A CA 1
ATOM 4273 C C . ILE A 1 568 ? 56.972 87.128 37.662 1.00 24.10 568 ILE A C 1
ATOM 4274 O O . ILE A 1 568 ? 56.447 86.250 36.975 1.00 23.79 568 ILE A O 1
ATOM 4279 N N . GLY A 1 569 ? 57.145 87.004 38.975 1.00 23.77 569 GLY A N 1
ATOM 4280 C CA . GLY A 1 569 ? 56.700 85.795 39.679 1.00 25.51 569 GLY A CA 1
ATOM 4281 C C . GLY A 1 569 ? 57.685 85.402 40.755 1.00 27.04 569 GLY A C 1
ATOM 4282 O O . GLY A 1 569 ? 58.665 86.120 41.002 1.00 26.29 569 GLY A O 1
ATOM 4283 N N . ASN A 1 570 ? 57.442 84.259 41.388 1.00 27.46 570 ASN A N 1
ATOM 4284 C CA . ASN A 1 570 ? 58.328 83.817 42.464 1.00 29.44 570 ASN A CA 1
ATOM 4285 C C . ASN A 1 570 ? 59.423 82.820 42.068 1.00 29.10 570 ASN A C 1
ATOM 4286 O O . ASN A 1 570 ? 60.129 82.294 42.933 1.00 29.03 570 ASN A O 1
ATOM 4291 N N . ALA A 1 571 ? 59.580 82.567 40.769 1.00 27.41 571 ALA A N 1
ATOM 4292 C CA . ALA A 1 571 ? 60.668 81.707 40.297 1.00 27.49 571 ALA A CA 1
ATOM 4293 C C . ALA A 1 571 ? 62.027 82.212 40.772 1.00 28.54 571 ALA A C 1
ATOM 4294 O O . ALA A 1 571 ? 62.272 83.423 40.828 1.00 29.26 571 ALA A O 1
ATOM 4296 N N . GLU A 1 572 ? 62.904 81.278 41.120 1.00 28.90 572 GLU A N 1
ATOM 4297 C CA . GLU A 1 572 ? 64.246 81.616 41.565 1.00 31.89 572 GLU A CA 1
ATOM 4298 C C . GLU A 1 572 ? 65.224 80.924 40.644 1.00 29.50 572 GLU A C 1
ATOM 4299 O O . GLU A 1 572 ? 65.074 79.738 40.342 1.00 30.67 572 GLU A O 1
ATOM 4305 N N . GLY A 1 573 ? 66.219 81.669 40.188 1.00 29.00 573 GLY A N 1
ATOM 4306 C CA . GLY A 1 573 ? 67.266 81.102 39.353 1.00 28.68 573 GLY A CA 1
ATOM 4307 C C . GLY A 1 573 ? 67.889 82.163 38.468 1.00 28.17 573 GLY A C 1
ATOM 4308 O O . GLY A 1 573 ? 67.732 83.362 38.716 1.00 28.72 573 GLY A O 1
ATOM 4309 N N . THR A 1 574 ? 68.576 81.713 37.426 1.00 26.90 574 THR A N 1
ATOM 4310 C CA . THR A 1 574 ? 69.241 82.618 36.493 1.00 25.66 574 THR A CA 1
ATOM 4311 C C . THR A 1 574 ? 68.278 82.973 35.362 1.00 25.02 574 THR A C 1
ATOM 4312 O O . THR A 1 574 ? 67.751 82.084 34.680 1.00 25.77 574 THR A O 1
ATOM 4316 N N . ILE A 1 575 ? 68.059 84.270 35.180 1.00 22.28 575 ILE A N 1
ATOM 4317 C CA . ILE A 1 575 ? 67.272 84.772 34.050 1.00 22.13 575 ILE A CA 1
ATOM 4318 C C . ILE A 1 575 ? 68.213 85.118 32.905 1.00 21.28 575 ILE A C 1
ATOM 4319 O O . ILE A 1 575 ? 69.280 85.714 33.119 1.00 21.24 575 ILE A O 1
ATOM 4324 N N . ASN A 1 576 ? 67.832 84.733 31.691 1.00 20.62 576 ASN A N 1
ATOM 4325 C CA . ASN A 1 576 ? 68.648 84.981 30.509 1.00 21.29 576 ASN A CA 1
ATOM 4326 C C . ASN A 1 576 ? 67.869 85.796 29.509 1.00 20.92 576 ASN A C 1
ATOM 4327 O O . ASN A 1 576 ? 66.777 85.392 29.108 1.00 20.83 576 ASN A O 1
ATOM 4332 N N . LEU A 1 577 ? 68.406 86.952 29.147 1.00 19.09 577 LEU A N 1
ATOM 4333 C CA . LEU A 1 577 ? 67.821 87.743 28.058 1.00 19.37 577 LEU A CA 1
ATOM 4334 C C . LEU A 1 577 ? 68.669 87.508 26.817 1.00 19.44 577 LEU A C 1
ATOM 4335 O O . LEU A 1 577 ? 69.828 87.927 26.755 1.00 20.13 577 LEU A O 1
ATOM 4340 N N . SER A 1 578 ? 68.090 86.830 25.827 1.00 18.84 578 SER A N 1
ATOM 4341 C CA . SER A 1 578 ? 68.868 86.340 24.693 1.00 18.85 578 SER A CA 1
ATOM 4342 C C . SER A 1 578 ? 68.741 87.177 23.419 1.00 19.10 578 SER A C 1
ATOM 4343 O O . SER A 1 578 ? 67.697 87.785 23.148 1.00 19.02 578 SER A O 1
ATOM 4346 N N . PHE A 1 579 ? 69.823 87.185 22.639 1.00 18.27 579 PHE A N 1
ATOM 4347 C CA . PHE A 1 579 ? 69.918 87.939 21.389 1.00 18.37 579 PHE A CA 1
ATOM 4348 C C . PHE A 1 579 ? 70.684 87.118 20.374 1.00 19.50 579 PHE A C 1
ATOM 4349 O O . PHE A 1 579 ? 71.744 86.576 20.696 1.00 19.75 579 PHE A O 1
ATOM 4357 N N . ASN A 1 580 ? 70.162 87.048 19.152 1.00 18.30 580 ASN A N 1
ATOM 4358 C CA . ASN A 1 580 ? 70.757 86.226 18.098 1.00 18.99 580 ASN A CA 1
ATOM 4359 C C . ASN A 1 580 ? 70.878 87.092 16.855 1.00 18.71 580 ASN A C 1
ATOM 4360 O O . ASN A 1 580 ? 69.867 87.493 16.259 1.00 19.56 580 ASN A O 1
ATOM 4365 N N . LEU A 1 581 ? 72.118 87.460 16.506 1.00 18.17 581 LEU A N 1
ATOM 4366 C CA . LEU A 1 581 ? 72.331 88.494 15.516 1.00 17.60 581 LEU A CA 1
ATOM 4367 C C . LEU A 1 581 ? 72.447 87.996 14.086 1.00 17.85 581 LEU A C 1
ATOM 4368 O O . LEU A 1 581 ? 72.663 86.797 13.840 1.00 19.23 581 LEU A O 1
ATOM 4373 N N . CYS A 1 582 ? 72.336 88.935 13.140 1.00 18.83 582 CYS A N 1
ATOM 4374 C CA . CYS A 1 582 ? 72.575 88.653 11.728 1.00 19.22 582 CYS A CA 1
ATOM 4375 C C . CYS A 1 582 ? 73.949 87.992 11.529 1.00 19.14 582 CYS A C 1
ATOM 4376 O O . CYS A 1 582 ? 74.871 88.188 12.342 1.00 19.90 582 CYS A O 1
ATOM 4379 N N . GLU A 1 583 ? 74.050 87.204 10.465 1.00 19.09 583 GLU A N 1
ATOM 4380 C CA . GLU A 1 583 ? 75.316 86.579 10.057 1.00 19.98 583 GLU A CA 1
ATOM 4381 C C . GLU A 1 583 ? 76.340 87.639 9.687 1.00 19.14 583 GLU A C 1
ATOM 4382 O O . GLU A 1 583 ? 76.006 88.726 9.233 1.00 20.58 583 GLU A O 1
ATOM 4388 N N . GLY A 1 584 ? 77.612 87.296 9.858 1.00 20.28 584 GLY A N 1
ATOM 4389 C CA . GLY A 1 584 ? 78.678 88.165 9.402 1.00 21.31 584 GLY A CA 1
ATOM 4390 C C . GLY A 1 584 ? 79.971 87.485 9.791 1.00 21.64 584 GLY A C 1
ATOM 4391 O O . GLY A 1 584 ? 79.961 86.475 10.498 1.00 21.58 584 GLY A O 1
ATOM 4392 N N . THR A 1 585 ? 81.095 88.032 9.325 1.00 23.64 585 THR A N 1
ATOM 4393 C CA . THR A 1 585 ? 82.376 87.544 9.808 1.00 24.02 585 THR A CA 1
ATOM 4394 C C . THR A 1 585 ? 82.533 87.936 11.279 1.00 24.93 585 THR A C 1
ATOM 4395 O O . THR A 1 585 ? 81.738 88.727 11.811 1.00 23.31 585 THR A O 1
ATOM 4399 N N . ALA A 1 586 ? 83.576 87.407 11.929 1.00 23.68 586 ALA A N 1
ATOM 4400 C CA . ALA A 1 586 ? 83.891 87.808 13.292 1.00 24.53 586 ALA A CA 1
ATOM 4401 C C . ALA A 1 586 ? 84.140 89.318 13.378 1.00 23.71 586 ALA A C 1
ATOM 4402 O O . ALA A 1 586 ? 83.950 89.911 14.429 1.00 23.87 586 ALA A O 1
ATOM 4404 N N . SER A 1 587 ? 84.541 89.941 12.268 1.00 24.84 587 SER A N 1
ATOM 4405 C CA . SER A 1 587 ? 84.835 91.367 12.260 1.00 24.65 587 SER A CA 1
ATOM 4406 C C . SER A 1 587 ? 83.617 92.233 11.990 1.00 25.10 587 SER A C 1
ATOM 4407 O O . SER A 1 587 ? 83.632 93.429 12.245 1.00 24.45 587 SER A O 1
ATOM 4410 N N . GLU A 1 588 ? 82.562 91.614 11.476 1.00 22.94 588 GLU A N 1
ATOM 4411 C CA . GLU A 1 588 ? 81.334 92.349 11.141 1.00 22.60 588 GLU A CA 1
ATOM 4412 C C . GLU A 1 588 ? 80.302 92.420 12.269 1.00 21.73 588 GLU A C 1
ATOM 4413 O O . GLU A 1 588 ? 79.475 93.332 12.297 1.00 21.53 588 GLU A O 1
ATOM 4419 N N . VAL A 1 589 ? 80.345 91.467 13.185 1.00 21.51 589 VAL A N 1
ATOM 4420 C CA . VAL A 1 589 ? 79.444 91.486 14.337 1.00 21.13 589 VAL A CA 1
ATOM 4421 C C . VAL A 1 589 ? 80.317 91.279 15.554 1.00 21.25 589 VAL A C 1
ATOM 4422 O O . VAL A 1 589 ? 80.930 90.222 15.714 1.00 20.96 589 VAL A O 1
ATOM 4426 N N . VAL A 1 590 ? 80.388 92.295 16.408 1.00 21.17 590 VAL A N 1
ATOM 4427 C CA . VAL A 1 590 ? 81.416 92.312 17.458 1.00 20.92 590 VAL A CA 1
ATOM 4428 C C . VAL A 1 590 ? 80.787 92.505 18.834 1.00 19.80 590 VAL A C 1
ATOM 4429 O O . VAL A 1 590 ? 80.096 93.504 19.068 1.00 20.83 590 VAL A O 1
ATOM 4433 N N . MET A 1 591 ? 81.015 91.543 19.727 1.00 20.43 591 MET A N 1
ATOM 4434 C CA . MET A 1 591 ? 80.513 91.618 21.095 1.00 20.52 591 MET A CA 1
ATOM 4435 C C . MET A 1 591 ? 81.185 92.743 21.876 1.00 23.05 591 MET A C 1
ATOM 4436 O O . MET A 1 591 ? 82.415 92.824 21.898 1.00 23.19 591 MET A O 1
ATOM 4441 N N . ASP A 1 592 ? 80.381 93.608 22.493 1.00 19.91 592 ASP A N 1
ATOM 4442 C CA . ASP A 1 592 ? 80.886 94.596 23.452 1.00 20.05 592 ASP A CA 1
ATOM 4443 C C . ASP A 1 592 ? 80.578 94.055 24.838 1.00 19.19 592 ASP A C 1
ATOM 4444 O O . ASP A 1 592 ? 79.679 94.536 25.543 1.00 18.62 592 ASP A O 1
ATOM 4449 N N . THR A 1 593 ? 81.321 93.029 25.234 1.00 18.79 593 THR A N 1
ATOM 4450 C CA . THR A 1 593 ? 80.969 92.253 26.419 1.00 19.59 593 THR A CA 1
ATOM 4451 C C . THR A 1 593 ? 81.035 93.103 27.673 1.00 19.52 593 THR A C 1
ATOM 4452 O O . THR A 1 593 ? 80.248 92.921 28.603 1.00 20.49 593 THR A O 1
ATOM 4456 N N . ASP A 1 594 ? 81.966 94.054 27.671 1.00 19.17 594 ASP A N 1
ATOM 4457 C CA . ASP A 1 594 ? 82.118 95.025 28.751 1.00 19.99 594 ASP A CA 1
ATOM 4458 C C . ASP A 1 594 ? 80.964 96.015 28.849 1.00 20.24 594 ASP A C 1
ATOM 4459 O O . ASP A 1 594 ? 80.822 96.684 29.869 1.00 21.99 594 ASP A O 1
ATOM 4464 N N . LYS A 1 595 ? 80.158 96.092 27.797 1.00 20.14 595 LYS A N 1
ATOM 4465 C CA . LYS A 1 595 ? 79.058 97.055 27.731 1.00 20.26 595 LYS A CA 1
ATOM 4466 C C . LYS A 1 595 ? 77.705 96.357 27.628 1.00 20.63 595 LYS A C 1
ATOM 4467 O O . LYS A 1 595 ? 76.692 97.021 27.362 1.00 21.22 595 LYS A O 1
ATOM 4473 N N . ASN A 1 596 ? 77.689 95.042 27.831 1.00 19.91 596 ASN A N 1
ATOM 4474 C CA . ASN A 1 596 ? 76.426 94.256 27.785 1.00 19.65 596 ASN A CA 1
ATOM 4475 C C . ASN A 1 596 ? 75.643 94.415 26.475 1.00 20.21 596 ASN A C 1
ATOM 4476 O O . ASN A 1 596 ? 74.415 94.684 26.463 1.00 19.21 596 ASN A O 1
ATOM 4481 N N . GLY A 1 597 ? 76.348 94.237 25.375 1.00 19.82 597 GLY A N 1
ATOM 4482 C CA . GLY A 1 597 ? 75.744 94.324 24.060 1.00 19.40 597 GLY A CA 1
ATOM 4483 C C . GLY A 1 597 ? 76.706 94.031 22.937 1.00 19.76 597 GLY A C 1
ATOM 4484 O O . GLY A 1 597 ? 77.718 93.332 23.110 1.00 20.01 597 GLY A O 1
ATOM 4485 N N . VAL A 1 598 ? 76.369 94.558 21.777 1.00 19.07 598 VAL A N 1
ATOM 4486 C CA . VAL A 1 598 ? 76.995 94.151 20.527 1.00 19.38 598 VAL A CA 1
ATOM 4487 C C . VAL A 1 598 ? 76.872 95.321 19.570 1.00 19.65 598 VAL A C 1
ATOM 4488 O O . VAL A 1 598 ? 76.022 96.210 19.746 1.00 19.09 598 VAL A O 1
ATOM 4492 N N . HIS A 1 599 ? 77.734 95.345 18.559 1.00 19.60 599 HIS A N 1
ATOM 4493 C CA . HIS A 1 599 ? 77.526 96.239 17.446 1.00 19.54 599 HIS A CA 1
ATOM 4494 C C . HIS A 1 599 ? 77.928 95.561 16.176 1.00 19.59 599 HIS A C 1
ATOM 4495 O O . HIS A 1 599 ? 78.625 94.523 16.190 1.00 20.55 599 HIS A O 1
ATOM 4502 N N . THR A 1 600 ? 77.496 96.145 15.070 1.00 19.74 600 THR A N 1
ATOM 4503 C CA . THR A 1 600 ? 77.915 95.666 13.753 1.00 20.62 600 THR A CA 1
ATOM 4504 C C . THR A 1 600 ? 78.866 96.668 13.088 1.00 20.50 600 THR A C 1
ATOM 4505 O O . THR A 1 600 ? 78.884 97.872 13.417 1.00 20.99 600 THR A O 1
ATOM 4509 N N . ALA A 1 601 ? 79.650 96.151 12.143 1.00 21.04 601 ALA A N 1
ATOM 4510 C CA . ALA A 1 601 ? 80.678 96.932 11.455 1.00 22.50 601 ALA A CA 1
ATOM 4511 C C . ALA A 1 601 ? 80.731 96.495 9.996 1.00 23.59 601 ALA A C 1
ATOM 4512 O O . ALA A 1 601 ? 81.777 96.080 9.470 1.00 23.87 601 ALA A O 1
ATOM 4514 N N . PHE A 1 602 ? 79.579 96.586 9.337 1.00 23.02 602 PHE A N 1
ATOM 4515 C CA . PHE A 1 602 ? 79.495 96.234 7.924 1.00 23.09 602 PHE A CA 1
ATOM 4516 C C . PHE A 1 602 ? 80.029 97.356 7.046 1.00 23.05 602 PHE A C 1
ATOM 4517 O O . PHE A 1 602 ? 79.832 98.531 7.336 1.00 23.91 602 PHE A O 1
ATOM 4525 N N . SER A 1 603 ? 80.678 96.978 5.948 1.00 25.24 603 SER A N 1
ATOM 4526 C CA . SER A 1 603 ? 81.314 97.949 5.066 1.00 26.76 603 SER A CA 1
ATOM 4527 C C . SER A 1 603 ? 80.337 98.910 4.391 1.00 25.99 603 SER A C 1
ATOM 4528 O O . SER A 1 603 ? 80.721 100.016 4.026 1.00 25.79 603 SER A O 1
ATOM 4531 N N . ASN A 1 604 ? 79.068 98.514 4.248 1.00 24.52 604 ASN A N 1
ATOM 4532 C CA . ASN A 1 604 ? 78.088 99.411 3.652 1.00 24.40 604 ASN A CA 1
ATOM 4533 C C . ASN A 1 604 ? 77.510 100.437 4.622 1.00 24.56 604 ASN A C 1
ATOM 4534 O O . ASN A 1 604 ? 76.631 101.214 4.248 1.00 25.13 604 ASN A O 1
ATOM 4539 N N . ASN A 1 605 ? 78.002 100.421 5.863 1.00 25.13 605 ASN A N 1
ATOM 4540 C CA . ASN A 1 605 ? 77.685 101.433 6.880 1.00 25.31 605 ASN A CA 1
ATOM 4541 C C . ASN A 1 605 ? 76.288 101.317 7.486 1.00 24.44 605 ASN A C 1
ATOM 4542 O O . ASN A 1 605 ? 75.894 102.159 8.295 1.00 25.26 605 ASN A O 1
ATOM 4547 N N . ASN A 1 606 ? 75.557 100.276 7.094 1.00 22.21 606 ASN A N 1
ATOM 4548 C CA . ASN A 1 606 ? 74.224 100.027 7.656 1.00 21.42 606 ASN A CA 1
ATOM 4549 C C . ASN A 1 606 ? 74.367 99.173 8.908 1.00 19.67 606 ASN A C 1
ATOM 4550 O O . ASN A 1 606 ? 74.390 97.943 8.834 1.00 20.02 606 ASN A O 1
ATOM 4555 N N . ASN A 1 607 ? 74.473 99.840 10.058 1.00 19.82 607 ASN A N 1
ATOM 4556 C CA . ASN A 1 607 ? 74.837 99.179 11.295 1.00 20.07 607 ASN A CA 1
ATOM 4557 C C . ASN A 1 607 ? 73.818 99.344 12.413 1.00 20.35 607 ASN A C 1
ATOM 4558 O O . ASN A 1 607 ? 72.901 100.173 12.320 1.00 21.06 607 ASN A O 1
ATOM 4563 N N . ILE A 1 608 ? 73.979 98.544 13.460 1.00 19.85 608 ILE A N 1
ATOM 4564 C CA . ILE A 1 608 ? 73.260 98.774 14.710 1.00 20.26 608 ILE A CA 1
ATOM 4565 C C . ILE A 1 608 ? 74.195 98.648 15.900 1.00 20.64 608 ILE A C 1
ATOM 4566 O O . ILE A 1 608 ? 75.279 98.040 15.817 1.00 20.63 608 ILE A O 1
ATOM 4571 N N . ILE A 1 609 ? 73.771 99.247 17.003 1.00 19.56 609 ILE A N 1
ATOM 4572 C CA . ILE A 1 609 ? 74.389 99.021 18.290 1.00 20.31 609 ILE A CA 1
ATOM 4573 C C . ILE A 1 609 ? 73.274 98.641 19.267 1.00 20.59 609 ILE A C 1
ATOM 4574 O O . ILE A 1 609 ? 72.147 99.183 19.191 1.00 20.94 609 ILE A O 1
ATOM 4579 N N . VAL A 1 610 ? 73.573 97.676 20.127 1.00 19.24 610 VAL A N 1
ATOM 4580 C CA . VAL A 1 610 ? 72.621 97.166 21.104 1.00 19.89 610 VAL A CA 1
ATOM 4581 C C . VAL A 1 610 ? 73.248 97.212 22.490 1.00 19.85 610 VAL A C 1
ATOM 4582 O O . VAL A 1 610 ? 74.382 96.776 22.671 1.00 19.90 610 VAL A O 1
ATOM 4586 N N . ARG A 1 611 ? 72.485 97.697 23.465 1.00 19.71 611 ARG A N 1
ATOM 4587 C CA . ARG A 1 611 ? 72.959 97.772 24.853 1.00 20.44 611 ARG A CA 1
ATOM 4588 C C . ARG A 1 611 ? 71.827 97.393 25.811 1.00 19.89 611 ARG A C 1
ATOM 4589 O O . ARG A 1 611 ? 70.682 97.855 25.643 1.00 20.81 611 ARG A O 1
ATOM 4597 N N . THR A 1 612 ? 72.154 96.600 26.833 1.00 19.00 612 THR A N 1
ATOM 4598 C CA . THR A 1 612 ? 71.184 96.215 27.865 1.00 19.55 612 THR A CA 1
ATOM 4599 C C . THR A 1 612 ? 71.621 96.683 29.245 1.00 20.18 612 THR A C 1
ATOM 4600 O O . THR A 1 612 ? 72.814 96.610 29.593 1.00 21.22 612 THR A O 1
ATOM 4604 N N . PHE A 1 613 ? 70.635 97.145 30.014 1.00 19.42 613 PHE A N 1
ATOM 4605 C CA . PHE A 1 613 ? 70.788 97.642 31.378 1.00 20.24 613 PHE A CA 1
ATOM 4606 C C . PHE A 1 613 ? 69.775 96.887 32.237 1.00 21.52 613 PHE A C 1
ATOM 4607 O O . PHE A 1 613 ? 68.829 96.279 31.706 1.00 20.94 613 PHE A O 1
ATOM 4615 N N . ALA A 1 614 ? 69.950 96.893 33.558 1.00 20.89 614 ALA A N 1
ATOM 4616 C CA . ALA A 1 614 ? 69.067 96.062 34.392 1.00 21.02 614 ALA A CA 1
ATOM 4617 C C . ALA A 1 614 ? 68.970 96.540 35.822 1.00 22.08 614 ALA A C 1
ATOM 4618 O O . ALA A 1 614 ? 69.752 97.404 36.254 1.00 23.34 614 ALA A O 1
ATOM 4620 N N . ASN A 1 615 ? 68.003 95.981 36.552 1.00 21.75 615 ASN A N 1
ATOM 4621 C CA . ASN A 1 615 ? 67.800 96.364 37.954 1.00 23.65 615 ASN A CA 1
ATOM 4622 C C . ASN A 1 615 ? 68.699 95.591 38.925 1.00 24.79 615 ASN A C 1
ATOM 4623 O O . ASN A 1 615 ? 68.653 95.807 40.146 1.00 25.20 615 ASN A O 1
ATOM 4628 N N . LYS A 1 616 ? 69.498 94.686 38.380 1.00 25.53 616 LYS A N 1
ATOM 4629 C CA . LYS A 1 616 ? 70.454 93.907 39.172 1.00 26.58 616 LYS A CA 1
ATOM 4630 C C . LYS A 1 616 ? 71.749 93.784 38.380 1.00 25.15 616 LYS A C 1
ATOM 4631 O O . LYS A 1 616 ? 71.774 94.023 37.166 1.00 23.79 616 LYS A O 1
ATOM 4637 N N . ALA A 1 617 ? 72.822 93.377 39.055 1.00 25.30 617 ALA A N 1
ATOM 4638 C CA . ALA A 1 617 ? 74.066 93.057 38.357 1.00 24.28 617 ALA A CA 1
ATOM 4639 C C . ALA A 1 617 ? 73.780 92.044 37.255 1.00 24.00 617 ALA A C 1
ATOM 4640 O O . ALA A 1 617 ? 73.002 91.100 37.448 1.00 23.99 617 ALA A O 1
ATOM 4642 N N . VAL A 1 618 ? 74.406 92.238 36.103 1.00 22.88 618 VAL A N 1
ATOM 4643 C CA . VAL A 1 618 ? 74.256 91.280 35.012 1.00 23.92 618 VAL A CA 1
ATOM 4644 C C . VAL A 1 618 ? 75.590 90.827 34.475 1.00 23.80 618 VAL A C 1
ATOM 4645 O O . VAL A 1 618 ? 76.607 91.509 34.659 1.00 24.95 618 VAL A O 1
ATOM 4649 N N . THR A 1 619 ? 75.560 89.689 33.789 1.00 23.75 619 THR A N 1
ATOM 4650 C CA . THR A 1 619 ? 76.715 89.148 33.093 1.00 23.95 619 THR A CA 1
ATOM 4651 C C . THR A 1 619 ? 76.355 88.980 31.621 1.00 24.41 619 THR A C 1
ATOM 4652 O O . THR A 1 619 ? 75.290 88.450 31.290 1.00 24.02 619 THR A O 1
ATOM 4656 N N . CYS A 1 620 ? 77.240 89.450 30.753 1.00 22.37 620 CYS A N 1
ATOM 4657 C CA . CYS A 1 620 ? 77.103 89.260 29.311 1.00 22.63 620 CYS A CA 1
ATOM 4658 C C . CYS A 1 620 ? 77.817 87.978 28.881 1.00 22.86 620 CYS A C 1
ATOM 4659 O O . CYS A 1 620 ? 79.038 87.849 29.056 1.00 23.59 620 CYS A O 1
ATOM 4662 N N . SER A 1 621 ? 77.058 87.044 28.308 1.00 22.64 621 SER A N 1
ATOM 4663 C CA . SER A 1 621 ? 77.563 85.701 27.996 1.00 22.78 621 SER A CA 1
ATOM 4664 C C . SER A 1 621 ? 77.387 85.373 26.512 1.00 22.57 621 SER A C 1
ATOM 4665 O O . SER A 1 621 ? 76.321 84.875 26.102 1.00 21.55 621 SER A O 1
ATOM 4668 N N . PRO A 1 622 ? 78.418 85.648 25.691 1.00 21.45 622 PRO A N 1
ATOM 4669 C CA . PRO A 1 622 ? 78.345 85.331 24.266 1.00 21.41 622 PRO A CA 1
ATOM 4670 C C . PRO A 1 622 ? 78.208 83.838 24.024 1.00 21.76 622 PRO A C 1
ATOM 4671 O O . PRO A 1 622 ? 78.711 83.027 24.810 1.00 23.02 622 PRO A O 1
ATOM 4675 N N . PHE A 1 623 ? 77.537 83.476 22.938 1.00 21.86 623 PHE A N 1
ATOM 4676 C CA . PHE A 1 623 ? 77.514 82.088 22.489 1.00 21.51 623 PHE A CA 1
ATOM 4677 C C . PHE A 1 623 ? 77.381 82.031 20.976 1.00 21.49 623 PHE A C 1
ATOM 4678 O O . PHE A 1 623 ? 77.045 83.024 20.343 1.00 21.72 623 PHE A O 1
ATOM 4686 N N . THR A 1 624 ? 77.679 80.874 20.389 1.00 21.93 624 THR A N 1
ATOM 4687 C CA . THR A 1 624 ? 77.590 80.739 18.951 1.00 22.06 624 THR A CA 1
ATOM 4688 C C . THR A 1 624 ? 76.183 80.243 18.587 1.00 21.83 624 THR A C 1
ATOM 4689 O O . THR A 1 624 ? 75.815 79.118 18.899 1.00 22.51 624 THR A O 1
ATOM 4693 N N . GLY A 1 625 ? 75.399 81.121 17.975 1.00 22.34 625 GLY A N 1
ATOM 4694 C CA . GLY A 1 625 ? 74.056 80.744 17.503 1.00 21.31 625 GLY A CA 1
ATOM 4695 C C . GLY A 1 625 ? 74.110 80.182 16.088 1.00 22.11 625 GLY A C 1
ATOM 4696 O O . GLY A 1 625 ? 75.191 79.949 15.536 1.00 21.82 625 GLY A O 1
ATOM 4697 N N . ARG A 1 626 ? 72.939 79.958 15.490 1.00 20.63 626 ARG A N 1
ATOM 4698 C CA . ARG A 1 626 ? 72.843 79.367 14.150 1.00 19.75 626 ARG A CA 1
ATOM 4699 C C . ARG A 1 626 ? 71.589 79.884 13.469 1.00 20.27 626 ARG A C 1
ATOM 4700 O O . ARG A 1 626 ? 70.654 80.310 14.140 1.00 19.49 626 ARG A O 1
ATOM 4708 N N . ILE A 1 627 ? 71.576 79.811 12.147 1.00 19.54 627 ILE A N 1
ATOM 4709 C CA . ILE A 1 627 ? 70.385 80.138 11.361 1.00 18.94 627 ILE A CA 1
ATOM 4710 C C . ILE A 1 627 ? 70.285 79.173 10.189 1.00 20.19 627 ILE A C 1
ATOM 4711 O O . ILE A 1 627 ? 71.280 78.891 9.512 1.00 20.96 627 ILE A O 1
ATOM 4716 N N . ALA A 1 628 ? 69.073 78.659 9.970 1.00 19.00 628 ALA A N 1
ATOM 4717 C CA . ALA A 1 628 ? 68.798 77.745 8.881 1.00 19.01 628 ALA A CA 1
ATOM 4718 C C . ALA A 1 628 ? 67.707 78.359 8.020 1.00 20.51 628 ALA A C 1
ATOM 4719 O O . ALA A 1 628 ? 66.649 78.709 8.541 1.00 20.89 628 ALA A O 1
ATOM 4721 N N . TYR A 1 629 ? 67.968 78.481 6.720 1.00 19.87 629 TYR A N 1
ATOM 4722 C CA . TYR A 1 629 ? 67.002 79.076 5.790 1.00 20.20 629 TYR A CA 1
ATOM 4723 C C . TYR A 1 629 ? 66.105 78.042 5.139 1.00 20.58 629 TYR A C 1
ATOM 4724 O O . TYR A 1 629 ? 65.074 78.398 4.568 1.00 19.24 629 TYR A O 1
ATOM 4733 N N . LEU A 1 630 ? 66.522 76.779 5.200 1.00 20.10 630 LEU A N 1
ATOM 4734 C CA . LEU A 1 630 ? 65.793 75.688 4.544 1.00 20.27 630 LEU A CA 1
ATOM 4735 C C . LEU A 1 630 ? 65.628 74.538 5.507 1.00 20.81 630 LEU A C 1
ATOM 4736 O O . LEU A 1 630 ? 66.283 74.492 6.544 1.00 22.38 630 LEU A O 1
ATOM 4741 N N . VAL A 1 631 ? 64.753 73.591 5.180 1.00 19.75 631 VAL A N 1
ATOM 4742 C CA . VAL A 1 631 ? 64.544 72.462 6.076 1.00 19.72 631 VAL A CA 1
ATOM 4743 C C . VAL A 1 631 ? 65.344 71.306 5.499 1.00 19.69 631 VAL A C 1
ATOM 4744 O O . VAL A 1 631 ? 64.786 70.286 5.052 1.00 20.01 631 VAL A O 1
ATOM 4748 N N . ASP A 1 632 ? 66.662 71.483 5.494 1.00 20.52 632 ASP A N 1
ATOM 4749 C CA . ASP A 1 632 ? 67.547 70.534 4.820 1.00 21.28 632 ASP A CA 1
ATOM 4750 C C . ASP A 1 632 ? 68.697 70.080 5.725 1.00 22.84 632 ASP A C 1
ATOM 4751 O O . ASP A 1 632 ? 69.667 69.459 5.258 1.00 23.46 632 ASP A O 1
ATOM 4756 N N . GLY A 1 633 ? 68.589 70.395 7.010 1.00 23.15 633 GLY A N 1
ATOM 4757 C CA . GLY A 1 633 ? 69.578 69.970 7.996 1.00 24.29 633 GLY A CA 1
ATOM 4758 C C . GLY A 1 633 ? 70.810 70.856 8.066 1.00 24.91 633 GLY A C 1
ATOM 4759 O O . GLY A 1 633 ? 71.690 70.620 8.899 1.00 27.57 633 GLY A O 1
ATOM 4760 N N . ALA A 1 634 ? 70.883 71.866 7.205 1.00 24.59 634 ALA A N 1
ATOM 4761 C CA . ALA A 1 634 ? 72.064 72.743 7.156 1.00 23.53 634 ALA A CA 1
ATOM 4762 C C . ALA A 1 634 ? 71.827 74.032 7.922 1.00 23.92 634 ALA A C 1
ATOM 4763 O O . ALA A 1 634 ? 70.687 74.458 8.116 1.00 22.07 634 ALA A O 1
ATOM 4765 N N . TYR A 1 635 ? 72.912 74.664 8.362 1.00 22.33 635 TYR A N 1
ATOM 4766 C CA . TYR A 1 635 ? 72.782 75.961 9.013 1.00 21.82 635 TYR A CA 1
ATOM 4767 C C . TYR A 1 635 ? 74.113 76.685 8.913 1.00 23.34 635 TYR A C 1
ATOM 4768 O O . TYR A 1 635 ? 75.138 76.071 8.591 1.00 23.65 635 TYR A O 1
ATOM 4777 N N . ASN A 1 636 ? 74.079 77.981 9.178 1.00 22.97 636 ASN A N 1
ATOM 4778 C CA . ASN A 1 636 ? 75.299 78.778 9.296 1.00 23.80 636 ASN A CA 1
ATOM 4779 C C . ASN A 1 636 ? 75.333 79.279 10.717 1.00 24.36 636 ASN A C 1
ATOM 4780 O O . ASN A 1 636 ? 74.285 79.571 11.290 1.00 23.91 636 ASN A O 1
ATOM 4785 N N . THR A 1 637 ? 76.520 79.378 11.303 1.00 23.01 637 THR A N 1
ATOM 4786 C CA . THR A 1 637 ? 76.618 79.985 12.630 1.00 22.94 637 THR A CA 1
ATOM 4787 C C . THR A 1 637 ? 76.487 81.506 12.541 1.00 21.58 637 THR A C 1
ATOM 4788 O O . THR A 1 637 ? 76.697 82.107 11.488 1.00 22.58 637 THR A O 1
ATOM 4792 N N . ARG A 1 638 ? 76.099 82.119 13.656 1.00 21.23 638 ARG A N 1
ATOM 4793 C CA . ARG A 1 638 ? 76.031 83.579 13.776 1.00 20.39 638 ARG A CA 1
ATOM 4794 C C . ARG A 1 638 ? 76.201 83.925 15.249 1.00 19.55 638 ARG A C 1
ATOM 4795 O O . ARG A 1 638 ? 75.970 83.079 16.125 1.00 20.54 638 ARG A O 1
ATOM 4803 N N . GLN A 1 639 ? 76.584 85.170 15.518 1.00 19.89 639 GLN A N 1
ATOM 4804 C CA . GLN A 1 639 ? 76.867 85.617 16.880 1.00 18.94 639 GLN A CA 1
ATOM 4805 C C . GLN A 1 639 ? 75.601 85.787 17.712 1.00 19.86 639 GLN A C 1
ATOM 4806 O O . GLN A 1 639 ? 74.683 86.491 17.299 1.00 20.42 639 GLN A O 1
ATOM 4812 N N . SER A 1 640 ? 75.596 85.180 18.892 1.00 20.01 640 SER A N 1
ATOM 4813 C CA . SER A 1 640 ? 74.545 85.410 19.865 1.00 20.04 640 SER A CA 1
ATOM 4814 C C . SER A 1 640 ? 75.096 85.735 21.254 1.0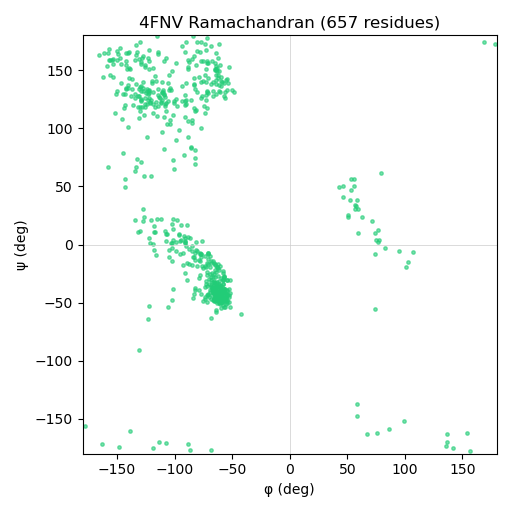0 20.05 640 SER A C 1
ATOM 4815 O O . SER A 1 640 ? 76.324 85.697 21.490 1.00 21.48 640 SER A O 1
ATOM 4818 N N . TYR A 1 641 ? 74.193 86.072 22.174 1.00 19.21 641 TYR A N 1
ATOM 4819 C CA . TYR A 1 641 ? 74.560 86.252 23.577 1.00 19.19 641 TYR A CA 1
ATOM 4820 C C . TYR A 1 641 ? 73.347 86.277 24.472 1.00 20.27 641 TYR A C 1
ATOM 4821 O O . TYR A 1 641 ? 72.227 86.460 24.001 1.00 20.72 641 TYR A O 1
ATOM 4830 N N . THR A 1 642 ? 73.588 86.090 25.763 1.00 20.78 642 THR A N 1
ATOM 4831 C CA . THR A 1 642 ? 72.565 86.325 26.760 1.00 21.16 642 THR A CA 1
ATOM 4832 C C . THR A 1 642 ? 73.051 87.360 27.769 1.00 22.02 642 THR A C 1
ATOM 4833 O O . THR A 1 642 ? 74.252 87.499 28.012 1.00 21.41 642 THR A O 1
ATOM 4837 N N . ILE A 1 643 ? 72.106 88.091 28.341 1.00 19.89 643 ILE A N 1
ATOM 4838 C CA . ILE A 1 643 ? 72.390 88.979 29.469 1.00 21.38 643 ILE A CA 1
ATOM 4839 C C . ILE A 1 643 ? 71.769 88.297 30.672 1.00 22.35 643 ILE A C 1
ATOM 4840 O O . ILE A 1 643 ? 70.547 88.101 30.732 1.00 21.56 643 ILE A O 1
ATOM 4845 N N . ASP A 1 644 ? 72.627 87.884 31.605 1.00 22.54 644 ASP A N 1
ATOM 4846 C CA . ASP A 1 644 ? 72.211 86.999 32.686 1.00 23.48 644 ASP A CA 1
ATOM 4847 C C . ASP A 1 644 ? 72.104 87.734 34.002 1.00 24.21 644 ASP A C 1
ATOM 4848 O O . ASP A 1 644 ? 72.965 88.559 34.330 1.00 24.33 644 ASP A O 1
ATOM 4853 N N . MET A 1 645 ? 71.060 87.418 34.758 1.00 23.65 645 MET A N 1
ATOM 4854 C CA . MET A 1 645 ? 70.942 87.899 36.133 1.00 25.11 645 MET A CA 1
ATOM 4855 C C . MET A 1 645 ? 70.419 86.829 37.084 1.00 24.92 645 MET A C 1
ATOM 4856 O O . MET A 1 645 ? 69.668 85.921 36.689 1.00 23.85 645 MET A O 1
ATOM 4861 N N . ASN A 1 646 ? 70.818 86.941 38.346 1.00 26.13 646 ASN A N 1
ATOM 4862 C CA . ASN A 1 646 ? 70.264 86.086 39.383 1.00 28.46 646 ASN A CA 1
ATOM 4863 C C . ASN A 1 646 ? 68.985 86.709 39.908 1.00 29.15 646 ASN A C 1
ATOM 4864 O O . ASN A 1 646 ? 68.979 87.860 40.343 1.00 31.10 646 ASN A O 1
ATOM 4869 N N . LYS A 1 647 ? 67.897 85.954 39.853 1.00 27.20 647 LYS A N 1
ATOM 4870 C CA . LYS A 1 647 ? 66.625 86.422 40.372 1.00 28.03 647 LYS A CA 1
ATOM 4871 C C . LYS A 1 647 ? 66.263 85.615 41.605 1.00 29.62 647 LYS A C 1
ATOM 4872 O O . LYS A 1 647 ? 66.205 84.385 41.544 1.00 29.64 647 LYS A O 1
ATOM 4878 N N . SER A 1 648 ? 66.018 86.318 42.714 1.00 30.21 648 SER A N 1
ATOM 4879 C CA . SER A 1 648 ? 65.483 85.713 43.929 1.00 31.29 648 SER A CA 1
ATOM 4880 C C . SER A 1 648 ? 63.969 85.659 43.837 1.00 30.69 648 SER A C 1
ATOM 4881 O O . SER A 1 648 ? 63.363 86.421 43.071 1.00 28.71 648 SER A O 1
ATOM 4884 N N . ALA A 1 649 ? 63.361 84.777 44.632 1.00 29.74 649 ALA A N 1
ATOM 4885 C CA . ALA A 1 649 ? 61.910 84.585 44.605 1.00 30.37 649 ALA A CA 1
ATOM 4886 C C . ALA A 1 649 ? 61.141 85.885 44.811 1.00 31.51 649 ALA A C 1
ATOM 4887 O O . ALA A 1 649 ? 60.138 86.121 44.138 1.00 31.08 649 ALA A O 1
ATOM 4889 N N . ASP A 1 650 ? 61.628 86.738 45.713 1.00 32.37 650 ASP A N 1
ATOM 4890 C CA . ASP A 1 650 ? 60.914 87.964 46.071 1.00 34.26 650 ASP A CA 1
ATOM 4891 C C . ASP A 1 650 ? 61.242 89.178 45.191 1.00 33.33 650 ASP A C 1
ATOM 4892 O O . ASP A 1 650 ? 60.785 90.288 45.469 1.00 34.75 650 ASP A O 1
ATOM 4897 N N . GLU A 1 651 ? 62.029 88.950 44.139 1.00 30.17 651 GLU A N 1
ATOM 4898 C CA . GLU A 1 651 ? 62.445 90.003 43.205 1.00 30.19 651 GLU A CA 1
ATOM 4899 C C . GLU A 1 651 ? 61.730 89.842 41.872 1.00 28.39 651 GLU A C 1
ATOM 4900 O O . GLU A 1 651 ? 61.220 88.765 41.561 1.00 25.89 651 GLU A O 1
ATOM 4906 N N . THR A 1 652 ? 61.697 90.927 41.100 1.00 26.71 652 THR A N 1
ATOM 4907 C CA . THR A 1 652 ? 61.291 90.882 39.692 1.00 24.56 652 THR A CA 1
ATOM 4908 C C . THR A 1 652 ? 62.548 91.154 38.876 1.00 23.35 652 THR A C 1
ATOM 4909 O O . THR A 1 652 ? 63.302 92.089 39.190 1.00 23.17 652 THR A O 1
ATOM 4913 N N . ALA A 1 653 ? 62.799 90.320 37.863 1.00 21.91 653 ALA A N 1
ATOM 4914 C CA . ALA A 1 653 ? 63.905 90.587 36.934 1.00 21.89 653 ALA A CA 1
ATOM 4915 C C . ALA A 1 653 ? 63.467 91.700 35.985 1.00 21.24 653 ALA A C 1
ATOM 4916 O O . ALA A 1 653 ? 62.399 91.608 35.400 1.00 21.20 653 ALA A O 1
ATOM 4918 N N . ARG A 1 654 ? 64.266 92.755 35.855 1.00 20.18 654 ARG A N 1
ATOM 4919 C CA . ARG A 1 654 ? 63.917 93.878 34.979 1.00 20.00 654 ARG A CA 1
ATOM 4920 C C . ARG A 1 654 ? 65.097 94.320 34.123 1.00 20.55 654 ARG A C 1
ATOM 4921 O O . ARG A 1 654 ? 66.162 94.629 34.655 1.00 20.99 654 ARG A O 1
ATOM 4929 N N . TYR A 1 655 ? 64.885 94.375 32.808 1.00 19.55 655 TYR A N 1
ATOM 4930 C CA . TYR A 1 655 ? 65.924 94.789 31.872 1.00 20.02 655 TYR A CA 1
ATOM 4931 C C . TYR A 1 655 ? 65.438 95.933 30.988 1.00 19.96 655 TYR A C 1
ATOM 4932 O O . TYR A 1 655 ? 64.247 96.060 30.714 1.00 20.09 655 TYR A O 1
ATOM 4941 N N . ILE A 1 656 ? 66.375 96.750 30.514 1.00 18.05 656 ILE A N 1
ATOM 4942 C CA . ILE A 1 656 ? 66.087 97.748 29.480 1.00 18.92 656 ILE A CA 1
ATOM 4943 C C . ILE A 1 656 ? 67.071 97.529 28.348 1.00 20.08 656 ILE A C 1
ATOM 4944 O O . ILE A 1 656 ? 68.281 97.474 28.592 1.00 20.10 656 ILE A O 1
ATOM 4949 N N . THR A 1 657 ? 66.570 97.370 27.123 1.00 18.36 657 THR A N 1
ATOM 4950 C CA . THR A 1 657 ? 67.465 97.149 25.978 1.00 18.78 657 THR A CA 1
ATOM 4951 C C . THR A 1 657 ? 67.230 98.222 24.940 1.00 19.20 657 THR A C 1
ATOM 4952 O O . THR A 1 657 ? 66.097 98.512 24.579 1.00 19.88 657 THR A O 1
ATOM 4956 N N . VAL A 1 658 ? 68.310 98.845 24.484 1.00 17.87 658 VAL A N 1
ATOM 4957 C CA . VAL A 1 658 ? 68.223 99.863 23.451 1.00 18.70 658 VAL A CA 1
ATOM 4958 C C . VAL A 1 658 ? 68.808 99.281 22.170 1.00 18.98 658 VAL A C 1
ATOM 4959 O O . VAL A 1 658 ? 69.943 98.761 22.170 1.00 19.37 658 VAL A O 1
ATOM 4963 N N . ILE A 1 659 ? 68.033 99.341 21.089 1.00 18.14 659 ILE A N 1
ATOM 4964 C CA . ILE A 1 659 ? 68.503 98.890 19.778 1.00 18.66 659 ILE A CA 1
ATOM 4965 C C . ILE A 1 659 ? 68.529 100.124 18.886 1.00 19.62 659 ILE A C 1
ATOM 4966 O O . ILE A 1 659 ? 67.482 100.669 18.530 1.00 19.09 659 ILE A O 1
ATOM 4971 N N . LEU A 1 660 ? 69.734 100.566 18.527 1.00 18.95 660 LEU A N 1
ATOM 4972 C CA . LEU A 1 660 ? 69.891 101.839 17.841 1.00 19.12 660 LEU A CA 1
ATOM 4973 C C . LEU A 1 660 ? 70.510 101.641 16.451 1.00 20.39 660 LEU A C 1
ATOM 4974 O O . LEU A 1 660 ? 71.676 101.224 16.365 1.00 19.87 660 LEU A O 1
ATOM 4979 N N . PRO A 1 661 ? 69.746 101.912 15.373 1.00 20.58 661 PRO A N 1
ATOM 4980 C CA . PRO A 1 661 ? 70.344 101.887 14.032 1.00 21.11 661 PRO A CA 1
ATOM 4981 C C . PRO A 1 661 ? 71.321 103.052 13.895 1.00 21.94 661 PRO A C 1
ATOM 4982 O O . PRO A 1 661 ? 71.034 104.150 14.379 1.00 22.41 661 PRO A O 1
ATOM 4986 N N . VAL A 1 662 ? 72.479 102.786 13.288 1.00 23.22 662 VAL A N 1
ATOM 4987 C CA . VAL A 1 662 ? 73.517 103.798 13.089 1.00 25.63 662 VAL A CA 1
ATOM 4988 C C . VAL A 1 662 ? 73.968 103.774 11.629 1.00 27.77 662 VAL A C 1
ATOM 4989 O O . VAL A 1 662 ? 74.311 102.704 11.093 1.00 26.34 662 VAL A O 1
ATOM 4993 N N . ASN A 1 663 ? 73.956 104.950 10.999 1.00 30.16 663 ASN A N 1
ATOM 4994 C CA . ASN A 1 663 ? 74.549 105.138 9.671 1.00 32.59 663 ASN A CA 1
ATOM 4995 C C . ASN A 1 663 ? 76.032 105.408 9.831 1.00 32.44 663 ASN A C 1
ATOM 4996 O O . ASN A 1 663 ? 76.444 106.505 10.239 1.00 34.34 663 ASN A O 1
ATOM 5001 N N . GLY A 1 664 ? 76.827 104.392 9.522 1.00 31.34 664 GLY A N 1
ATOM 5002 C CA . GLY A 1 664 ? 78.271 104.463 9.646 1.00 32.19 664 GLY A CA 1
ATOM 5003 C C . GLY A 1 664 ? 78.769 103.812 10.916 1.00 32.06 664 GLY A C 1
ATOM 5004 O O . GLY A 1 664 ? 78.143 102.894 11.458 1.00 30.91 664 GLY A O 1
ATOM 5005 N N . SER A 1 665 ? 79.903 104.300 11.405 1.00 30.75 665 SER A N 1
ATOM 5006 C CA . SER A 1 665 ? 80.549 103.717 12.571 1.00 30.88 665 SER A CA 1
ATOM 5007 C C . SER A 1 665 ? 79.714 103.896 13.840 1.00 28.59 665 SER A C 1
ATOM 5008 O O . SER A 1 665 ? 79.131 104.952 14.051 1.00 28.28 665 SER A O 1
ATOM 5011 N N . THR A 1 666 ? 79.668 102.857 14.673 1.00 28.32 666 THR A N 1
ATOM 5012 C CA . THR A 1 666 ? 78.928 102.907 15.941 1.00 28.30 666 THR A CA 1
ATOM 5013 C C . THR A 1 666 ? 79.816 103.374 17.097 1.00 28.53 666 THR A C 1
ATOM 5014 O O . THR A 1 666 ? 79.368 103.439 18.248 1.00 27.19 666 THR A O 1
ATOM 5018 N N . 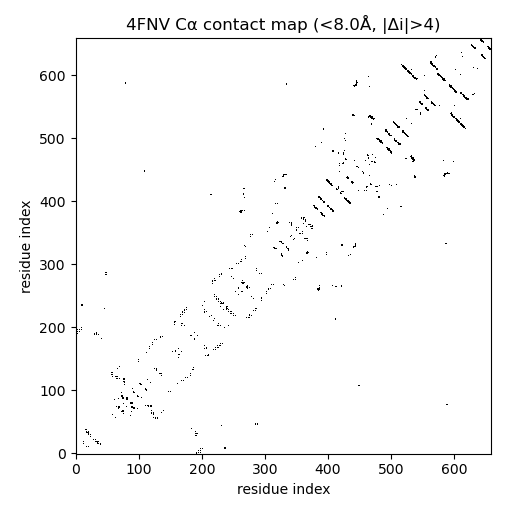ASP A 1 667 ? 81.072 103.691 16.782 1.00 30.19 667 ASP A N 1
ATOM 5019 C CA . ASP A 1 667 ? 82.101 103.960 17.792 1.00 34.24 667 ASP A CA 1
ATOM 5020 C C . ASP A 1 667 ? 81.757 105.099 18.737 1.00 33.00 667 ASP A C 1
ATOM 5021 O O . ASP A 1 667 ? 82.125 105.061 19.909 1.00 35.62 667 ASP A O 1
ATOM 5026 N N . THR A 1 668 ? 81.054 106.105 18.234 1.00 31.45 668 THR A N 1
ATOM 5027 C CA . THR A 1 668 ? 80.757 107.284 19.044 1.00 32.97 668 THR A CA 1
ATOM 5028 C C . THR A 1 668 ? 79.295 107.370 19.475 1.00 32.16 668 THR A C 1
ATOM 5029 O O . THR A 1 668 ? 78.869 108.384 20.030 1.00 31.71 668 THR A O 1
ATOM 5033 N N . SER A 1 669 ? 78.534 106.307 19.227 1.00 30.11 669 SER A N 1
ATOM 5034 C CA . SER A 1 669 ? 77.152 106.248 19.685 1.00 30.58 669 SER A CA 1
ATOM 5035 C C . SER A 1 669 ? 77.160 106.067 21.193 1.00 30.85 669 SER A C 1
ATOM 5036 O O . SER A 1 669 ? 77.888 105.228 21.716 1.00 33.20 669 SER A O 1
ATOM 5039 N N . SER A 1 670 ? 76.362 106.865 21.892 1.00 30.10 670 SER A N 1
ATOM 5040 C CA . SER A 1 670 ? 76.385 106.848 23.345 1.00 30.17 670 SER A CA 1
ATOM 5041 C C . SER A 1 670 ? 75.004 106.501 23.866 1.00 28.07 670 SER A C 1
ATOM 5042 O O . SER A 1 670 ? 74.045 107.183 23.534 1.00 28.82 670 SER A O 1
ATOM 5045 N N . ILE A 1 671 ? 74.920 105.437 24.658 1.00 25.25 671 ILE A N 1
ATOM 5046 C CA . ILE A 1 671 ? 73.643 104.976 25.215 1.00 24.06 671 ILE A CA 1
ATOM 5047 C C . ILE A 1 671 ? 73.712 104.723 26.722 1.00 22.69 671 ILE A C 1
ATOM 5048 O O . ILE A 1 671 ? 74.646 104.085 27.222 1.00 22.63 671 ILE A O 1
ATOM 5053 N N . SER A 1 672 ? 72.705 105.217 27.443 1.00 22.51 672 SER A N 1
ATOM 5054 C CA . SER A 1 672 ? 72.519 104.877 28.846 1.00 23.14 672 SER A CA 1
ATOM 5055 C C . SER A 1 672 ? 71.028 104.747 29.130 1.00 22.34 672 SER A C 1
ATOM 5056 O O . SER A 1 672 ? 70.206 105.267 28.382 1.00 23.02 672 SER A O 1
ATOM 5059 N N . ALA A 1 673 ? 70.693 104.026 30.188 1.00 22.26 673 ALA A N 1
ATOM 5060 C CA . ALA A 1 673 ? 69.296 103.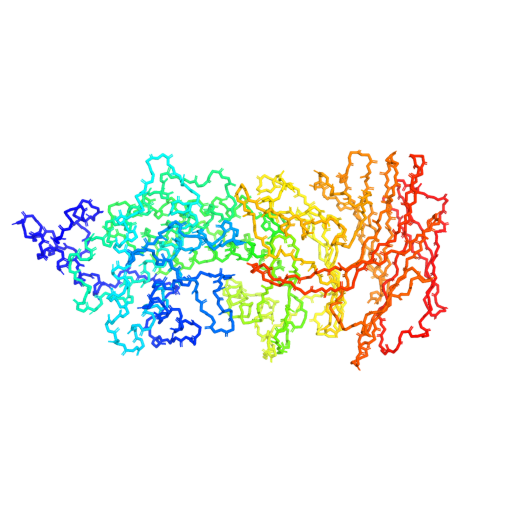821 30.563 1.00 21.89 673 ALA A CA 1
ATOM 5061 C C . ALA A 1 673 ? 69.198 103.447 32.026 1.00 22.31 673 ALA A C 1
ATOM 5062 O O . ALA A 1 673 ? 70.125 102.868 32.595 1.00 22.74 673 ALA A O 1
ATOM 5064 N N . LYS A 1 674 ? 68.053 103.751 32.633 1.00 21.08 674 LYS A N 1
ATOM 5065 C CA . LYS A 1 674 ? 67.800 103.346 34.009 1.00 21.29 674 LYS A CA 1
ATOM 5066 C C . LYS A 1 674 ? 66.309 103.314 34.242 1.00 21.15 674 LYS A C 1
ATOM 5067 O O . LYS A 1 674 ? 65.568 103.970 33.512 1.00 21.92 674 LYS A O 1
ATOM 5073 N N . PHE A 1 675 ? 65.887 102.567 35.260 1.00 21.11 675 PHE A N 1
ATOM 5074 C CA . PHE A 1 675 ? 64.498 102.624 35.722 1.00 21.54 675 PHE A CA 1
ATOM 5075 C C . PHE A 1 675 ? 64.297 103.886 36.538 1.00 23.23 675 PHE A C 1
ATOM 5076 O O . PHE A 1 675 ? 65.181 104.276 37.295 1.00 22.57 675 PHE A O 1
ATOM 5084 N N . ILE A 1 676 ? 63.152 104.548 36.360 1.00 22.84 676 ILE A N 1
ATOM 5085 C CA . ILE A 1 676 ? 62.870 105.765 37.139 1.00 24.07 676 ILE A CA 1
ATOM 5086 C C . ILE A 1 676 ? 61.615 105.622 38.006 1.00 24.16 676 ILE A C 1
ATOM 5087 O O . ILE A 1 676 ? 61.228 106.558 38.715 1.00 24.80 676 ILE A O 1
ATOM 5092 N N . ASP A 1 677 ? 60.980 104.458 37.935 1.00 23.68 677 ASP A N 1
ATOM 5093 C CA . ASP A 1 677 ? 59.928 104.095 38.879 1.00 24.18 677 ASP A CA 1
ATOM 5094 C C . ASP A 1 677 ? 60.568 103.461 40.119 1.00 24.90 677 ASP A C 1
ATOM 5095 O O . ASP A 1 677 ? 61.806 103.395 40.218 1.00 26.09 677 ASP A O 1
ATOM 5100 N N . SER A 1 678 ? 59.752 102.999 41.062 1.00 24.90 678 SER A N 1
ATOM 5101 C CA . SER A 1 678 ? 60.271 102.471 42.324 1.00 26.16 678 SER A CA 1
ATOM 5102 C C . SER A 1 678 ? 60.527 100.968 42.283 1.00 26.20 678 SER A C 1
ATOM 5103 O O . SER A 1 678 ? 60.920 100.364 43.283 1.00 27.46 678 SER A O 1
ATOM 5106 N N . GLY A 1 679 ? 60.306 100.362 41.119 1.00 24.84 679 GLY A N 1
ATOM 5107 C CA . GLY A 1 679 ? 60.442 98.918 40.958 1.00 24.41 679 GLY A CA 1
ATOM 5108 C C . GLY A 1 679 ? 59.263 98.407 40.156 1.00 23.36 679 GLY A C 1
ATOM 5109 O O . GLY A 1 679 ? 58.469 99.204 39.644 1.00 23.22 679 GLY A O 1
ATOM 5110 N N . TYR A 1 680 ? 59.155 97.089 40.033 1.00 23.61 680 TYR A N 1
ATOM 5111 C CA . TYR A 1 680 ? 58.053 96.488 39.286 1.00 23.96 680 TYR A CA 1
ATOM 5112 C C . TYR A 1 680 ? 56.684 96.823 39.890 1.00 25.13 680 TYR A C 1
ATOM 5113 O O . TYR A 1 680 ? 56.503 96.789 41.114 1.00 25.71 680 TYR A O 1
ATOM 5122 N N . SER A 1 681 ? 55.724 97.133 39.030 1.00 24.60 681 SER A N 1
ATOM 5123 C CA . SER A 1 681 ? 54.327 97.091 39.437 1.00 26.70 681 SER A CA 1
ATOM 5124 C C . SER A 1 681 ? 53.447 96.538 38.325 1.00 27.15 681 SER A C 1
ATOM 5125 O O . SER A 1 681 ? 53.744 96.699 37.141 1.00 24.61 681 SER A O 1
ATOM 5128 N N . GLU A 1 682 ? 52.348 95.901 38.718 1.00 27.32 682 GLU A N 1
ATOM 5129 C CA . GLU A 1 682 ? 51.425 95.321 37.759 1.00 31.13 682 GLU A CA 1
ATOM 5130 C C . GLU A 1 682 ? 50.978 96.323 36.714 1.00 30.10 682 GLU A C 1
ATOM 5131 O O . GLU A 1 682 ? 50.822 95.974 35.551 1.00 31.78 682 GLU A O 1
ATOM 5137 N N . ASN A 1 683 ? 50.757 97.570 37.120 1.00 30.03 683 ASN A N 1
ATOM 5138 C CA . ASN A 1 683 ? 50.043 98.490 36.252 1.00 31.84 683 ASN A CA 1
ATOM 5139 C C . ASN A 1 683 ? 50.866 99.525 35.489 1.00 28.76 683 ASN A C 1
ATOM 5140 O O . ASN A 1 683 ? 50.305 100.262 34.691 1.00 29.05 683 ASN A O 1
ATOM 5145 N N . SER A 1 684 ? 52.182 99.569 35.697 1.00 26.38 684 SER A N 1
ATOM 5146 C CA . SER A 1 684 ? 52.999 100.583 35.025 1.00 23.97 684 SER A CA 1
ATOM 5147 C C . SER A 1 684 ? 54.474 100.234 34.999 1.00 23.30 684 SER A C 1
ATOM 5148 O O . SER A 1 684 ? 54.918 99.354 35.731 1.00 24.04 684 SER A O 1
ATOM 5151 N N . ALA A 1 685 ? 55.211 100.937 34.145 1.00 21.91 685 ALA A N 1
ATOM 5152 C CA . ALA A 1 685 ? 56.680 100.883 34.145 1.00 22.14 685 ALA A CA 1
ATOM 5153 C C . ALA A 1 685 ? 57.193 102.203 33.588 1.00 22.60 685 ALA A C 1
ATOM 5154 O O . ALA A 1 685 ? 56.576 102.786 32.682 1.00 23.21 685 ALA A O 1
ATOM 5156 N N . SER A 1 686 ? 58.312 102.689 34.122 1.00 22.64 686 SER A N 1
ATOM 5157 C CA . SER A 1 686 ? 58.870 103.968 33.668 1.00 22.84 686 SER A CA 1
ATOM 5158 C C . SER A 1 686 ? 60.379 103.904 33.649 1.00 21.90 686 SER A C 1
ATOM 5159 O O . SER A 1 686 ? 60.993 103.494 34.636 1.00 21.93 686 SER A O 1
ATOM 5162 N N . VAL A 1 687 ? 60.945 104.304 32.514 1.00 20.92 687 VAL A N 1
ATOM 5163 C CA . VAL A 1 687 ? 62.384 104.288 32.316 1.00 21.23 687 VAL A CA 1
ATOM 5164 C C . VAL A 1 687 ? 62.842 105.598 31.698 1.00 21.52 687 VAL A C 1
ATOM 5165 O O . VAL A 1 687 ? 62.051 106.377 31.153 1.00 22.30 687 VAL A O 1
ATOM 5169 N N . GLU A 1 688 ? 64.139 105.845 31.796 1.00 21.71 688 GLU A N 1
ATOM 5170 C CA . GLU A 1 688 ? 64.758 106.971 31.126 1.00 23.40 688 GLU A CA 1
ATOM 5171 C C . GLU A 1 688 ? 65.884 106.416 30.274 1.00 22.79 688 GLU A C 1
ATOM 5172 O O . GLU A 1 688 ? 66.688 105.623 30.764 1.00 23.51 688 GLU A O 1
ATOM 5178 N N . VAL A 1 689 ? 65.922 106.818 29.004 1.00 21.85 689 VAL A N 1
ATOM 5179 C CA . VAL A 1 689 ? 66.985 106.402 28.081 1.00 22.35 689 VAL A CA 1
ATOM 5180 C C . VAL A 1 689 ? 67.662 107.634 27.501 1.00 23.34 689 VAL A C 1
ATOM 5181 O O . VAL A 1 689 ? 66.990 108.578 27.083 1.00 24.52 689 VAL A O 1
ATOM 5185 N N . SER A 1 690 ? 68.994 107.627 27.482 1.00 22.78 690 SER A N 1
ATOM 5186 C CA . SER A 1 690 ? 69.743 108.696 26.823 1.00 24.69 690 SER A CA 1
ATOM 5187 C C . SER A 1 690 ? 70.485 108.135 25.627 1.00 23.87 690 SER A C 1
ATOM 5188 O O . SER A 1 690 ? 71.172 107.127 25.739 1.00 24.67 690 SER A O 1
ATOM 5191 N N . VAL A 1 691 ? 70.309 108.783 24.482 1.00 23.86 691 VAL A N 1
ATOM 5192 C CA . VAL A 1 691 ? 70.964 108.388 23.242 1.00 24.82 691 VAL A CA 1
ATOM 5193 C C . VAL A 1 691 ? 71.619 109.625 22.631 1.00 26.71 691 VAL A C 1
ATOM 5194 O O . VAL A 1 691 ? 70.943 110.605 22.323 1.00 28.56 691 VAL A O 1
ATOM 5198 N N . ASN A 1 692 ? 72.942 109.583 22.485 1.00 29.39 692 ASN A N 1
ATOM 5199 C CA . ASN A 1 692 ? 73.682 110.707 21.889 1.00 32.04 692 ASN A CA 1
ATOM 5200 C C . ASN A 1 692 ? 73.263 112.075 22.445 1.00 33.44 692 ASN A C 1
ATOM 5201 O O . ASN A 1 692 ? 72.947 113.000 21.690 1.00 35.61 692 ASN A O 1
ATOM 5206 N N . GLY A 1 693 ? 73.237 112.171 23.770 1.00 35.14 693 GLY A N 1
ATOM 5207 C CA . GLY A 1 693 ? 72.961 113.430 24.462 1.00 36.76 693 GLY A CA 1
ATOM 5208 C C . GLY A 1 693 ? 71.509 113.867 24.512 1.00 37.40 693 GLY A C 1
ATOM 5209 O O . GLY A 1 693 ? 71.215 114.967 25.001 1.00 39.35 693 GLY A O 1
ATOM 5210 N N . GLU A 1 694 ? 70.594 113.037 24.005 1.00 33.80 694 GLU A N 1
ATOM 5211 C CA . GLU A 1 694 ? 69.165 113.324 24.152 1.00 32.32 694 GLU A CA 1
ATOM 5212 C C . GLU A 1 694 ? 68.521 112.323 25.107 1.00 30.33 694 GLU A C 1
ATOM 5213 O O . GLU A 1 694 ? 68.708 111.122 24.960 1.00 28.40 694 GLU A O 1
ATOM 5219 N N . THR A 1 695 ? 67.758 112.831 26.070 1.00 28.81 695 THR A N 1
ATOM 5220 C CA . THR A 1 695 ? 67.145 111.997 27.098 1.00 27.91 695 THR A CA 1
ATOM 5221 C C . THR A 1 695 ? 65.666 111.803 26.810 1.00 27.14 695 THR A C 1
ATOM 5222 O O . THR A 1 695 ? 64.958 112.760 26.478 1.00 28.90 695 THR A O 1
ATOM 5226 N N . HIS A 1 696 ? 65.208 110.561 26.942 1.00 24.76 696 HIS A N 1
ATOM 5227 C CA . HIS A 1 696 ? 63.826 110.206 26.674 1.00 24.70 696 HIS A CA 1
ATOM 5228 C C . HIS A 1 696 ? 63.232 109.579 27.889 1.00 23.75 696 HIS A C 1
ATOM 5229 O O . HIS A 1 696 ? 63.795 108.648 28.458 1.00 24.22 696 HIS A O 1
ATOM 5236 N N . THR A 1 697 ? 62.070 110.073 28.289 1.00 23.84 697 THR A N 1
ATOM 5237 C CA . THR A 1 697 ? 61.332 109.483 29.396 1.00 24.13 697 THR A CA 1
ATOM 5238 C C . THR A 1 697 ? 60.241 108.622 28.795 1.00 23.50 697 THR A C 1
ATOM 5239 O O . THR A 1 697 ? 59.425 109.117 28.026 1.00 24.15 697 THR A O 1
ATOM 5243 N N . LEU A 1 698 ? 60.261 107.337 29.136 1.00 21.45 698 LEU A N 1
ATOM 5244 C CA . LEU A 1 698 ? 59.438 106.337 28.475 1.00 22.04 698 LEU A CA 1
ATOM 5245 C C . LEU A 1 698 ? 58.640 105.589 29.536 1.00 22.83 698 LEU A C 1
ATOM 5246 O O . LEU A 1 698 ? 59.184 104.820 30.332 1.00 23.23 698 LEU A O 1
ATOM 5251 N N . SER A 1 699 ? 57.332 105.805 29.531 1.00 22.31 699 SER A N 1
ATOM 5252 C CA . SER A 1 699 ? 56.490 105.279 30.578 1.00 23.59 699 SER A CA 1
ATOM 5253 C C . SER A 1 699 ? 55.186 104.749 29.985 1.00 22.53 699 SER A C 1
ATOM 5254 O O . SER A 1 699 ? 54.732 105.229 28.947 1.00 24.22 699 SER A O 1
ATOM 5257 N N . TYR A 1 700 ? 54.594 103.764 30.644 1.00 21.98 700 TYR A N 1
ATOM 5258 C CA . TYR A 1 700 ? 53.222 103.369 30.337 1.00 22.24 700 TYR A CA 1
ATOM 5259 C C . TYR A 1 700 ? 52.453 102.998 31.585 1.00 23.02 700 TYR A C 1
ATOM 5260 O O . TYR A 1 700 ? 53.033 102.568 32.579 1.00 23.39 700 TYR A O 1
ATOM 5269 N N . THR A 1 701 ? 51.131 103.139 31.499 1.00 24.25 701 THR A N 1
ATOM 5270 C CA . THR A 1 701 ? 50.224 102.670 32.524 1.00 26.61 701 THR A CA 1
ATOM 5271 C C . THR A 1 701 ? 49.159 101.836 31.830 1.00 27.06 701 THR A C 1
ATOM 5272 O O . THR A 1 701 ? 48.656 102.228 30.778 1.00 28.66 701 THR A O 1
ATOM 5276 N N . LEU A 1 702 ? 48.817 100.695 32.417 1.00 27.83 702 LEU A N 1
ATOM 5277 C CA . LEU A 1 702 ? 47.831 99.791 31.827 1.00 28.48 702 LEU A CA 1
ATOM 5278 C C . LEU A 1 702 ? 46.399 100.173 32.216 1.00 33.30 702 LEU A C 1
ATOM 5279 O O . LEU A 1 702 ? 46.201 100.946 33.154 1.00 36.02 702 LEU A O 1
#

CATH classification: 1.50.10.100 (+1 more: 2.70.98.70)

Sequence (659 aa):
VVDPQVFEAINLNYPGLEKVKEFYEAGEHYYAANALLEYYRTRTNVTNPNLSLINVTISEAEQAKADYALVDYRFHVNNFYEDKETLKPYSVKQDGGINWEYSPKDASDEYQKQLHRHQWFIPQAKAYRVSGDEKYIQSWIEVYKNWIENNPKPTTGPNTTSWWQLQVSTRIGDQVQLLEYFKNSVNFTPEWLSTFLVEFAEQADFLVDYPYESGGNILISQANALATAGTLMPEFKNAEKWMNTGYQILSEEVQNQIMSDGWHKEMSLHYHIGIVADFYEAMKLAEANQLSSKLPSDFTEPLRKAAEVVMYFTYPNYFIKGSDNVVPMFNDSWSRTRNVLKNTNFKQYVEMFPDSEELKYMQTAGNGGTAQGRTPNNDMKLFDQAGYYVLRNGWTPASTVMILSNNKSNDASNSLSAYSHNQPDNGTFELYHNGRNFFPDSGVCTYYTSGGDNDLRYWFRGIDKHNTLSIGKQNIKKAAGKLLKSEEGATELVVFENQGYDNLKHRRAVFYVNKKFFVLVDEGIGNAEGTINLSFNLCEGTASEVVMDTDKNGVHTAFSNNNNIIVRTFANKAVTCSPFTGRIAYLVDGAYNTRQSYTIDMNKSADETARYITVILPVNGSTDTSSISAKFIDSGYSENSASVEVSVNGETHTLSYTL

Organism: Bacteroides thetaiotaomicron (strain ATCC 29148 / DSM 2079 / JCM 5827 / CCUG 10774 / NCTC 10582 / VPI-5482 / E50) (NCBI:txid226186)

Secondary structure (DSSP, 8-state):
---THHHHHB-TTSTT-HHHHHHHHTT-HHHHHHHHHHHHHH--S---TT---SS----HHHHHHHHHTTSTTB--BTTB-SBGGGTBPPB-EETTEE-TT---TT--HHHHHHHTTTTTHHHHHHHHHHH--THHHHHHHHHHHHHHHH-PPPSSS--SSTT-HHHHHHHHHHHHHHHHHHTTSTTS-HHHHHHHHHHHHHHHHHHHH---TT-HHHHHHHHHHHHHHHHH-TTBTTHHHHHHHHHHHHHHHHHHSB-TTS-BTT--HHHHHHHHHHHHHHHHHHHHTT-GGGS-TTTTHHHHHHHHHHHHTS-GGGGS--SS--S---SS-----HHHIIIIIHHHHHHH-TT-HHHHHHHHHGGG----S----S--EEETTTTEEEEES-SSTT-EEEEEE--B-BTTB---STT-SS-S-TT-EEEEETTEESS---B------TTS--HHHHHHH-GGGSSSEEETTPPPS--B-EEEEEE-SSSEEEEEEEEEETTEEEEEEEEEETTTEEEEEEEEESS--EEEEEEEEPPP--TTTEEEEGGGTEEEE--TT-EEEEEEEEESS--EEEEEEEEEBSSSSS--EEEEEEEEEEEE-TT--EEEEEEEEEEES--TT--EEEEE-SSS-BTTEEEEEEEETTEEEEEEEE-

Foldseek 3Di:
DFDCCLVVFFDCPPPQLVQLVVCVVVVNNQSSLVSVLVSLVDPDQADQPVDDLPPQDADPLLLCQLVLCLPLNQHQAPLAAPDVVSSTHDRQDDPNDGNLPDDDDVAFLSRQARVLLRVNLVSLLSVCSVPVDCSSVVSVLVVVVVCPVPPDDDPPAADSGNRDLQSLLSNLVVLLVSCVSPSPDPVCGSRVSSVSSSVSVVSLVRLLVYQDPLDALSNLSSLLSLLVQLRSVVRTPCSVVSNLSSLVSLQVCLVVQQDPQLAGQLLELVSLLSSLLSQLSSCVRCVRNVNNVSHDPCSCVSCLSSLVVVLLQFAQCQLAADDDFGGAFAFQYFGDDSCCCQVPRLVSNCVVPVPQLASQQSNQSGHNGDGTGDHDAQDWRARFAQAKIWHWHDNHLQIKIKIAGQGAHDSSFNFCPLQRSHALAGGFMWMRHNNDTWAGQQHQQAHHHPVDDCPSSVQSRFRQSTQAKDFPSDRFGGRHKDWDDWDDDLKTKTWIWDPRHVFWIWIWMWICHSVAWIKIKIKTDGQDWHKMKRKGFTDADPCQQWDDPQVFQWIKGADPQQWIKTKGKDWPADWGKAKDWHWHDRDNNNDIDIGIMIIIMDGDHRPAMTIMMMIIHTGRHDCVPWDKDKDWPDPHDDPFKGWMWMDIPRDIDIDMGGD